Protein AF-F2UNL3-F1 (afdb_monomer)

Organism: Salpingoeca rosetta (strain ATCC 50818 / BSB-021) (NCBI:txid946362)

Solvent-accessible surface area (backbone atoms only — not comparable to full-atom values): 22159 Å² total; per-residue (Å²): 132,90,72,51,53,43,61,65,52,69,49,60,92,84,57,49,72,67,53,51,56,50,34,50,58,51,51,53,66,64,39,30,57,90,76,32,78,91,47,47,67,64,29,48,55,52,42,52,52,43,50,52,32,46,58,44,61,69,36,73,68,48,28,55,52,45,67,75,41,42,70,54,56,66,52,53,74,72,44,96,61,94,68,84,62,69,67,66,76,38,84,81,57,41,59,63,93,40,81,44,89,51,4,41,59,39,46,54,50,54,49,53,50,50,52,53,50,49,52,49,50,50,51,50,50,53,48,51,52,53,51,50,56,47,51,56,60,52,52,66,62,58,75,76,64,83,91,88,73,87,83,74,63,73,74,60,61,61,66,75,68,60,63,89,69,70,80,73,77,83,78,81,82,82,90,60,101,62,89,81,63,71,70,68,74,42,80,82,60,39,57,66,90,37,73,46,85,53,4,41,37,37,45,52,34,52,51,55,48,51,54,49,49,60,51,45,71,78,43,90,80,63,98,75,75,90,75,65,58,72,60,53,78,84,54,52,51,80,80,36,45,47,54,24,50,57,52,49,74,65,54,74,83,81,75,83,49,70,78,56,45,85,63,66,74,83,75,39,93,43,75,69,54,29,52,51,45,53,50,48,31,52,48,40,28,52,49,53,50,50,51,53,42,48,52,54,37,49,48,50,53,55,49,54,74,65,36,64,68,51,47,52,51,52,50,53,53,47,52,53,50,53,52,51,50,52,51,49,49,54,52,48,53,54,50,53,51,51,52,49,54,51,48,51,55,50,50,53,51,52,52,54,51,51,51,48,56,51,49,57,51,50,52,52,49,50,53,49,50,54,50,48,46,72,76,70,58,128

pLDDT: mean 78.43, std 18.54, range [27.45, 96.31]

Secondary structure (DSSP, 8-state):
-PPPHHHHHT--TT--HHHHHHHHHHHHHHS-GGG-TT-HHHHHHHHHHHHHHHHHHHSHHHHHHHHHHHHHHHHHTTSS-S---GGGGSTTS--SSSSSTTSHHHHHHHHHHHHHHHHHHHHHHHHHHHHHHHHHHHHHHHTSS-SS-PPPPHHHHHHHH--GGGGG-SS--SS--S---GGGGSGGG--SSSSSTTSHHHHHHHHHHHHHHHHHHT-TT-----PPP---TT--IIIIIHHHHHHHHT-------GGG--S-GGG-SSHHHHHHHHHHHHHHHHHHHHHHHHHHHHHHHHHHHH-HHHHHHHHHHHHHHHHHHHHHHHHHHHHHHHHHHHHHHHHHHHHHHHHHHHHHHHHHHHHHHHHHHHHH--

Structure (mmCIF, N/CA/C/O backbone):
data_AF-F2UNL3-F1
#
_entry.id   AF-F2UNL3-F1
#
loop_
_atom_site.group_PDB
_atom_site.id
_atom_site.type_symbol
_atom_site.label_atom_id
_atom_site.label_alt_id
_atom_site.label_comp_id
_atom_site.label_asym_id
_atom_site.label_entity_id
_atom_site.label_seq_id
_atom_site.pdbx_PDB_ins_code
_atom_site.Cartn_x
_atom_site.Cartn_y
_atom_site.Cartn_z
_atom_site.occupancy
_atom_site.B_iso_or_equiv
_atom_site.auth_seq_id
_atom_site.auth_comp_id
_atom_site.auth_asym_id
_atom_site.auth_atom_id
_atom_site.pdbx_PDB_model_num
ATOM 1 N N . MET A 1 1 ? 33.031 -9.828 -29.926 1.00 49.22 1 MET A N 1
ATOM 2 C CA . MET A 1 1 ? 32.113 -10.389 -28.911 1.00 49.22 1 MET A CA 1
ATOM 3 C C . MET A 1 1 ? 32.778 -10.161 -27.562 1.00 49.22 1 MET A C 1
ATOM 5 O O . MET A 1 1 ? 33.906 -10.614 -27.399 1.00 49.22 1 MET A O 1
ATOM 9 N N . MET A 1 2 ? 32.176 -9.348 -26.687 1.00 59.00 2 MET A N 1
ATOM 10 C CA . MET A 1 2 ? 32.731 -9.066 -25.352 1.00 59.00 2 MET A CA 1
ATOM 11 C C . MET A 1 2 ? 32.824 -10.371 -24.555 1.00 59.00 2 MET A C 1
ATOM 13 O O . MET A 1 2 ? 31.883 -11.165 -24.581 1.00 59.00 2 MET A O 1
ATOM 17 N N . LYS A 1 3 ? 33.967 -10.599 -23.901 1.00 72.31 3 LYS A N 1
ATOM 18 C CA . LYS A 1 3 ? 34.236 -11.818 -23.129 1.00 72.31 3 LYS A CA 1
ATOM 19 C C . LYS A 1 3 ? 33.724 -11.653 -21.702 1.00 72.31 3 LYS A C 1
ATOM 21 O O . LYS A 1 3 ? 33.942 -10.617 -21.080 1.00 72.31 3 LYS A O 1
ATOM 26 N N . CYS A 1 4 ? 33.073 -12.679 -21.169 1.00 83.94 4 CYS A N 1
ATOM 27 C CA . CYS A 1 4 ? 32.628 -12.695 -19.772 1.00 83.94 4 CYS A CA 1
ATOM 28 C C . CYS A 1 4 ? 33.832 -12.684 -18.812 1.00 83.94 4 CYS A C 1
ATOM 30 O O . CYS A 1 4 ? 34.892 -13.185 -19.175 1.00 83.94 4 CYS A O 1
ATOM 32 N N . HIS A 1 5 ? 33.692 -12.227 -17.561 1.00 87.25 5 HIS A N 1
ATOM 33 C CA . HIS A 1 5 ? 34.813 -12.240 -16.599 1.00 87.25 5 HIS A CA 1
ATOM 34 C C . HIS A 1 5 ? 35.382 -13.653 -16.365 1.00 87.25 5 HIS A C 1
ATOM 36 O O . HIS A 1 5 ? 36.598 -13.829 -16.291 1.00 87.25 5 HIS A O 1
ATOM 42 N N . TYR A 1 6 ? 34.523 -14.677 -16.372 1.00 90.38 6 TYR A N 1
ATOM 43 C CA . TYR A 1 6 ? 34.939 -16.084 -16.336 1.00 90.38 6 TYR A CA 1
ATOM 44 C C . TYR A 1 6 ? 35.746 -16.502 -17.580 1.00 90.38 6 TYR A C 1
ATOM 46 O O . TYR A 1 6 ? 36.741 -17.213 -17.471 1.00 90.38 6 TYR A O 1
ATOM 54 N N . GLU A 1 7 ? 35.381 -16.001 -18.763 1.00 89.69 7 GLU A N 1
ATOM 55 C CA . GLU A 1 7 ? 36.100 -16.265 -20.019 1.00 89.69 7 GLU A CA 1
ATOM 56 C C . GLU A 1 7 ? 37.437 -15.517 -20.080 1.00 89.69 7 GLU A C 1
ATOM 58 O O . GLU A 1 7 ? 38.408 -16.047 -20.616 1.00 89.69 7 GLU A O 1
ATOM 63 N N . VAL A 1 8 ? 37.509 -14.311 -19.501 1.00 89.50 8 VAL A N 1
ATOM 64 C CA . VAL A 1 8 ? 38.750 -13.529 -19.370 1.00 89.50 8 VAL A CA 1
ATOM 65 C C . VAL A 1 8 ? 39.762 -14.261 -18.487 1.00 89.50 8 VAL A C 1
ATOM 67 O O . VAL A 1 8 ? 40.941 -14.306 -18.826 1.00 89.50 8 VAL A O 1
ATOM 70 N N . LEU A 1 9 ? 39.317 -14.885 -17.391 1.00 89.75 9 LEU A N 1
ATOM 71 C CA . LEU A 1 9 ? 40.177 -15.707 -16.528 1.00 89.75 9 LEU A CA 1
ATOM 72 C C . LEU A 1 9 ? 40.394 -17.138 -17.057 1.00 89.75 9 LEU A C 1
ATOM 74 O O . LEU A 1 9 ? 41.286 -17.847 -16.575 1.00 89.75 9 LEU A O 1
ATOM 78 N N . GLY A 1 10 ? 39.609 -17.564 -18.049 1.00 89.00 10 GLY A N 1
ATOM 79 C CA . GLY A 1 10 ? 39.650 -18.913 -18.611 1.00 89.00 10 GLY A CA 1
ATOM 80 C C . GLY A 1 10 ? 39.221 -19.982 -17.604 1.00 89.00 10 GLY A C 1
ATOM 81 O O . GLY A 1 10 ? 39.881 -21.018 -17.490 1.00 89.00 10 GLY A O 1
ATOM 82 N N . VAL A 1 11 ? 38.168 -19.699 -16.835 1.00 92.44 11 VAL A N 1
ATOM 83 C CA . VAL A 1 11 ? 37.591 -20.593 -15.822 1.00 92.44 11 VAL A CA 1
ATOM 84 C C . VAL A 1 11 ? 36.103 -20.829 -16.077 1.00 92.44 11 VAL A C 1
ATOM 86 O O . VAL A 1 11 ? 35.444 -20.049 -16.764 1.00 92.44 11 VAL A O 1
ATOM 89 N N . GLU A 1 12 ? 35.570 -21.920 -15.532 1.00 89.00 12 GLU A N 1
ATOM 90 C CA . GLU A 1 12 ? 34.138 -22.216 -15.596 1.00 89.00 12 GLU A CA 1
ATOM 91 C C . GLU A 1 12 ? 33.345 -21.339 -14.610 1.00 89.00 12 GLU A C 1
ATOM 93 O O . GLU A 1 12 ? 33.883 -20.831 -13.629 1.00 89.00 12 GLU A O 1
ATOM 98 N N . GLN A 1 13 ? 32.046 -21.159 -14.854 1.00 85.81 13 GLN A N 1
ATOM 99 C CA . GLN A 1 13 ? 31.164 -20.360 -13.989 1.00 85.81 13 GLN A CA 1
ATOM 100 C C . GLN A 1 13 ? 31.040 -20.955 -12.574 1.00 85.81 13 GLN A C 1
ATOM 102 O O . GLN A 1 13 ? 30.927 -20.225 -11.590 1.00 85.81 13 GLN A O 1
ATOM 107 N N . SER A 1 14 ? 31.122 -22.283 -12.468 1.00 87.56 14 SER A N 1
ATOM 108 C CA . SER A 1 14 ? 31.144 -23.046 -11.215 1.00 87.56 14 SER A CA 1
ATOM 109 C C . SER A 1 14 ? 32.508 -23.050 -10.513 1.00 87.56 14 SER A C 1
ATOM 111 O O . SER A 1 14 ? 32.667 -23.771 -9.529 1.00 87.56 14 SER A O 1
ATOM 113 N N . ALA A 1 15 ? 33.494 -22.279 -10.995 1.00 90.31 15 ALA A N 1
ATOM 114 C CA . ALA A 1 15 ? 34.842 -22.283 -10.437 1.00 90.31 15 ALA A CA 1
ATOM 115 C C . ALA A 1 15 ? 34.864 -21.859 -8.963 1.00 90.31 15 ALA A C 1
ATOM 117 O O . ALA A 1 15 ? 34.210 -20.896 -8.547 1.00 90.31 15 ALA A O 1
ATOM 118 N N . THR A 1 16 ? 35.662 -22.572 -8.181 1.00 92.19 16 THR A N 1
ATOM 119 C CA . THR A 1 16 ? 35.902 -22.283 -6.764 1.00 92.19 16 THR A CA 1
ATOM 120 C C . THR A 1 16 ? 36.880 -21.115 -6.589 1.00 92.19 16 THR A C 1
ATOM 122 O O . THR A 1 16 ? 37.664 -20.795 -7.486 1.00 92.19 16 THR A O 1
ATOM 125 N N . ASP A 1 17 ? 36.878 -20.471 -5.421 1.00 91.38 17 ASP A N 1
ATOM 126 C CA . ASP A 1 17 ? 37.739 -19.306 -5.151 1.00 91.38 17 ASP A CA 1
ATOM 127 C C . ASP A 1 17 ? 39.239 -19.627 -5.292 1.00 91.38 17 ASP A C 1
ATOM 129 O O . ASP A 1 17 ? 40.041 -18.789 -5.720 1.00 91.38 17 ASP A O 1
ATOM 133 N N . ASP A 1 18 ? 39.629 -20.866 -4.987 1.00 91.38 18 ASP A N 1
ATOM 134 C CA . ASP A 1 18 ? 41.000 -21.345 -5.158 1.00 91.38 18 ASP A CA 1
ATOM 135 C C . ASP A 1 18 ? 41.386 -21.486 -6.636 1.00 91.38 18 ASP A C 1
ATOM 137 O O . ASP A 1 18 ? 42.521 -21.174 -7.022 1.00 91.38 18 ASP A O 1
ATOM 141 N N . GLU A 1 19 ? 40.444 -21.892 -7.487 1.00 92.44 19 GLU A N 1
ATOM 142 C CA . GLU A 1 19 ? 40.630 -21.961 -8.937 1.00 92.44 19 GLU A CA 1
ATOM 143 C C . GLU A 1 19 ? 40.729 -20.565 -9.554 1.00 92.44 19 GLU A C 1
ATOM 145 O O . GLU A 1 19 ? 41.616 -20.341 -10.383 1.00 92.44 19 GLU A O 1
ATOM 150 N N . LEU A 1 20 ? 39.925 -19.604 -9.087 1.00 92.88 20 LEU A N 1
ATOM 151 C CA . LEU A 1 20 ? 40.023 -18.194 -9.484 1.00 92.88 20 LEU A CA 1
ATOM 152 C C . LEU A 1 20 ? 41.399 -17.610 -9.130 1.00 92.88 20 LEU A C 1
ATOM 154 O O . LEU A 1 20 ? 42.090 -17.055 -9.990 1.00 92.88 20 LEU A O 1
ATOM 158 N N . LYS A 1 21 ? 41.866 -17.820 -7.892 1.00 92.56 21 LYS A N 1
ATOM 159 C CA . LYS A 1 21 ? 43.208 -17.402 -7.437 1.00 92.56 21 LYS A CA 1
ATOM 160 C C . LYS A 1 21 ? 44.330 -18.058 -8.234 1.00 92.56 21 LYS A C 1
ATOM 162 O O . LYS A 1 21 ? 45.390 -17.460 -8.452 1.00 92.56 21 LYS A O 1
ATOM 167 N N . LYS A 1 22 ? 44.164 -19.323 -8.621 1.00 93.75 22 LYS A N 1
ATOM 168 C CA . LYS A 1 22 ? 45.151 -20.059 -9.424 1.00 93.75 22 LYS A CA 1
ATOM 169 C C . LYS A 1 22 ? 45.183 -19.548 -10.865 1.00 93.75 22 LYS A C 1
ATOM 171 O O . LYS A 1 22 ? 46.274 -19.351 -11.403 1.00 93.75 22 LYS A O 1
ATOM 176 N N . ALA A 1 23 ? 44.021 -19.288 -11.459 1.00 94.12 23 ALA A N 1
ATOM 177 C CA . ALA A 1 23 ? 43.887 -18.741 -12.804 1.00 94.12 23 ALA A CA 1
ATOM 178 C C . ALA A 1 23 ? 44.472 -17.326 -12.903 1.00 94.12 23 ALA A C 1
ATOM 180 O O . ALA A 1 23 ? 45.296 -17.077 -13.782 1.00 94.12 23 ALA A O 1
ATOM 181 N N . TYR A 1 24 ? 44.163 -16.448 -11.944 1.00 93.88 24 TYR A N 1
ATOM 182 C CA . TYR A 1 24 ? 44.727 -15.099 -11.878 1.00 93.88 24 TYR A CA 1
ATOM 183 C C . TYR A 1 24 ? 46.261 -15.120 -11.810 1.00 93.88 24 TYR A C 1
ATOM 185 O O . TYR A 1 24 ? 46.935 -14.498 -12.627 1.00 93.88 24 TYR A O 1
ATOM 193 N N . ARG A 1 25 ? 46.840 -15.929 -10.908 1.00 92.31 25 ARG A N 1
ATOM 194 C CA . ARG A 1 25 ? 48.304 -16.075 -10.785 1.00 92.31 25 ARG A CA 1
ATOM 195 C C . ARG A 1 25 ? 48.961 -16.633 -12.050 1.00 92.31 25 ARG A C 1
ATOM 197 O O . ARG A 1 25 ? 50.106 -16.290 -12.340 1.00 92.31 25 ARG A O 1
ATOM 204 N N . ARG A 1 26 ? 48.267 -17.496 -12.797 1.00 93.44 26 ARG A N 1
ATOM 205 C CA . ARG A 1 26 ? 48.740 -18.023 -14.085 1.00 93.44 26 ARG A CA 1
ATOM 206 C C . ARG A 1 26 ? 48.760 -16.925 -15.150 1.00 93.44 26 ARG A C 1
ATOM 208 O O . ARG A 1 26 ? 49.798 -16.744 -15.781 1.00 93.44 26 ARG A O 1
ATOM 215 N N . MET A 1 27 ? 47.661 -16.186 -15.298 1.00 90.62 27 MET A N 1
ATOM 216 C CA . MET A 1 27 ? 47.535 -15.096 -16.272 1.00 90.62 27 MET A CA 1
ATOM 217 C C . MET A 1 27 ? 48.513 -13.954 -15.963 1.00 90.62 27 MET A C 1
ATOM 219 O O . MET A 1 27 ? 49.212 -13.493 -16.857 1.00 90.62 27 MET A O 1
ATOM 223 N N . ALA A 1 28 ? 48.685 -13.589 -14.689 1.00 90.00 28 ALA A N 1
ATOM 224 C CA . ALA A 1 28 ? 49.650 -12.575 -14.259 1.00 90.00 28 ALA A CA 1
ATOM 225 C C . ALA A 1 28 ? 51.102 -12.919 -14.638 1.00 90.00 28 ALA A C 1
ATOM 227 O O . ALA A 1 28 ? 51.871 -12.046 -15.022 1.00 90.00 28 ALA A O 1
ATOM 228 N N . ARG A 1 29 ? 51.490 -14.201 -14.580 1.00 90.12 29 ARG A N 1
ATOM 229 C CA . ARG A 1 29 ? 52.829 -14.646 -15.012 1.00 90.12 29 ARG A CA 1
ATOM 230 C C . ARG A 1 29 ? 52.997 -14.688 -16.526 1.00 90.12 29 ARG A C 1
ATOM 232 O O . ARG A 1 29 ? 54.135 -14.678 -16.986 1.00 90.12 29 ARG A O 1
ATOM 239 N N . GLN A 1 30 ? 51.909 -14.850 -17.275 1.00 87.75 30 GLN A N 1
ATOM 240 C CA . GLN A 1 30 ? 51.919 -14.872 -18.740 1.00 87.75 30 GLN A CA 1
ATOM 241 C C . GLN A 1 30 ? 51.951 -13.454 -19.307 1.00 87.75 30 GLN A C 1
ATOM 243 O O . GLN A 1 30 ? 52.671 -13.200 -20.262 1.00 87.75 30 GLN A O 1
ATOM 248 N N . LEU A 1 31 ? 51.228 -12.535 -18.670 1.00 88.25 31 LEU A N 1
ATOM 249 C CA . LEU A 1 31 ? 51.109 -11.135 -19.072 1.00 88.25 31 LEU A CA 1
ATOM 250 C C . LEU A 1 31 ? 52.155 -10.225 -18.408 1.00 88.25 31 LEU A C 1
ATOM 252 O O . LEU A 1 31 ? 52.094 -9.010 -18.547 1.00 88.25 31 LEU A O 1
ATOM 256 N N . HIS A 1 32 ? 53.133 -10.800 -17.703 1.00 85.75 32 HIS A N 1
ATOM 257 C CA . HIS A 1 32 ? 54.191 -10.034 -17.054 1.00 85.75 32 HIS A CA 1
ATOM 258 C C . HIS A 1 32 ? 55.075 -9.326 -18.102 1.00 85.75 32 HIS A C 1
ATOM 260 O O . HIS A 1 32 ? 55.525 -9.993 -19.042 1.00 85.75 32 HIS A O 1
ATOM 266 N N . PRO A 1 33 ? 55.402 -8.030 -17.926 1.00 84.38 33 PRO A N 1
ATOM 267 C CA . PRO A 1 33 ? 56.161 -7.250 -18.911 1.00 84.38 33 PRO A CA 1
ATOM 268 C C . PRO A 1 33 ? 57.520 -7.881 -19.248 1.00 84.38 33 PRO A C 1
ATOM 270 O O . PRO A 1 33 ? 57.928 -7.911 -20.402 1.00 84.38 33 PRO A O 1
ATOM 273 N N . ASP A 1 34 ? 58.170 -8.512 -18.265 1.00 84.69 34 ASP A N 1
ATOM 274 C CA . ASP A 1 34 ? 59.459 -9.196 -18.457 1.00 84.69 34 ASP A CA 1
ATOM 275 C C . ASP A 1 34 ? 59.426 -10.341 -19.492 1.00 84.69 34 ASP A C 1
ATOM 277 O O . ASP A 1 34 ? 60.439 -10.617 -20.133 1.00 84.69 34 ASP A O 1
ATOM 281 N N . LYS A 1 35 ? 58.272 -10.997 -19.688 1.00 81.81 35 LYS A N 1
ATOM 282 C CA . LYS A 1 35 ? 58.112 -12.086 -20.669 1.00 81.81 35 LYS A CA 1
ATOM 283 C C . LYS A 1 35 ? 57.608 -11.620 -22.032 1.00 81.81 35 LYS A C 1
ATOM 285 O O . LYS A 1 35 ? 57.788 -12.347 -23.003 1.00 81.81 35 LYS A O 1
ATOM 290 N N . ASN A 1 36 ? 57.021 -10.428 -22.104 1.00 83.81 36 ASN A N 1
ATOM 291 C CA . ASN A 1 36 ? 56.411 -9.870 -23.313 1.00 83.81 36 ASN A CA 1
ATOM 292 C C . ASN A 1 36 ? 57.194 -8.651 -23.820 1.00 83.81 36 ASN A C 1
ATOM 294 O O . ASN A 1 36 ? 56.607 -7.641 -24.205 1.00 83.81 36 ASN A O 1
ATOM 298 N N . ARG A 1 37 ? 58.531 -8.751 -23.829 1.00 76.56 37 ARG A N 1
ATOM 299 C CA . ARG A 1 37 ? 59.423 -7.709 -24.358 1.00 76.56 37 ARG A CA 1
ATOM 300 C C . ARG A 1 37 ? 59.149 -7.527 -25.855 1.00 76.56 37 ARG A C 1
ATOM 302 O O . ARG A 1 37 ? 59.460 -8.415 -26.647 1.00 76.56 37 ARG A O 1
ATOM 309 N N . GLY A 1 38 ? 58.535 -6.403 -26.223 1.00 78.00 38 GLY A N 1
ATOM 310 C CA . GLY A 1 38 ? 58.105 -6.086 -27.593 1.00 78.00 38 GLY A CA 1
ATOM 311 C C . GLY A 1 38 ? 56.588 -6.089 -27.828 1.00 78.00 38 GLY A C 1
ATOM 312 O O . GLY A 1 38 ? 56.156 -5.609 -28.869 1.00 78.00 38 GLY A O 1
ATOM 313 N N . ASN A 1 39 ? 55.780 -6.564 -26.872 1.00 83.06 39 ASN A N 1
ATOM 314 C CA . ASN A 1 39 ? 54.317 -6.428 -26.899 1.00 83.06 39 ASN A CA 1
ATOM 315 C C . ASN A 1 39 ? 53.767 -5.982 -25.531 1.00 83.06 39 ASN A C 1
ATOM 317 O O . ASN A 1 39 ? 52.852 -6.573 -24.955 1.00 83.06 39 ASN A O 1
ATOM 321 N N . GLU A 1 40 ? 54.413 -4.965 -24.967 1.00 81.56 40 GLU A N 1
ATOM 322 C CA . GLU A 1 40 ? 54.168 -4.496 -23.602 1.00 81.56 40 GLU A CA 1
ATOM 323 C C . GLU A 1 40 ? 52.801 -3.817 -23.470 1.00 81.56 40 GLU A C 1
ATOM 325 O O . GLU A 1 40 ? 52.124 -3.987 -22.456 1.00 81.56 40 GLU A O 1
ATOM 330 N N . GLU A 1 41 ? 52.359 -3.102 -24.505 1.00 82.25 41 GLU A N 1
ATOM 331 C CA . GLU A 1 41 ? 51.081 -2.386 -24.509 1.00 82.25 41 GLU A CA 1
ATOM 332 C C . GLU A 1 41 ? 49.886 -3.349 -24.485 1.00 82.25 41 GLU A C 1
ATOM 334 O O . GLU A 1 41 ? 49.028 -3.234 -23.605 1.00 82.25 41 GLU A O 1
ATOM 339 N N . GLU A 1 42 ? 49.844 -4.350 -25.373 1.00 81.94 42 GLU A N 1
ATOM 340 C CA . GLU A 1 42 ? 48.744 -5.324 -25.385 1.00 81.94 42 GLU A CA 1
ATOM 341 C C . GLU A 1 42 ? 48.756 -6.206 -24.132 1.00 81.94 42 GLU A C 1
ATOM 343 O O . GLU A 1 42 ? 47.699 -6.496 -23.566 1.00 81.94 42 GLU A O 1
ATOM 348 N N . ALA A 1 43 ? 49.944 -6.598 -23.652 1.00 82.69 43 ALA A N 1
ATOM 349 C CA . ALA A 1 43 ? 50.077 -7.366 -22.418 1.00 82.69 43 ALA A CA 1
ATOM 350 C C . ALA A 1 43 ? 49.556 -6.579 -21.206 1.00 82.69 43 ALA A C 1
ATOM 352 O O . ALA A 1 43 ? 48.859 -7.145 -20.363 1.00 82.69 43 ALA A O 1
ATOM 353 N N . THR A 1 44 ? 49.828 -5.273 -21.148 1.00 81.94 44 THR A N 1
ATOM 354 C CA . THR A 1 44 ? 49.343 -4.389 -20.081 1.00 81.94 44 THR A CA 1
ATOM 355 C C . THR A 1 44 ? 47.824 -4.238 -20.131 1.00 81.94 44 THR A C 1
ATOM 357 O O . THR A 1 44 ? 47.166 -4.377 -19.100 1.00 81.94 44 THR A O 1
ATOM 360 N N . GLN A 1 45 ? 47.240 -4.032 -21.315 1.00 81.50 45 GLN A N 1
ATOM 361 C CA . GLN A 1 45 ? 45.783 -3.941 -21.480 1.00 81.50 45 GLN A CA 1
ATOM 362 C C . GLN A 1 45 ? 45.084 -5.247 -21.078 1.00 81.50 45 GLN A C 1
ATOM 364 O O . GLN A 1 45 ? 44.102 -5.241 -20.334 1.00 81.50 45 GLN A O 1
ATOM 369 N N . GLN A 1 46 ? 45.614 -6.395 -21.508 1.00 83.88 46 GLN A N 1
ATOM 370 C CA . GLN A 1 46 ? 45.077 -7.697 -21.108 1.00 83.88 46 GLN A CA 1
ATOM 371 C C . GLN A 1 46 ? 45.240 -7.946 -19.608 1.00 83.88 46 GLN A C 1
ATOM 373 O O . GLN A 1 46 ? 44.347 -8.515 -18.979 1.00 83.88 46 GLN A O 1
ATOM 378 N N . PHE A 1 47 ? 46.348 -7.499 -19.017 1.00 86.62 47 PHE A N 1
ATOM 379 C CA . PHE A 1 47 ? 46.586 -7.624 -17.585 1.00 86.62 47 PHE A CA 1
ATOM 380 C C . PHE A 1 47 ? 45.582 -6.797 -16.775 1.00 86.62 47 PHE A C 1
ATOM 382 O O . PHE A 1 47 ? 45.022 -7.308 -15.806 1.00 86.62 47 PHE A O 1
ATOM 389 N N . GLN A 1 48 ? 45.272 -5.576 -17.217 1.00 84.06 48 GLN A N 1
ATOM 390 C CA . GLN A 1 48 ? 44.232 -4.737 -16.614 1.00 84.06 48 GLN A CA 1
ATOM 391 C C . GLN A 1 48 ? 42.850 -5.405 -16.670 1.00 84.06 48 GLN A C 1
ATOM 393 O O . GLN A 1 48 ? 42.140 -5.429 -15.666 1.00 84.06 48 GLN A O 1
ATOM 398 N N . LEU A 1 49 ? 42.487 -6.021 -17.801 1.00 84.12 49 LEU A N 1
ATOM 399 C CA . LEU A 1 49 ? 41.223 -6.758 -17.941 1.00 84.12 49 LEU A CA 1
ATOM 400 C C . LEU A 1 49 ? 41.153 -7.976 -17.010 1.00 84.12 49 LEU A C 1
ATOM 402 O O . LEU A 1 49 ? 40.121 -8.232 -16.391 1.00 84.12 49 LEU A O 1
ATOM 406 N N . VAL A 1 50 ? 42.257 -8.716 -16.886 1.00 89.44 50 VAL A N 1
ATOM 407 C CA . VAL A 1 50 ? 42.384 -9.854 -15.962 1.00 89.44 50 VAL A CA 1
ATOM 408 C C . VAL A 1 50 ? 42.277 -9.396 -14.507 1.00 89.44 50 VAL A C 1
ATOM 410 O O . VAL A 1 50 ? 41.628 -10.066 -13.703 1.00 89.44 50 VAL A O 1
ATOM 413 N N . GLN A 1 51 ? 42.875 -8.255 -14.168 1.00 86.88 51 GLN A N 1
ATOM 414 C CA . GLN A 1 51 ? 42.816 -7.671 -12.831 1.00 86.88 51 GLN A CA 1
ATOM 415 C C . GLN A 1 51 ? 41.397 -7.211 -12.477 1.00 86.88 51 GLN A C 1
ATOM 417 O O . GLN A 1 51 ? 40.917 -7.534 -11.391 1.00 86.88 51 GLN A O 1
ATOM 422 N N . ALA A 1 52 ? 40.703 -6.541 -13.400 1.00 84.31 52 ALA A N 1
ATOM 423 C CA . ALA A 1 52 ? 39.312 -6.128 -13.219 1.00 84.31 52 ALA A CA 1
ATOM 424 C C . ALA A 1 52 ? 38.369 -7.335 -13.074 1.00 84.31 52 ALA A C 1
ATOM 426 O O . ALA A 1 52 ? 37.556 -7.382 -12.154 1.00 84.31 52 ALA A O 1
ATOM 427 N N . ALA A 1 53 ? 38.523 -8.354 -13.929 1.00 88.62 53 ALA A N 1
ATOM 428 C CA . ALA A 1 53 ? 37.731 -9.581 -13.848 1.00 88.62 53 ALA A CA 1
ATOM 429 C C . ALA A 1 53 ? 37.944 -10.320 -12.518 1.00 88.62 53 ALA A C 1
ATOM 431 O O . ALA A 1 53 ? 36.990 -10.824 -11.929 1.00 88.62 53 ALA A O 1
ATOM 432 N N . TYR A 1 54 ? 39.187 -10.381 -12.032 1.00 90.75 54 TYR A N 1
ATOM 433 C CA . TYR A 1 54 ? 39.488 -11.006 -10.750 1.00 90.75 54 TYR A CA 1
ATOM 434 C C . TYR A 1 54 ? 38.944 -10.199 -9.568 1.00 90.75 54 TYR A C 1
ATOM 436 O O . TYR A 1 54 ? 38.419 -10.815 -8.651 1.00 90.75 54 TYR A O 1
ATOM 444 N N . ALA A 1 55 ? 39.009 -8.862 -9.593 1.00 88.25 55 ALA A N 1
ATOM 445 C CA . ALA A 1 55 ? 38.469 -8.021 -8.522 1.00 88.25 55 ALA A CA 1
ATOM 446 C C . ALA A 1 55 ? 36.991 -8.351 -8.246 1.00 88.25 55 ALA A C 1
ATOM 448 O O . ALA A 1 55 ? 36.666 -8.767 -7.136 1.00 88.25 55 ALA A O 1
ATOM 449 N N . VAL A 1 56 ? 36.164 -8.333 -9.298 1.00 86.88 56 VAL A N 1
ATOM 450 C CA . VAL A 1 56 ? 34.718 -8.611 -9.226 1.00 86.88 56 VAL A CA 1
ATOM 451 C C . VAL A 1 56 ? 34.412 -10.058 -8.826 1.00 86.88 56 VAL A C 1
ATOM 453 O O . VAL A 1 56 ? 33.485 -10.317 -8.065 1.00 86.88 56 VAL A O 1
ATOM 456 N N . LEU A 1 57 ? 35.167 -11.033 -9.347 1.00 90.25 57 LEU A N 1
ATOM 457 C CA . LEU A 1 57 ? 34.913 -12.453 -9.068 1.00 90.25 57 LEU A CA 1
ATOM 458 C C . LEU A 1 57 ? 35.495 -12.929 -7.730 1.00 90.25 57 LEU A C 1
ATOM 460 O O . LEU A 1 57 ? 35.106 -13.993 -7.252 1.00 90.25 57 LEU A O 1
ATOM 464 N N . SER A 1 58 ? 36.441 -12.187 -7.149 1.00 89.94 58 SER A N 1
ATOM 465 C CA . SER A 1 58 ? 37.105 -12.561 -5.896 1.00 89.94 58 SER A CA 1
ATOM 466 C C . SER A 1 58 ? 36.285 -12.249 -4.644 1.00 89.94 58 SER A C 1
ATOM 468 O O . SER A 1 58 ? 36.463 -12.934 -3.637 1.00 89.94 58 SER A O 1
ATOM 470 N N . ASP A 1 59 ? 35.396 -11.252 -4.699 1.00 87.88 59 ASP A N 1
ATOM 471 C CA . ASP A 1 59 ? 34.482 -10.920 -3.607 1.00 87.88 59 ASP A CA 1
ATOM 472 C C . ASP A 1 59 ? 33.161 -11.706 -3.764 1.00 87.88 59 ASP A C 1
ATOM 474 O O . ASP A 1 59 ? 32.495 -11.583 -4.796 1.00 87.88 59 ASP A O 1
ATOM 478 N N . PRO A 1 60 ? 32.733 -12.505 -2.764 1.00 89.38 60 PRO A N 1
ATOM 479 C CA . PRO A 1 60 ? 31.488 -13.272 -2.834 1.00 89.38 60 PRO A CA 1
ATOM 480 C C . PRO A 1 60 ? 30.231 -12.426 -3.088 1.00 89.38 60 PRO A C 1
ATOM 482 O O . PRO A 1 60 ? 29.297 -12.889 -3.748 1.00 89.38 60 PRO A O 1
ATOM 485 N N . GLN A 1 61 ? 30.183 -11.199 -2.564 1.00 85.62 61 GLN A N 1
ATOM 486 C CA . GLN A 1 61 ? 29.049 -10.295 -2.726 1.00 85.62 61 GLN A CA 1
ATOM 487 C C . GLN A 1 61 ? 29.015 -9.700 -4.138 1.00 85.62 61 GLN A C 1
ATOM 489 O O . GLN A 1 61 ? 27.953 -9.685 -4.768 1.00 85.62 61 GLN A O 1
ATOM 494 N N . GLU A 1 62 ? 30.162 -9.250 -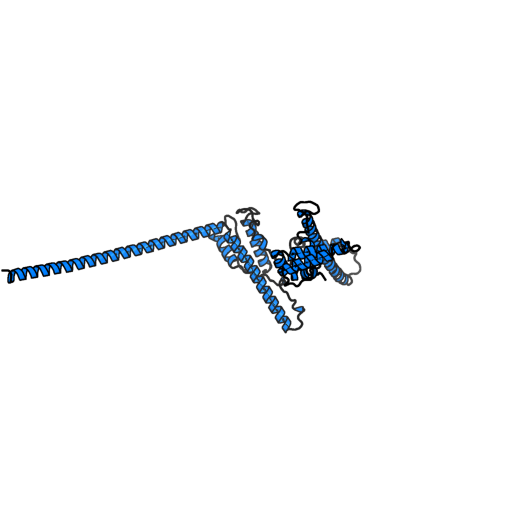4.652 1.00 82.44 62 GLU A N 1
ATOM 495 C CA . GLU A 1 62 ? 30.268 -8.723 -6.019 1.00 82.44 62 GLU A CA 1
ATOM 496 C C . GLU A 1 62 ? 30.044 -9.824 -7.060 1.00 82.44 62 GLU A C 1
ATOM 498 O O . GLU A 1 62 ? 29.303 -9.617 -8.024 1.00 82.44 62 GLU A O 1
ATOM 503 N N . ARG A 1 63 ? 30.564 -11.033 -6.813 1.00 88.69 63 ARG A N 1
ATOM 504 C CA . ARG A 1 63 ? 30.343 -12.216 -7.653 1.00 88.69 63 ARG A CA 1
ATOM 505 C C . ARG A 1 63 ? 28.864 -12.579 -7.746 1.00 88.69 63 ARG A C 1
ATOM 507 O O . ARG A 1 63 ? 28.343 -12.739 -8.847 1.00 88.69 63 ARG A O 1
ATOM 514 N N . ALA A 1 64 ? 28.160 -12.644 -6.615 1.00 86.38 64 ALA A N 1
ATOM 515 C CA . ALA A 1 64 ? 26.727 -12.936 -6.602 1.00 86.38 64 ALA A CA 1
ATOM 516 C C . ALA A 1 64 ? 25.908 -11.865 -7.346 1.00 86.38 64 ALA A C 1
ATOM 518 O O . ALA A 1 64 ? 24.925 -12.180 -8.028 1.00 86.38 64 ALA A O 1
ATOM 519 N N . TRP A 1 65 ? 26.306 -10.594 -7.235 1.00 81.81 65 TRP A N 1
ATOM 520 C CA . TRP A 1 65 ? 25.675 -9.508 -7.978 1.00 81.81 65 TRP A CA 1
ATOM 521 C C . TRP A 1 65 ? 25.942 -9.620 -9.482 1.00 81.81 65 TRP A C 1
ATOM 523 O O . TRP A 1 65 ? 24.999 -9.506 -10.272 1.00 81.81 65 TRP A O 1
ATOM 533 N N . TYR A 1 66 ? 27.189 -9.894 -9.872 1.00 82.75 66 TYR A N 1
ATOM 534 C CA . TYR A 1 66 ? 27.590 -10.103 -11.260 1.00 82.75 66 TYR A CA 1
ATOM 535 C C . TYR A 1 66 ? 26.828 -11.271 -11.882 1.00 82.75 66 TYR A C 1
ATOM 537 O O . TYR A 1 66 ? 26.212 -11.097 -12.928 1.00 82.75 66 TYR A O 1
ATOM 545 N N . ASP A 1 67 ? 26.766 -12.426 -11.218 1.00 86.19 67 ASP A N 1
ATOM 546 C CA . ASP A 1 67 ? 26.079 -13.617 -11.728 1.00 86.19 67 ASP A CA 1
ATOM 547 C C . ASP A 1 67 ? 24.579 -13.364 -11.952 1.00 86.19 67 ASP A C 1
ATOM 549 O O . ASP A 1 67 ? 24.019 -13.760 -12.978 1.00 86.19 67 ASP A O 1
ATOM 553 N N . LYS A 1 68 ? 23.929 -12.619 -11.046 1.00 83.81 68 LYS A N 1
ATOM 554 C CA . LYS A 1 68 ? 22.510 -12.247 -11.164 1.00 83.81 68 LYS A CA 1
ATOM 555 C C . LYS A 1 68 ? 22.229 -11.285 -12.326 1.00 83.81 68 LYS A C 1
ATOM 557 O O . LYS A 1 68 ? 21.144 -11.336 -12.906 1.00 83.81 68 LYS A O 1
ATOM 562 N N . HIS A 1 69 ? 23.174 -10.407 -12.662 1.00 74.94 69 HIS A N 1
ATOM 563 C CA . HIS A 1 69 ? 22.997 -9.373 -13.689 1.00 74.94 69 HIS A CA 1
ATOM 564 C C . HIS A 1 69 ? 23.781 -9.644 -14.978 1.00 74.94 69 HIS A C 1
ATOM 566 O O . HIS A 1 69 ? 23.630 -8.894 -15.940 1.00 74.94 69 HIS A O 1
ATOM 572 N N . ARG A 1 70 ? 24.556 -10.732 -15.055 1.00 77.69 70 ARG A N 1
ATOM 573 C CA . ARG A 1 70 ? 25.452 -11.067 -16.172 1.00 77.69 70 ARG A CA 1
ATOM 574 C C . ARG A 1 70 ? 24.749 -11.029 -17.518 1.00 77.69 70 ARG A C 1
ATOM 576 O O . ARG A 1 70 ? 25.245 -10.418 -18.457 1.00 77.69 70 ARG A O 1
ATOM 583 N N . GLU A 1 71 ? 23.591 -11.672 -17.633 1.00 70.38 71 GLU A N 1
ATOM 584 C CA . GLU A 1 71 ? 22.863 -11.673 -18.901 1.00 70.38 71 GLU A CA 1
ATOM 585 C C . GLU A 1 71 ? 22.370 -10.279 -19.284 1.00 70.38 71 GLU A C 1
ATOM 587 O O . GLU A 1 71 ? 22.335 -9.943 -20.460 1.00 70.38 71 GLU A O 1
ATOM 592 N N . ALA A 1 72 ? 21.976 -9.465 -18.302 1.00 68.25 72 ALA A N 1
ATOM 593 C CA . ALA A 1 72 ? 21.608 -8.084 -18.554 1.00 68.25 72 ALA A CA 1
ATOM 594 C C . ALA A 1 72 ? 22.839 -7.316 -19.038 1.00 68.25 72 ALA A C 1
ATOM 596 O O . ALA A 1 72 ? 22.771 -6.726 -20.100 1.00 68.25 72 ALA A O 1
ATOM 597 N N . ILE A 1 73 ? 23.969 -7.396 -18.335 1.00 69.81 73 ILE A N 1
ATOM 598 C CA . ILE A 1 73 ? 25.251 -6.763 -18.691 1.00 69.81 73 ILE A CA 1
ATOM 599 C C . ILE A 1 73 ? 25.670 -7.110 -20.130 1.00 69.81 73 ILE A C 1
ATOM 601 O O . ILE A 1 73 ? 25.941 -6.221 -20.935 1.00 69.81 73 ILE A O 1
ATOM 605 N N . LEU A 1 74 ? 25.625 -8.396 -20.489 1.00 68.00 74 LEU A N 1
ATOM 606 C CA . LEU A 1 74 ? 25.953 -8.867 -21.836 1.00 68.00 74 LEU A CA 1
ATOM 607 C C . LEU A 1 74 ? 24.936 -8.403 -22.895 1.00 68.00 74 LEU A C 1
ATOM 609 O O . LEU A 1 74 ? 25.315 -8.201 -24.045 1.00 68.00 74 LEU A O 1
ATOM 613 N N . ARG A 1 75 ? 23.663 -8.202 -22.517 1.00 61.78 75 ARG A N 1
ATOM 614 C CA . ARG A 1 75 ? 22.609 -7.636 -23.383 1.00 61.78 75 ARG A CA 1
ATOM 615 C C . ARG A 1 75 ? 22.670 -6.102 -23.474 1.00 61.78 75 ARG A C 1
ATOM 617 O O . ARG A 1 75 ? 22.322 -5.547 -24.511 1.00 61.78 75 ARG A O 1
ATOM 624 N N . TRP A 1 76 ? 23.118 -5.400 -22.437 1.00 50.06 76 TRP A N 1
ATOM 625 C CA . TRP A 1 76 ? 23.173 -3.933 -22.392 1.00 50.06 76 TRP A CA 1
ATOM 626 C C . TRP A 1 76 ? 24.288 -3.374 -23.275 1.00 50.06 76 TRP A C 1
ATOM 628 O O . TRP A 1 76 ? 24.136 -2.291 -23.819 1.00 50.06 76 TRP A O 1
ATOM 638 N N . HIS A 1 77 ? 25.353 -4.134 -23.529 1.00 51.91 77 HIS A N 1
ATOM 639 C CA . HIS A 1 77 ? 26.354 -3.768 -24.540 1.00 51.91 77 HIS A CA 1
ATOM 640 C C . HIS A 1 77 ? 25.902 -3.959 -25.987 1.00 51.91 77 HIS A C 1
ATOM 642 O O . HIS A 1 77 ? 26.558 -3.472 -26.903 1.00 51.91 77 HIS A O 1
ATOM 648 N N . THR A 1 78 ? 24.777 -4.642 -26.212 1.00 44.16 78 THR A N 1
ATOM 649 C CA . THR A 1 78 ? 24.092 -4.615 -27.511 1.00 44.16 78 THR A CA 1
ATOM 650 C C . THR A 1 78 ? 23.105 -3.448 -27.648 1.00 44.16 78 THR A C 1
ATOM 652 O O . THR A 1 78 ? 22.546 -3.266 -28.730 1.00 44.16 78 THR A O 1
ATOM 655 N N . CYS A 1 79 ? 22.911 -2.624 -26.608 1.00 43.78 79 CYS A N 1
ATOM 656 C CA . CYS A 1 79 ? 22.160 -1.372 -26.714 1.00 43.78 79 CYS A CA 1
ATOM 657 C C . CYS A 1 79 ? 23.051 -0.267 -27.307 1.00 43.78 79 CYS A C 1
ATOM 659 O O . CYS A 1 79 ? 24.187 -0.082 -26.888 1.00 43.78 79 CYS A O 1
ATOM 661 N N . HIS A 1 80 ? 22.511 0.463 -28.285 1.00 47.00 80 HIS A N 1
ATOM 662 C CA . HIS A 1 80 ? 23.115 1.570 -29.047 1.00 47.00 80 HIS A CA 1
ATOM 663 C C . HIS A 1 80 ? 23.398 2.844 -28.208 1.00 47.00 80 HIS A C 1
ATOM 665 O O . HIS A 1 80 ? 23.097 3.952 -28.639 1.00 47.00 80 HIS A O 1
ATOM 671 N N . LEU A 1 81 ? 23.942 2.725 -26.997 1.00 51.41 81 LEU A N 1
ATOM 672 C CA . LEU A 1 81 ? 24.512 3.870 -26.280 1.00 51.41 81 LEU A CA 1
ATOM 673 C C . LEU A 1 81 ? 26.026 3.812 -26.493 1.00 51.41 81 LEU A C 1
ATOM 675 O O . LEU A 1 81 ? 26.649 2.795 -26.197 1.00 51.41 81 LEU A O 1
ATOM 679 N N . GLY A 1 82 ? 26.608 4.864 -27.068 1.00 56.03 82 GLY A N 1
ATOM 680 C CA . GLY A 1 82 ? 28.014 4.919 -27.482 1.00 56.03 82 GLY A CA 1
ATOM 681 C C . GLY A 1 82 ? 29.015 4.968 -26.324 1.00 56.03 82 GLY A C 1
ATOM 682 O O . GLY A 1 82 ? 30.221 5.014 -26.568 1.00 56.03 82 GLY A O 1
ATOM 683 N N . VAL A 1 83 ? 28.540 4.921 -25.075 1.00 64.88 83 VAL A N 1
ATOM 684 C CA . VAL A 1 83 ? 29.353 4.972 -23.858 1.00 64.88 83 VAL A CA 1
ATOM 685 C C . VAL A 1 83 ? 29.446 3.591 -23.209 1.00 64.88 83 VAL A C 1
ATOM 687 O O . VAL A 1 83 ? 28.457 3.046 -22.713 1.00 64.88 83 VAL A O 1
ATOM 690 N N . ASP A 1 84 ? 30.659 3.039 -23.153 1.00 66.88 84 ASP A N 1
ATOM 691 C CA . ASP A 1 84 ? 30.948 1.837 -22.370 1.00 66.88 84 ASP A CA 1
ATOM 692 C C . ASP A 1 84 ? 31.060 2.191 -20.878 1.00 66.88 84 ASP A C 1
ATOM 694 O O . ASP A 1 84 ? 32.032 2.796 -20.426 1.00 66.88 84 ASP A O 1
ATOM 698 N N . VAL A 1 85 ? 30.033 1.824 -20.108 1.00 74.06 85 VAL A N 1
ATOM 699 C CA . VAL A 1 85 ? 29.953 2.100 -18.665 1.00 74.06 85 VAL A CA 1
ATOM 700 C C . VAL A 1 85 ? 30.720 1.055 -17.838 1.00 74.06 85 VAL A C 1
ATOM 702 O O . VAL A 1 85 ? 31.025 1.305 -16.675 1.00 74.06 85 VAL A O 1
ATOM 705 N N . MET A 1 86 ? 31.078 -0.109 -18.397 1.00 68.38 86 MET A N 1
ATOM 706 C CA . MET A 1 86 ? 31.662 -1.211 -17.609 1.00 68.38 86 MET A CA 1
ATOM 707 C C . MET A 1 86 ? 32.989 -0.895 -16.916 1.00 68.38 86 MET A C 1
ATOM 709 O O . MET A 1 86 ? 33.147 -1.320 -15.769 1.00 68.38 86 MET A O 1
ATOM 713 N N . PRO A 1 87 ? 33.927 -0.139 -17.516 1.00 72.50 87 PRO A N 1
ATOM 714 C CA . PRO A 1 87 ? 35.176 0.220 -16.846 1.00 72.50 87 PRO A CA 1
ATOM 715 C C . PRO A 1 87 ? 34.965 0.960 -15.519 1.00 72.50 87 PRO A C 1
ATOM 717 O O . PRO A 1 87 ? 35.787 0.840 -14.613 1.00 72.50 87 PRO A O 1
ATOM 720 N N . TYR A 1 88 ? 33.844 1.674 -15.380 1.00 75.31 88 TYR A N 1
ATOM 721 C CA . TYR A 1 88 ? 33.516 2.481 -14.207 1.00 75.31 88 TYR A CA 1
ATOM 722 C C . TYR A 1 88 ? 32.928 1.670 -13.050 1.00 75.31 88 TYR A C 1
ATOM 724 O O . TYR A 1 88 ? 32.879 2.170 -11.937 1.00 75.31 88 TYR A O 1
ATOM 732 N N . PHE A 1 89 ? 32.528 0.414 -13.265 1.00 69.31 89 PHE A N 1
ATOM 733 C CA . PHE A 1 89 ? 32.083 -0.466 -12.176 1.00 69.31 89 PHE A CA 1
ATOM 734 C C . PHE A 1 89 ? 33.249 -1.077 -11.385 1.00 69.31 89 PHE A C 1
ATOM 736 O O . PHE A 1 89 ? 33.025 -1.689 -10.344 1.00 69.31 89 PHE A O 1
ATOM 743 N N . SER A 1 90 ? 34.489 -0.915 -11.856 1.00 70.38 90 SER A N 1
ATOM 744 C CA . SER A 1 90 ? 35.675 -1.387 -11.143 1.00 70.38 90 SER A CA 1
ATOM 745 C C . SER A 1 90 ? 36.092 -0.413 -10.042 1.00 70.38 90 SER A C 1
ATOM 747 O O . SER A 1 90 ? 36.146 0.799 -10.245 1.00 70.38 90 SER A O 1
ATOM 749 N N . THR A 1 91 ? 36.522 -0.943 -8.897 1.00 65.50 91 THR A N 1
ATOM 750 C CA . THR A 1 91 ? 37.159 -0.163 -7.819 1.00 65.50 91 THR A CA 1
ATOM 751 C C . THR A 1 91 ? 38.479 0.487 -8.243 1.00 65.50 91 THR A C 1
ATOM 753 O O . THR A 1 91 ? 38.965 1.391 -7.572 1.00 65.50 91 THR A O 1
ATOM 756 N N . THR A 1 92 ? 39.046 0.075 -9.381 1.00 75.62 92 THR A N 1
ATOM 757 C CA . THR A 1 92 ? 40.221 0.703 -10.002 1.00 75.62 92 THR A CA 1
ATOM 758 C C . THR A 1 92 ? 39.879 1.896 -10.898 1.00 75.62 92 THR A C 1
ATOM 760 O O . THR A 1 92 ? 40.785 2.469 -11.497 1.00 75.62 92 THR A O 1
ATOM 763 N N . ALA A 1 93 ? 38.597 2.246 -11.053 1.00 74.31 93 ALA A N 1
ATOM 764 C CA . ALA A 1 93 ? 38.160 3.317 -11.951 1.00 74.31 93 ALA A CA 1
ATOM 765 C C . ALA A 1 93 ? 38.524 4.724 -11.453 1.00 74.31 93 ALA A C 1
ATOM 767 O O . ALA A 1 93 ? 38.540 5.667 -12.239 1.00 74.31 93 ALA A O 1
ATOM 768 N N . PHE A 1 94 ? 38.806 4.872 -10.159 1.00 83.75 94 PHE A N 1
ATOM 769 C CA . PHE A 1 94 ? 39.141 6.147 -9.535 1.00 83.75 94 PHE A CA 1
ATOM 770 C C . PHE A 1 94 ? 40.229 5.964 -8.474 1.00 83.75 94 PHE A C 1
ATOM 772 O O . PHE A 1 94 ? 40.413 4.879 -7.920 1.00 83.75 94 PHE A O 1
ATOM 779 N N . THR A 1 95 ? 40.940 7.044 -8.166 1.00 82.25 95 THR A N 1
ATOM 780 C CA . THR A 1 95 ? 41.983 7.082 -7.139 1.00 82.25 95 THR A CA 1
ATOM 781 C C . THR A 1 95 ? 41.624 8.118 -6.083 1.00 82.25 95 THR A C 1
ATOM 783 O O . THR A 1 95 ? 41.775 9.314 -6.306 1.00 82.25 95 THR A O 1
ATOM 786 N N . GLY A 1 96 ? 41.168 7.656 -4.916 1.00 83.75 96 GLY A N 1
ATOM 787 C CA . GLY A 1 96 ? 40.814 8.532 -3.796 1.00 83.75 96 GLY A CA 1
ATOM 788 C C . GLY A 1 96 ? 39.434 9.197 -3.915 1.00 83.75 96 GLY A C 1
ATOM 789 O O . GLY A 1 96 ? 38.785 9.184 -4.959 1.00 83.75 96 GLY A O 1
ATOM 790 N N . TYR A 1 97 ? 38.968 9.756 -2.796 1.00 85.25 97 TYR A N 1
ATOM 791 C CA . TYR A 1 97 ? 37.666 10.424 -2.673 1.00 85.25 97 TYR A CA 1
ATOM 792 C C . TYR A 1 97 ? 37.828 11.945 -2.644 1.00 85.25 97 TYR A C 1
ATOM 794 O O . TYR A 1 97 ? 37.457 12.605 -1.674 1.00 85.25 97 TYR A O 1
ATOM 802 N N . ASP A 1 98 ? 38.419 12.496 -3.695 1.00 85.81 98 ASP A N 1
ATOM 803 C CA . ASP A 1 98 ? 38.624 13.930 -3.868 1.00 85.81 98 ASP A CA 1
ATOM 804 C C . ASP A 1 98 ? 38.123 14.410 -5.243 1.00 85.81 98 ASP A C 1
ATOM 806 O O . ASP A 1 98 ? 37.646 13.623 -6.066 1.00 85.81 98 ASP A O 1
ATOM 810 N N . ASP A 1 99 ? 38.183 15.723 -5.470 1.00 90.19 99 ASP A N 1
ATOM 811 C CA . ASP A 1 99 ? 37.897 16.364 -6.762 1.00 90.19 99 ASP A CA 1
ATOM 812 C C . ASP A 1 99 ? 39.156 16.429 -7.655 1.00 90.19 99 ASP A C 1
ATOM 814 O O . ASP A 1 99 ? 39.268 17.283 -8.538 1.00 90.19 99 ASP A O 1
ATOM 818 N N . SER A 1 100 ? 40.147 15.558 -7.433 1.00 87.50 100 SER A N 1
ATOM 8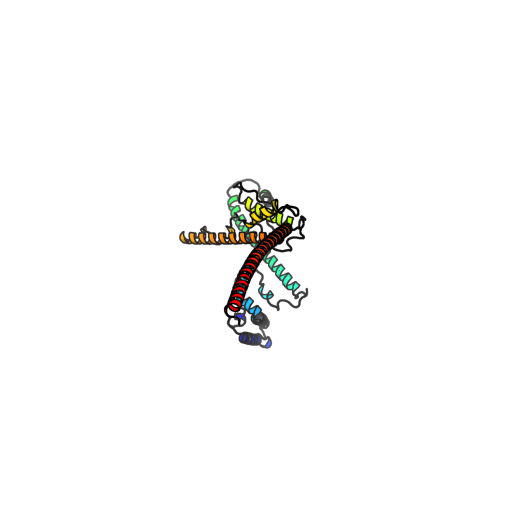19 C CA . SER A 1 100 ? 41.288 15.467 -8.345 1.00 87.50 100 SER A CA 1
ATOM 820 C C . SER A 1 100 ? 40.824 14.963 -9.727 1.00 87.50 100 SER A C 1
ATOM 822 O O . SER A 1 100 ? 39.739 14.384 -9.842 1.00 87.50 100 SER A O 1
ATOM 824 N N . PRO A 1 101 ? 41.606 15.147 -10.808 1.00 84.06 101 PRO A N 1
ATOM 825 C CA . PRO A 1 101 ? 41.216 14.694 -12.149 1.00 84.06 101 PRO A CA 1
ATOM 826 C C . PRO A 1 101 ? 40.929 13.186 -12.251 1.00 84.06 101 PRO A C 1
ATOM 828 O O . PRO A 1 101 ? 40.206 12.753 -13.139 1.00 84.06 101 PRO A O 1
ATOM 831 N N . GLN A 1 102 ? 41.496 12.386 -11.344 1.00 83.69 102 GLN A N 1
ATOM 832 C CA . GLN A 1 102 ? 41.291 10.934 -11.245 1.00 83.69 102 GLN A CA 1
ATOM 833 C C . GLN A 1 102 ? 40.513 10.553 -9.972 1.00 83.69 102 GLN A C 1
ATOM 835 O O . GLN A 1 102 ? 40.347 9.371 -9.668 1.00 83.69 102 GLN A O 1
ATOM 840 N N . GLY A 1 103 ? 40.035 11.549 -9.225 1.00 87.94 103 GLY A N 1
ATOM 841 C CA . GLY A 1 103 ? 39.267 11.386 -8.003 1.00 87.94 103 GLY A CA 1
ATOM 842 C C . GLY A 1 103 ? 37.834 10.957 -8.286 1.00 87.94 103 GLY A C 1
ATOM 843 O O . GLY A 1 103 ? 37.279 11.217 -9.358 1.00 87.94 103 GLY A O 1
ATOM 844 N N . PHE A 1 104 ? 37.225 10.294 -7.304 1.00 87.31 104 PHE A N 1
ATOM 845 C CA . PHE A 1 104 ? 35.880 9.731 -7.412 1.00 87.31 104 PHE A CA 1
ATOM 846 C C . PHE A 1 104 ? 34.858 10.720 -7.998 1.00 87.31 104 PHE A C 1
ATOM 848 O O . PHE A 1 104 ? 34.155 10.407 -8.958 1.00 87.31 104 PHE A O 1
ATOM 855 N N . TYR A 1 105 ? 34.780 11.937 -7.458 1.00 88.31 105 TYR A N 1
ATOM 856 C CA . TYR A 1 105 ? 33.717 12.871 -7.832 1.00 88.31 105 TYR A CA 1
ATOM 857 C C . TYR A 1 105 ? 33.855 13.389 -9.262 1.00 88.31 105 TYR A C 1
ATOM 859 O O . TYR A 1 105 ? 32.840 13.578 -9.930 1.00 88.31 105 TYR A O 1
ATOM 867 N N . THR A 1 106 ? 35.080 13.591 -9.746 1.00 88.50 106 THR A N 1
ATOM 868 C CA . THR A 1 106 ? 35.343 14.080 -11.105 1.00 88.50 106 THR A CA 1
ATOM 869 C C . THR A 1 106 ? 35.059 12.995 -12.137 1.00 88.50 106 THR A C 1
ATOM 871 O O . THR A 1 106 ? 34.301 13.229 -13.077 1.00 88.50 106 THR A O 1
ATOM 874 N N . VAL A 1 107 ? 35.568 11.778 -11.912 1.00 87.81 107 VAL A N 1
ATOM 875 C CA . VAL A 1 107 ? 35.416 10.643 -12.838 1.00 87.81 107 VAL A CA 1
ATOM 876 C C . VAL A 1 107 ? 33.941 10.298 -13.066 1.00 87.81 107 VAL A C 1
ATOM 878 O O . VAL A 1 107 ? 33.501 10.168 -14.210 1.00 87.81 107 VAL A O 1
ATOM 881 N N . TYR A 1 108 ? 33.147 10.196 -11.995 1.00 87.75 108 TYR A N 1
ATOM 882 C CA . TYR A 1 108 ? 31.724 9.874 -12.125 1.00 87.75 108 TYR A CA 1
ATOM 883 C C . TYR A 1 108 ? 30.883 11.061 -12.613 1.00 87.75 108 TYR A C 1
ATOM 885 O O . TYR A 1 108 ? 29.907 10.851 -13.330 1.00 87.75 108 TYR A O 1
ATOM 893 N N . ARG A 1 109 ? 31.259 12.309 -12.293 1.00 88.44 109 ARG A N 1
ATOM 894 C CA . ARG A 1 109 ? 30.590 13.504 -12.841 1.00 88.44 109 ARG A CA 1
ATOM 895 C C . ARG A 1 109 ? 30.742 13.573 -14.358 1.00 88.44 109 ARG A C 1
ATOM 897 O O . ARG A 1 109 ? 29.745 13.765 -15.048 1.00 88.44 109 ARG A O 1
ATOM 904 N N . GLU A 1 110 ? 31.955 13.367 -14.866 1.00 87.12 110 GLU A N 1
ATOM 905 C CA . GLU A 1 110 ? 32.221 13.336 -16.306 1.00 87.12 110 GLU A CA 1
ATOM 906 C C . GLU A 1 110 ? 31.512 12.167 -16.996 1.00 87.12 110 GLU A C 1
ATOM 908 O O . GLU A 1 110 ? 30.946 12.347 -18.072 1.00 87.12 110 GLU A O 1
ATOM 913 N N . LEU A 1 111 ? 31.484 10.984 -16.371 1.00 86.50 111 LEU A N 1
ATOM 914 C CA . LEU A 1 111 ? 30.742 9.834 -16.890 1.00 86.50 111 LEU A CA 1
ATOM 915 C C . LEU A 1 111 ? 29.252 10.146 -17.050 1.00 86.50 111 LEU A C 1
ATOM 917 O O . LEU A 1 111 ? 28.692 9.935 -18.124 1.00 86.50 111 LEU A O 1
ATOM 921 N N . PHE A 1 112 ? 28.601 10.639 -15.993 1.00 87.12 112 PHE A N 1
ATOM 922 C CA . PHE A 1 112 ? 27.172 10.939 -16.052 1.00 87.12 112 PHE A CA 1
ATOM 923 C C . PHE A 1 112 ? 26.870 12.040 -17.063 1.00 87.12 112 PHE A C 1
ATOM 925 O O . PHE A 1 112 ? 25.874 11.945 -17.775 1.00 87.12 112 PHE A O 1
ATOM 932 N N . GLN A 1 113 ? 27.744 13.040 -17.178 1.00 86.81 113 GLN A N 1
ATOM 933 C CA . GLN A 1 113 ? 27.599 14.074 -18.192 1.00 86.81 113 GLN A CA 1
ATOM 934 C C . GLN A 1 113 ? 27.683 13.492 -19.612 1.00 86.81 113 GLN A C 1
ATOM 936 O O . GLN A 1 113 ? 26.809 13.777 -20.426 1.00 86.81 113 GLN A O 1
ATOM 941 N N . ARG A 1 114 ? 28.647 12.604 -19.886 1.00 83.31 114 ARG A N 1
ATOM 942 C CA . ARG A 1 114 ? 28.756 11.914 -21.183 1.00 83.31 114 ARG A CA 1
ATOM 943 C C . ARG A 1 114 ? 27.537 11.055 -21.498 1.00 83.31 114 ARG A C 1
ATOM 945 O O . ARG A 1 114 ? 27.083 11.059 -22.631 1.00 83.31 114 ARG A O 1
ATOM 952 N N . ILE A 1 115 ? 26.989 10.340 -20.513 1.00 80.44 115 ILE A N 1
ATOM 953 C CA . ILE A 1 115 ? 25.768 9.539 -20.702 1.00 80.44 115 ILE A CA 1
ATOM 954 C C . ILE A 1 115 ? 24.594 10.438 -21.101 1.00 80.44 115 ILE A C 1
ATOM 956 O O . ILE A 1 115 ? 23.864 10.110 -22.031 1.00 80.44 115 ILE A O 1
ATOM 960 N N . VAL A 1 116 ? 24.433 11.581 -20.427 1.00 80.19 116 VAL A N 1
ATOM 961 C CA . VAL A 1 116 ? 23.374 12.550 -20.740 1.00 80.19 116 VAL A CA 1
ATOM 962 C C . VAL A 1 116 ? 23.563 13.142 -22.137 1.00 80.19 116 VAL A C 1
ATOM 964 O O . VAL A 1 116 ? 22.592 13.268 -22.877 1.00 80.19 116 VAL A O 1
ATOM 967 N N . GLU A 1 117 ? 24.794 13.488 -22.513 1.00 80.50 117 GLU A N 1
ATOM 968 C CA . GLU A 1 117 ? 25.118 14.016 -23.843 1.00 80.50 117 GLU A CA 1
ATOM 969 C C . GLU A 1 117 ? 24.830 12.988 -24.949 1.00 80.50 117 GLU A C 1
ATOM 971 O O . GLU A 1 117 ? 24.193 13.329 -25.946 1.00 80.50 117 GLU A O 1
ATOM 976 N N . ASP A 1 118 ? 25.213 11.724 -24.755 1.00 74.50 118 ASP A N 1
ATOM 977 C CA . ASP A 1 118 ? 24.942 10.640 -25.708 1.00 74.50 118 ASP A CA 1
ATOM 978 C C . ASP A 1 118 ? 23.442 10.333 -25.819 1.00 74.50 118 ASP A C 1
ATOM 980 O O . ASP A 1 118 ? 22.923 10.128 -26.919 1.00 74.50 118 ASP A O 1
ATOM 984 N N . GLU A 1 119 ? 22.713 10.343 -24.700 1.00 71.44 119 GLU A N 1
ATOM 985 C CA . GLU A 1 119 ? 21.259 10.166 -24.689 1.00 71.44 119 GLU A CA 1
ATOM 986 C C . GLU A 1 119 ? 20.556 11.316 -25.425 1.00 71.44 119 GLU A C 1
ATOM 988 O O . GLU A 1 119 ? 19.667 11.079 -26.249 1.00 71.44 119 GLU A O 1
ATOM 993 N N . GLN A 1 120 ? 20.993 12.560 -25.197 1.00 73.62 120 GLN A N 1
ATOM 994 C CA . GLN A 1 120 ? 20.500 13.736 -25.915 1.00 73.62 120 GLN A CA 1
ATOM 995 C C . GLN A 1 120 ? 20.813 13.651 -27.409 1.00 73.62 120 GLN A C 1
ATOM 997 O O . GLN A 1 120 ? 19.920 13.857 -28.230 1.00 73.62 120 GLN A O 1
ATOM 1002 N N . ALA A 1 121 ? 22.038 13.280 -27.782 1.00 71.94 121 ALA A N 1
ATOM 1003 C CA . ALA A 1 121 ? 22.446 13.132 -29.174 1.00 71.94 121 ALA A CA 1
ATOM 1004 C C . ALA A 1 121 ? 21.662 12.021 -29.890 1.00 71.94 121 ALA A C 1
ATOM 1006 O O . ALA A 1 121 ? 21.220 12.206 -31.026 1.00 71.94 121 ALA A O 1
ATOM 1007 N N . HIS A 1 122 ? 21.425 10.887 -29.226 1.00 63.47 122 HIS A N 1
ATOM 1008 C CA . HIS A 1 122 ? 20.598 9.805 -29.755 1.00 63.47 122 HIS A CA 1
ATOM 1009 C C . HIS A 1 122 ? 19.129 10.240 -29.896 1.00 63.47 122 HIS A C 1
ATOM 1011 O O . HIS A 1 122 ? 18.492 9.967 -30.917 1.00 63.47 122 HIS A O 1
ATOM 1017 N N . HIS A 1 123 ? 18.596 10.982 -28.920 1.00 56.19 123 HIS A N 1
ATOM 1018 C CA . HIS A 1 123 ? 17.253 11.559 -28.993 1.00 56.19 123 HIS A CA 1
ATOM 1019 C C . HIS A 1 123 ? 17.123 12.568 -30.148 1.00 56.19 123 HIS A C 1
ATOM 1021 O O . HIS A 1 123 ? 16.153 12.526 -30.906 1.00 56.19 123 HIS A O 1
ATOM 1027 N N . GLU A 1 124 ? 18.121 13.431 -30.347 1.00 69.81 124 GLU A N 1
ATOM 1028 C CA . GLU A 1 124 ? 18.190 14.355 -31.481 1.00 69.81 124 GLU A CA 1
ATOM 1029 C C . GLU A 1 124 ? 18.324 13.630 -32.826 1.00 69.81 124 GLU A C 1
ATOM 1031 O O . GLU A 1 124 ? 17.719 14.043 -33.816 1.00 69.81 124 GLU A O 1
ATOM 1036 N N . ALA A 1 125 ? 19.111 12.555 -32.896 1.00 61.97 125 ALA A N 1
ATOM 1037 C CA . ALA A 1 125 ? 19.278 11.750 -34.103 1.00 61.97 125 ALA A CA 1
ATOM 1038 C C . ALA A 1 125 ? 17.971 11.040 -34.492 1.00 61.97 125 ALA A C 1
ATOM 1040 O O . ALA A 1 125 ? 17.584 11.066 -35.664 1.00 61.97 125 ALA A O 1
ATOM 1041 N N . LEU A 1 126 ? 17.245 10.490 -33.513 1.00 56.78 126 LEU A N 1
ATOM 1042 C CA . LEU A 1 126 ? 15.902 9.936 -33.702 1.00 56.78 126 LEU A CA 1
ATOM 1043 C C . LEU A 1 126 ? 14.901 11.009 -34.148 1.00 56.78 126 LEU A C 1
ATOM 1045 O O . LEU A 1 126 ? 14.116 10.771 -35.068 1.00 56.78 126 LEU A O 1
ATOM 1049 N N . GLN A 1 127 ? 14.960 12.211 -33.563 1.00 58.75 127 GLN A N 1
ATOM 1050 C CA . GLN A 1 127 ? 14.159 13.344 -34.026 1.00 58.75 127 GLN A CA 1
ATOM 1051 C C . GLN A 1 127 ? 14.491 13.697 -35.484 1.00 58.75 127 GLN A C 1
ATOM 1053 O O . GLN A 1 127 ? 13.578 13.781 -36.303 1.00 58.75 127 GLN A O 1
ATOM 1058 N N . ARG A 1 128 ? 15.773 13.836 -35.853 1.00 56.31 128 ARG A N 1
ATOM 1059 C CA . ARG A 1 128 ? 16.214 14.135 -37.233 1.00 56.31 128 ARG A CA 1
ATOM 1060 C C . ARG A 1 128 ? 15.780 13.060 -38.237 1.00 56.31 128 ARG A C 1
ATOM 1062 O O . ARG A 1 128 ? 15.361 13.409 -39.340 1.00 56.31 128 ARG A O 1
ATOM 1069 N N . GLN A 1 129 ? 15.819 11.777 -37.873 1.00 52.09 129 GLN A N 1
ATOM 1070 C CA . GLN A 1 129 ? 15.301 10.692 -38.719 1.00 52.09 129 GLN A CA 1
ATOM 1071 C C . GLN A 1 129 ? 13.776 10.751 -38.881 1.00 52.09 129 GLN A C 1
ATOM 1073 O O . GLN A 1 129 ? 13.277 10.569 -39.994 1.00 52.09 129 GLN A O 1
ATOM 1078 N N . GLY A 1 130 ? 13.039 11.086 -37.817 1.00 52.22 130 GLY A N 1
ATOM 1079 C CA . GLY A 1 130 ? 11.599 11.343 -37.885 1.00 52.22 130 GLY A CA 1
ATOM 1080 C C . GLY A 1 130 ? 11.258 12.524 -38.799 1.00 52.22 130 GLY A C 1
ATOM 1081 O O . GLY A 1 130 ? 10.369 12.410 -39.641 1.00 52.22 130 GLY A O 1
ATOM 1082 N N . TYR A 1 131 ? 12.012 13.627 -38.713 1.00 45.66 131 TYR A N 1
ATOM 1083 C CA . TYR A 1 131 ? 11.851 14.790 -39.592 1.00 45.66 131 TYR A CA 1
ATOM 1084 C C . TYR A 1 131 ? 12.231 14.497 -41.048 1.00 45.66 131 TYR A C 1
ATOM 1086 O O . TYR A 1 131 ? 11.585 15.032 -41.940 1.00 45.66 131 TYR A O 1
ATOM 1094 N N . SER A 1 132 ? 13.214 13.628 -41.306 1.00 47.31 132 SER A N 1
ATOM 1095 C CA . SER A 1 132 ? 13.585 13.169 -42.655 1.00 47.31 132 SER A CA 1
ATOM 1096 C C . SER A 1 132 ? 12.475 12.337 -43.311 1.00 47.31 132 SER A C 1
ATOM 1098 O O . SER A 1 132 ? 12.085 12.616 -44.445 1.00 47.31 132 SER A O 1
ATOM 1100 N N . GLN A 1 133 ? 11.880 11.380 -42.585 1.00 45.12 133 GLN A N 1
ATOM 1101 C CA . GLN A 1 133 ? 10.741 10.602 -43.094 1.00 45.12 133 GLN A CA 1
ATOM 1102 C C . GLN A 1 133 ? 9.503 11.475 -43.336 1.00 45.12 133 GLN A C 1
ATOM 1104 O O . GLN A 1 133 ? 8.808 11.296 -44.337 1.00 45.12 133 GLN A O 1
ATOM 1109 N N . LEU A 1 134 ? 9.255 12.457 -42.464 1.00 46.38 134 LEU A N 1
ATOM 1110 C CA . LEU A 1 134 ? 8.176 13.428 -42.639 1.00 46.38 134 LEU A CA 1
ATOM 1111 C C . LEU A 1 134 ? 8.444 14.349 -43.843 1.00 46.38 134 LEU A C 1
ATOM 1113 O O . LEU A 1 134 ? 7.548 14.559 -44.651 1.00 46.38 134 LEU A O 1
ATOM 1117 N N . LEU A 1 135 ? 9.669 14.858 -44.028 1.00 44.72 135 LEU A N 1
ATOM 1118 C CA . LEU A 1 135 ? 10.013 15.717 -45.171 1.00 44.72 135 LEU A CA 1
ATOM 1119 C C . LEU A 1 135 ? 9.853 14.993 -46.515 1.00 44.72 135 LEU A C 1
ATOM 1121 O O . LEU A 1 135 ? 9.429 15.616 -47.484 1.00 44.72 135 LEU A O 1
ATOM 1125 N N . MET A 1 136 ? 10.158 13.693 -46.566 1.00 45.78 136 MET A N 1
ATOM 1126 C CA . MET A 1 136 ? 9.940 12.867 -47.758 1.00 45.78 136 MET A CA 1
ATOM 1127 C C . MET A 1 136 ? 8.440 12.641 -48.006 1.00 45.78 136 MET A C 1
ATOM 1129 O O . MET A 1 136 ? 7.969 12.851 -49.119 1.00 45.78 136 MET A O 1
ATOM 1133 N N . ALA A 1 137 ? 7.660 12.338 -46.960 1.00 44.75 137 ALA A N 1
ATOM 1134 C CA . ALA A 1 137 ? 6.209 12.153 -47.068 1.00 44.75 137 ALA A CA 1
ATOM 1135 C C . ALA A 1 137 ? 5.447 13.444 -47.442 1.00 44.75 137 ALA A C 1
ATOM 1137 O O . ALA A 1 137 ? 4.451 13.396 -48.163 1.00 44.75 137 ALA A O 1
ATOM 1138 N N . PHE A 1 138 ? 5.911 14.610 -46.981 1.00 38.47 138 PHE A N 1
ATOM 1139 C CA . PHE A 1 138 ? 5.321 15.910 -47.325 1.00 38.47 138 PHE A CA 1
ATOM 1140 C C . PHE A 1 138 ? 5.860 16.488 -48.646 1.00 38.47 138 PHE A C 1
ATOM 1142 O O . PHE A 1 138 ? 5.167 17.284 -49.283 1.00 38.47 138 PHE A O 1
ATOM 1149 N N . GLY A 1 139 ? 7.048 16.067 -49.095 1.00 40.47 139 GLY A N 1
ATOM 1150 C CA . GLY A 1 139 ? 7.595 16.399 -50.415 1.00 40.47 139 GLY A CA 1
ATOM 1151 C C . GLY A 1 139 ? 6.756 15.834 -51.566 1.00 40.47 139 GLY A C 1
ATOM 1152 O O . GLY A 1 139 ? 6.504 16.545 -52.539 1.00 40.47 139 GLY A O 1
ATOM 1153 N N . ASP A 1 140 ? 6.233 14.615 -51.410 1.00 38.91 140 ASP A N 1
ATOM 1154 C CA . ASP A 1 140 ? 5.382 13.960 -52.416 1.00 38.91 140 ASP A CA 1
ATOM 1155 C C . ASP A 1 140 ? 3.970 14.573 -52.514 1.00 38.91 140 ASP A C 1
ATOM 1157 O O . ASP A 1 140 ? 3.368 14.603 -53.594 1.00 38.91 140 ASP A O 1
ATOM 1161 N N . LEU A 1 141 ? 3.450 15.137 -51.414 1.00 41.53 141 LEU A N 1
ATOM 1162 C CA . LEU A 1 141 ? 2.133 15.788 -51.390 1.00 41.53 141 LEU A CA 1
ATOM 1163 C C . LEU A 1 141 ? 2.155 17.204 -51.998 1.00 41.53 141 LEU A C 1
ATOM 1165 O O . LEU A 1 141 ? 1.156 17.661 -52.552 1.00 41.53 141 LEU A O 1
ATOM 1169 N N . ALA A 1 142 ? 3.293 17.901 -51.923 1.00 40.22 142 ALA A N 1
ATOM 1170 C CA . ALA A 1 142 ? 3.447 19.268 -52.427 1.00 40.22 142 ALA A CA 1
ATOM 1171 C C . ALA A 1 142 ? 3.707 19.351 -53.945 1.00 40.22 142 ALA A C 1
ATOM 1173 O O . ALA A 1 142 ? 3.596 20.431 -54.522 1.00 40.22 142 ALA A O 1
ATOM 1174 N N . LEU A 1 143 ? 4.022 18.234 -54.611 1.00 41.81 143 LEU A N 1
ATOM 1175 C CA . LEU A 1 143 ? 4.253 18.196 -56.062 1.00 41.81 143 LEU A CA 1
ATOM 1176 C C . LEU A 1 143 ? 2.968 18.057 -56.900 1.00 41.81 143 LEU A C 1
ATOM 1178 O O . LEU A 1 143 ? 3.021 18.228 -58.115 1.00 41.81 143 LEU A O 1
ATOM 1182 N N . HIS A 1 144 ? 1.811 17.805 -56.275 1.00 45.44 144 HIS A N 1
ATOM 1183 C CA . HIS A 1 144 ? 0.550 17.538 -56.982 1.00 45.44 144 HIS A CA 1
ATOM 1184 C C . HIS A 1 144 ? -0.523 18.625 -56.834 1.00 45.44 144 HIS A C 1
ATOM 1186 O O . HIS A 1 144 ? -1.650 18.436 -57.290 1.00 45.44 144 HIS A O 1
ATOM 1192 N N . SER A 1 145 ? -0.232 19.780 -56.230 1.00 45.81 145 SER A N 1
ATOM 1193 C CA . SER A 1 145 ? -1.194 20.889 -56.186 1.00 45.81 145 SER A CA 1
ATOM 1194 C C . SER A 1 145 ? -0.507 22.255 -56.148 1.00 45.81 145 SER A C 1
ATOM 1196 O O . SER A 1 145 ? 0.271 22.532 -55.244 1.00 45.81 145 SER A O 1
ATOM 1198 N N . PHE A 1 146 ? -0.896 23.103 -57.109 1.00 35.44 146 PHE A N 1
ATOM 1199 C CA . PHE A 1 146 ? -0.643 24.548 -57.259 1.00 35.44 146 PHE A CA 1
ATOM 1200 C C . PHE A 1 146 ? 0.600 24.995 -58.061 1.00 35.44 146 PHE A C 1
ATOM 1202 O O . PHE A 1 146 ? 1.678 25.187 -57.500 1.00 35.44 146 PHE A O 1
ATOM 1209 N N . PRO A 1 147 ? 0.441 25.303 -59.366 1.00 33.91 147 PRO A N 1
ATOM 1210 C CA . PRO A 1 147 ? 1.392 26.136 -60.091 1.00 33.91 147 PRO A CA 1
ATOM 1211 C C . PRO A 1 147 ? 1.157 27.620 -59.749 1.00 33.91 147 PRO A C 1
ATOM 1213 O O . PRO A 1 147 ? 0.051 28.129 -59.916 1.00 33.91 147 PRO A O 1
ATOM 1216 N N . GLY A 1 148 ? 2.204 28.329 -59.309 1.00 44.41 148 GLY A N 1
ATOM 1217 C CA . GLY A 1 148 ? 2.257 29.796 -59.421 1.00 44.41 148 GLY A CA 1
ATOM 1218 C C . GLY A 1 148 ? 2.137 30.657 -58.155 1.00 44.41 148 GLY A C 1
ATOM 1219 O O . GLY A 1 148 ? 1.731 31.808 -58.283 1.00 44.41 148 GLY A O 1
ATOM 1220 N N . VAL A 1 149 ? 2.519 30.192 -56.958 1.00 39.84 149 VAL A N 1
ATOM 1221 C CA . VAL A 1 149 ? 2.625 31.081 -55.776 1.00 39.84 149 VAL A CA 1
ATOM 1222 C C . VAL A 1 149 ? 3.994 30.952 -55.104 1.00 39.84 149 VAL A C 1
ATOM 1224 O O . VAL A 1 149 ? 4.497 29.854 -54.877 1.00 39.84 149 VAL A O 1
ATOM 1227 N N . HIS A 1 150 ? 4.612 32.102 -54.813 1.00 42.47 150 HIS A N 1
ATOM 1228 C CA . HIS A 1 150 ? 5.920 32.231 -54.169 1.00 42.47 150 HIS A CA 1
ATOM 1229 C C . HIS A 1 150 ? 5.979 31.457 -52.840 1.00 42.47 150 HIS A C 1
ATOM 1231 O O . HIS A 1 150 ? 5.116 31.611 -51.978 1.00 42.47 150 HIS A O 1
ATOM 1237 N N . ARG A 1 151 ? 7.036 30.654 -52.667 1.00 38.25 151 ARG A N 1
ATOM 1238 C CA . ARG A 1 151 ? 7.323 29.861 -51.460 1.00 38.25 151 ARG A CA 1
ATOM 1239 C C . ARG A 1 151 ? 7.505 30.797 -50.246 1.00 38.25 151 ARG A C 1
ATOM 1241 O O . ARG A 1 151 ? 8.454 31.584 -50.266 1.00 38.25 151 ARG A O 1
ATOM 1248 N N . PRO A 1 152 ? 6.668 30.745 -49.193 1.00 38.66 152 PRO A N 1
ATOM 1249 C CA . PRO A 1 152 ? 6.960 31.472 -47.962 1.00 38.66 152 PRO A CA 1
ATOM 1250 C C . PRO A 1 152 ? 8.148 30.815 -47.229 1.00 38.66 152 PRO A C 1
ATOM 1252 O O . PRO A 1 152 ? 8.355 29.603 -47.351 1.00 38.66 152 PRO A O 1
ATOM 1255 N N . PRO A 1 153 ? 8.951 31.583 -46.470 1.00 39.41 153 PRO A N 1
ATOM 1256 C CA . PRO A 1 153 ? 10.089 31.044 -45.731 1.00 39.41 153 PRO A CA 1
ATOM 1257 C C . PRO A 1 153 ? 9.629 30.006 -44.695 1.00 39.41 153 PRO A C 1
ATOM 1259 O O . PRO A 1 153 ? 8.657 30.226 -43.971 1.00 39.41 153 PRO A O 1
ATOM 1262 N N . LEU A 1 154 ? 10.361 28.888 -44.604 1.00 39.72 154 LEU A N 1
ATOM 1263 C CA . LEU A 1 154 ? 10.073 27.712 -43.759 1.00 39.72 154 LEU A CA 1
ATOM 1264 C C . LEU A 1 154 ? 9.719 28.052 -42.297 1.00 39.72 154 LEU A C 1
ATOM 1266 O O . LEU A 1 154 ? 8.891 27.375 -41.692 1.00 39.72 154 LEU A O 1
ATOM 1270 N N . GLY A 1 155 ? 10.277 29.134 -41.747 1.00 36.22 155 GLY A N 1
ATOM 1271 C CA . GLY A 1 155 ? 9.980 29.591 -40.385 1.00 36.22 155 GLY A CA 1
ATOM 1272 C C . GLY A 1 155 ? 8.549 30.107 -40.169 1.00 36.22 155 GLY A C 1
ATOM 1273 O O . GLY A 1 155 ? 8.061 30.081 -39.041 1.00 36.22 155 GLY A O 1
ATOM 1274 N N . PHE A 1 156 ? 7.850 30.547 -41.221 1.00 34.19 156 PHE A N 1
ATOM 1275 C CA . PHE A 1 156 ? 6.498 31.110 -41.110 1.00 34.19 156 PHE A CA 1
ATOM 1276 C C . PHE A 1 156 ? 5.414 30.021 -41.047 1.00 34.19 156 PHE A C 1
ATOM 1278 O O . PHE A 1 156 ? 4.428 30.164 -40.327 1.00 34.19 156 PHE A O 1
ATOM 1285 N N . VAL A 1 157 ? 5.628 28.891 -41.730 1.00 40.94 157 VAL A N 1
ATOM 1286 C CA . VAL A 1 157 ? 4.694 27.749 -41.733 1.00 40.94 157 VAL A CA 1
ATOM 1287 C C . VAL A 1 157 ? 4.742 26.990 -40.402 1.00 40.94 157 VAL A C 1
ATOM 1289 O O . VAL A 1 157 ? 3.702 26.590 -39.884 1.00 40.94 157 VAL A O 1
ATOM 1292 N N . ILE A 1 158 ? 5.926 26.879 -39.787 1.00 39.31 158 ILE A N 1
ATOM 1293 C CA . ILE A 1 158 ? 6.102 26.212 -38.484 1.00 39.31 158 ILE A CA 1
ATOM 1294 C C . ILE A 1 158 ? 5.394 26.986 -37.358 1.00 39.31 158 ILE A C 1
ATOM 1296 O O . ILE A 1 158 ? 4.833 26.381 -36.447 1.00 39.31 158 ILE A O 1
ATOM 1300 N N . ARG A 1 159 ? 5.354 28.324 -37.432 1.00 34.16 159 ARG A N 1
ATOM 1301 C CA . ARG A 1 159 ? 4.751 29.171 -36.388 1.00 34.16 159 ARG A CA 1
ATOM 1302 C C . ARG A 1 159 ? 3.229 29.319 -36.512 1.00 34.16 159 ARG A C 1
ATOM 1304 O O . ARG A 1 159 ? 2.583 29.630 -35.519 1.00 34.16 159 ARG A O 1
ATOM 1311 N N . ALA A 1 160 ? 2.660 29.093 -37.698 1.00 33.66 160 ALA A N 1
ATOM 1312 C CA . ALA A 1 160 ? 1.227 29.260 -37.960 1.00 33.66 160 ALA A CA 1
ATOM 1313 C C . ALA A 1 160 ? 0.389 27.980 -37.754 1.00 33.66 160 ALA A C 1
ATOM 1315 O O . ALA A 1 160 ? -0.832 28.073 -37.669 1.00 33.66 160 ALA A O 1
ATOM 1316 N N . ILE A 1 161 ? 1.018 26.799 -37.668 1.00 39.69 161 ILE A N 1
ATOM 1317 C CA . ILE A 1 161 ? 0.321 25.499 -37.549 1.00 39.69 161 ILE A CA 1
ATOM 1318 C C . ILE A 1 161 ? 0.582 24.808 -36.199 1.00 39.69 161 ILE A C 1
ATOM 1320 O O . ILE A 1 161 ? -0.082 23.829 -35.881 1.00 39.69 161 ILE A O 1
ATOM 1324 N N . ALA A 1 162 ? 1.490 25.308 -35.359 1.00 28.39 162 ALA A N 1
ATOM 1325 C CA . ALA A 1 162 ? 1.698 24.737 -34.031 1.00 28.39 162 ALA A CA 1
ATOM 1326 C C . ALA A 1 162 ? 0.581 25.197 -33.065 1.00 28.39 162 ALA A C 1
ATOM 1328 O O . ALA A 1 162 ? 0.588 26.364 -32.662 1.00 28.39 162 ALA A O 1
ATOM 1329 N N . PRO A 1 163 ? -0.381 24.335 -32.663 1.00 35.41 163 PRO A N 1
ATOM 1330 C CA . PRO A 1 163 ? -1.264 24.667 -31.553 1.00 35.41 163 PRO A CA 1
ATOM 1331 C C . PRO A 1 163 ? -0.419 24.901 -30.295 1.00 35.41 163 PRO A C 1
ATOM 1333 O O . PRO A 1 163 ? 0.613 24.257 -30.090 1.00 35.41 163 PRO A O 1
ATOM 1336 N N . ALA A 1 164 ? -0.879 25.815 -29.441 1.00 31.75 164 ALA A N 1
ATOM 1337 C CA . ALA A 1 164 ? -0.232 26.259 -28.202 1.00 31.75 164 ALA A CA 1
ATOM 1338 C C . ALA A 1 164 ? 0.071 25.139 -27.172 1.00 31.75 164 ALA A C 1
ATOM 1340 O O . ALA A 1 164 ? 0.623 25.404 -26.106 1.00 31.75 164 ALA A O 1
ATOM 1341 N N . ASP A 1 165 ? -0.230 23.883 -27.500 1.00 32.88 165 ASP A N 1
ATOM 1342 C CA . ASP A 1 165 ? 0.007 22.688 -26.691 1.00 32.88 165 ASP A CA 1
ATOM 1343 C C . ASP A 1 165 ? 1.443 22.143 -26.798 1.00 32.88 165 ASP A C 1
ATOM 1345 O O . ASP A 1 165 ? 1.866 21.336 -25.969 1.00 32.88 165 ASP A O 1
ATOM 1349 N N . TRP A 1 166 ? 2.235 22.598 -27.777 1.00 34.97 166 TRP A N 1
ATOM 1350 C CA . TRP A 1 166 ? 3.585 22.065 -28.024 1.00 34.97 166 TRP A CA 1
ATOM 1351 C C . TRP A 1 166 ? 4.635 22.478 -26.972 1.00 34.97 166 TRP A C 1
ATOM 1353 O O . TRP A 1 166 ? 5.665 21.823 -26.839 1.00 34.97 166 TRP A O 1
ATOM 1363 N N . VAL A 1 167 ? 4.359 23.514 -26.168 1.00 32.50 167 VAL A N 1
ATOM 1364 C CA . VAL A 1 167 ? 5.256 24.005 -25.096 1.00 32.50 167 VAL A CA 1
ATOM 1365 C C . VAL A 1 167 ? 5.170 23.152 -23.815 1.00 32.50 167 VAL A C 1
ATOM 1367 O O . VAL A 1 167 ? 5.969 23.316 -22.900 1.00 32.50 167 VAL A O 1
ATOM 1370 N N . ARG A 1 168 ? 4.252 22.178 -23.731 1.00 35.53 168 ARG A N 1
ATOM 1371 C CA . ARG A 1 168 ? 4.059 21.349 -22.523 1.00 35.53 168 ARG A CA 1
ATOM 1372 C C . ARG A 1 168 ? 4.937 20.082 -22.471 1.00 35.53 168 ARG A C 1
ATOM 1374 O O . ARG A 1 168 ? 4.809 19.294 -21.540 1.00 35.53 168 ARG A O 1
ATOM 1381 N N . LYS A 1 169 ? 5.812 19.866 -23.463 1.00 31.34 169 LYS A N 1
ATOM 1382 C CA . LYS A 1 169 ? 6.482 18.579 -23.743 1.00 31.34 169 LYS A CA 1
ATOM 1383 C C . LYS A 1 169 ? 7.984 18.556 -23.419 1.00 31.34 169 LYS A C 1
ATOM 1385 O O . LYS A 1 169 ? 8.756 17.937 -24.142 1.00 31.34 169 LYS A O 1
ATOM 1390 N N . THR A 1 170 ? 8.416 19.224 -22.351 1.00 29.80 170 THR A N 1
ATOM 1391 C CA . THR A 1 170 ? 9.836 19.239 -21.938 1.00 29.80 170 THR A CA 1
ATOM 1392 C C . THR A 1 170 ? 10.058 18.882 -20.472 1.00 29.80 170 THR A C 1
ATOM 1394 O O . THR A 1 170 ? 10.978 19.408 -19.863 1.00 29.80 170 THR A O 1
ATOM 1397 N N . HIS A 1 171 ? 9.263 17.974 -19.899 1.00 27.45 171 HIS A N 1
ATOM 1398 C CA . HIS A 1 171 ? 9.643 17.281 -18.663 1.00 27.45 171 HIS A CA 1
ATOM 1399 C C . HIS A 1 171 ? 9.110 15.836 -18.663 1.00 27.45 171 HIS A C 1
ATOM 1401 O O . HIS A 1 171 ? 7.912 15.627 -18.524 1.00 27.45 171 HIS A O 1
ATOM 1407 N N . GLY A 1 172 ? 10.020 14.860 -18.786 1.00 27.69 172 GLY A N 1
ATOM 1408 C CA . GLY A 1 172 ? 9.851 13.491 -18.275 1.00 27.69 172 GLY A CA 1
ATOM 1409 C C . GLY A 1 172 ? 9.271 12.427 -19.220 1.00 27.69 172 GLY A C 1
ATOM 1410 O O . GLY A 1 172 ? 8.061 12.314 -19.348 1.00 27.69 172 GLY A O 1
ATOM 1411 N N . GLY A 1 173 ? 10.167 11.630 -19.815 1.00 27.45 173 GLY A N 1
ATOM 1412 C CA . GLY A 1 173 ? 10.151 10.154 -19.871 1.00 27.45 173 GLY A CA 1
ATOM 1413 C C . GLY A 1 173 ? 8.876 9.375 -20.238 1.00 27.45 173 GLY A C 1
ATOM 1414 O O . GLY A 1 173 ? 7.902 9.363 -19.499 1.00 27.45 173 GLY A O 1
ATOM 1415 N N . ASP A 1 174 ? 8.978 8.612 -21.330 1.00 31.20 174 ASP A N 1
ATOM 1416 C CA . ASP A 1 174 ? 8.339 7.314 -21.594 1.00 31.20 174 ASP A CA 1
ATOM 1417 C C . ASP A 1 174 ? 6.853 7.099 -21.232 1.00 31.20 174 ASP A C 1
ATOM 1419 O O . ASP A 1 174 ? 6.466 6.741 -20.124 1.00 31.20 174 ASP A O 1
ATOM 1423 N N . GLY A 1 175 ? 6.009 7.126 -22.267 1.00 34.97 175 GLY A N 1
ATOM 1424 C CA . GLY A 1 175 ? 4.970 6.102 -22.458 1.00 34.97 175 GLY A CA 1
ATOM 1425 C C . GLY A 1 175 ? 3.755 6.065 -21.519 1.00 34.97 175 GLY A C 1
ATOM 1426 O O . GLY A 1 175 ? 2.908 5.181 -21.686 1.00 34.97 175 GLY A O 1
ATOM 1427 N N . ALA A 1 176 ? 3.598 7.002 -20.586 1.00 40.66 176 ALA A N 1
ATOM 1428 C CA . ALA A 1 176 ? 2.408 7.095 -19.744 1.00 40.66 176 ALA A CA 1
ATOM 1429 C C . ALA A 1 176 ? 1.779 8.493 -19.834 1.00 40.66 176 ALA A C 1
ATOM 1431 O O . ALA A 1 176 ? 2.138 9.393 -19.092 1.00 40.66 176 ALA A O 1
ATOM 1432 N N . GLU A 1 177 ? 0.783 8.672 -20.708 1.00 53.31 177 GLU A N 1
ATOM 1433 C CA . GLU A 1 177 ? -0.051 9.890 -20.806 1.00 53.31 177 GLU A CA 1
ATOM 1434 C C . GLU A 1 177 ? -0.927 10.127 -19.551 1.00 53.31 177 GLU A C 1
ATOM 1436 O O . GLU A 1 177 ? -2.152 10.040 -19.613 1.00 53.31 177 GLU A O 1
ATOM 1441 N N . GLY A 1 178 ? -0.340 10.289 -18.365 1.00 62.09 178 GLY A N 1
ATOM 1442 C CA . GLY A 1 178 ? -1.092 10.665 -17.168 1.00 62.09 178 GLY A CA 1
ATOM 1443 C C . GLY A 1 178 ? -0.215 10.903 -15.951 1.00 62.09 178 GLY A C 1
ATOM 1444 O O . GLY A 1 178 ? 0.966 10.570 -15.951 1.00 62.09 178 GLY A O 1
ATOM 1445 N N . VAL A 1 179 ? -0.818 11.492 -14.922 1.00 77.25 179 VAL A N 1
ATOM 1446 C CA . VAL A 1 179 ? -0.122 11.949 -13.710 1.00 77.25 179 VAL A CA 1
ATOM 1447 C C . VAL A 1 179 ? 0.692 10.829 -13.052 1.00 77.25 179 VAL A C 1
ATOM 1449 O O . VAL A 1 179 ? 0.130 9.820 -12.611 1.00 77.25 179 VAL A O 1
ATOM 1452 N N . ASP A 1 180 ? 2.009 11.031 -12.934 1.00 80.56 180 ASP A N 1
ATOM 1453 C CA . ASP A 1 180 ? 2.870 10.167 -12.128 1.00 80.56 180 ASP A CA 1
ATOM 1454 C C . ASP A 1 180 ? 2.654 10.450 -10.638 1.00 80.56 180 ASP A C 1
ATOM 1456 O O . ASP A 1 180 ? 2.838 11.559 -10.134 1.00 80.56 180 ASP A O 1
ATOM 1460 N N . VAL A 1 181 ? 2.231 9.409 -9.931 1.00 85.38 181 VAL A N 1
ATOM 1461 C CA . VAL A 1 181 ? 1.879 9.457 -8.514 1.00 85.38 181 VAL A CA 1
ATOM 1462 C C . VAL A 1 181 ? 3.083 9.105 -7.632 1.00 85.38 181 VAL A C 1
ATOM 1464 O O . VAL A 1 181 ? 3.087 9.427 -6.442 1.00 85.38 181 VAL A O 1
ATOM 1467 N N . MET A 1 182 ? 4.123 8.470 -8.186 1.00 83.56 182 MET A N 1
ATOM 1468 C CA . MET A 1 182 ? 5.256 7.956 -7.410 1.00 83.56 182 MET A CA 1
ATOM 1469 C C . MET A 1 182 ? 6.046 9.022 -6.627 1.00 83.56 182 MET A C 1
ATOM 1471 O O . MET A 1 182 ? 6.351 8.769 -5.456 1.00 83.56 182 MET A O 1
ATOM 1475 N N . PRO A 1 183 ? 6.319 10.228 -7.163 1.00 87.69 183 PRO A N 1
ATOM 1476 C CA . PRO A 1 183 ? 7.057 11.265 -6.435 1.00 87.69 183 PRO A CA 1
ATOM 1477 C C . PRO A 1 183 ? 6.372 11.703 -5.131 1.00 87.69 183 PRO A C 1
ATOM 1479 O O . PRO A 1 183 ? 7.030 12.087 -4.163 1.00 87.69 183 PRO A O 1
ATOM 1482 N N . TYR A 1 184 ? 5.044 11.577 -5.067 1.00 88.38 184 TYR A N 1
ATOM 1483 C CA . TYR A 1 184 ? 4.222 12.013 -3.938 1.00 88.38 184 TYR A CA 1
ATOM 1484 C C . TYR A 1 184 ? 4.205 11.025 -2.761 1.00 88.38 184 TYR A C 1
ATOM 1486 O O . TYR A 1 184 ? 3.596 11.301 -1.730 1.00 88.38 184 TYR A O 1
ATOM 1494 N N . PHE A 1 185 ? 4.898 9.887 -2.867 1.00 87.62 185 PHE A N 1
ATOM 1495 C CA . PHE A 1 185 ? 5.135 8.996 -1.725 1.00 87.62 185 PHE A CA 1
ATOM 1496 C C . PHE A 1 185 ? 6.283 9.464 -0.823 1.00 87.62 185 PHE A C 1
ATOM 1498 O O . PHE A 1 185 ? 6.441 8.945 0.287 1.00 87.62 185 PHE A O 1
ATOM 1505 N N . SER A 1 186 ? 7.083 10.436 -1.266 1.00 87.12 186 SER A N 1
ATOM 1506 C CA . SER A 1 186 ? 8.167 10.984 -0.457 1.00 87.12 186 SER A CA 1
ATOM 1507 C C . SER A 1 186 ? 7.654 11.997 0.566 1.00 87.12 186 SER A C 1
ATOM 1509 O O . SER A 1 186 ? 6.780 12.818 0.290 1.00 87.12 186 SER A O 1
ATOM 1511 N N . THR A 1 187 ? 8.253 12.005 1.756 1.00 78.19 187 THR A N 1
ATOM 1512 C CA . THR A 1 187 ? 8.030 13.062 2.754 1.00 78.19 187 THR A CA 1
ATOM 1513 C C . THR A 1 187 ? 8.618 14.407 2.337 1.00 78.19 187 THR A C 1
ATOM 1515 O O . THR A 1 187 ? 8.272 15.413 2.939 1.00 78.19 187 THR A O 1
ATOM 1518 N N . THR A 1 188 ? 9.480 14.437 1.316 1.00 86.06 188 THR A N 1
ATOM 1519 C CA . THR A 1 188 ? 10.008 15.675 0.719 1.00 86.06 188 THR A CA 1
ATOM 1520 C C . THR A 1 188 ? 9.034 16.329 -0.259 1.00 86.06 188 THR A C 1
ATOM 1522 O O . THR A 1 188 ? 9.293 17.437 -0.713 1.00 86.06 188 THR A O 1
ATOM 1525 N N . ALA A 1 189 ? 7.917 15.668 -0.589 1.00 84.56 189 ALA A N 1
ATOM 1526 C CA . ALA A 1 189 ? 6.938 16.186 -1.541 1.00 84.56 189 ALA A CA 1
ATOM 1527 C C . ALA A 1 189 ? 6.148 17.398 -1.012 1.00 84.56 189 ALA A C 1
ATOM 1529 O O . ALA A 1 189 ? 5.468 18.062 -1.787 1.00 84.56 189 ALA A O 1
ATOM 1530 N N . PHE A 1 190 ? 6.201 17.678 0.293 1.00 87.94 190 PHE A N 1
ATOM 1531 C CA . PHE A 1 190 ? 5.506 18.803 0.914 1.00 87.94 190 PHE A CA 1
ATOM 1532 C C . PHE A 1 190 ? 6.282 19.332 2.125 1.00 87.94 190 PHE A C 1
ATOM 1534 O O . PHE A 1 190 ? 7.042 18.603 2.765 1.00 87.94 190 PHE A O 1
ATOM 1541 N N . THR A 1 191 ? 6.041 20.591 2.480 1.00 88.44 191 THR A N 1
ATOM 1542 C CA . THR A 1 191 ? 6.652 21.266 3.628 1.00 88.44 191 THR A CA 1
ATOM 1543 C C . THR A 1 191 ? 5.568 21.717 4.600 1.00 88.44 191 THR A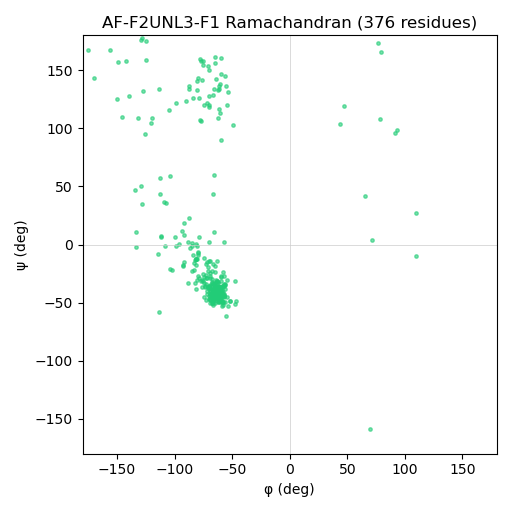 C 1
ATOM 1545 O O . THR A 1 191 ? 4.828 22.654 4.319 1.00 88.44 191 THR A O 1
ATOM 1548 N N . GLY A 1 192 ? 5.477 21.065 5.760 1.00 87.88 192 GLY A N 1
ATOM 1549 C CA . GLY A 1 192 ? 4.506 21.433 6.795 1.00 87.88 192 GLY A CA 1
ATOM 1550 C C . GLY A 1 192 ? 3.062 20.992 6.512 1.00 87.88 192 GLY A C 1
ATOM 1551 O O . GLY A 1 192 ? 2.736 20.430 5.467 1.00 87.88 192 GLY A O 1
ATOM 1552 N N . TYR A 1 193 ? 2.193 21.201 7.505 1.00 88.94 193 TYR A N 1
ATOM 1553 C CA . TYR A 1 193 ? 0.768 20.837 7.471 1.00 88.94 193 TYR A CA 1
ATOM 1554 C C . TYR A 1 193 ? -0.113 22.086 7.455 1.00 88.94 193 TYR A C 1
ATOM 1556 O O . TYR A 1 193 ? -0.950 22.288 8.336 1.00 88.94 193 TYR A O 1
ATOM 1564 N N . ASP A 1 194 ? 0.104 22.930 6.460 1.00 88.69 194 ASP A N 1
ATOM 1565 C CA . ASP A 1 194 ? -0.615 24.172 6.221 1.00 88.69 194 ASP A CA 1
ATOM 1566 C C . ASP A 1 194 ? -1.143 24.232 4.775 1.00 88.69 194 ASP A C 1
ATOM 1568 O O . ASP A 1 194 ? -0.955 23.307 3.977 1.00 88.69 194 ASP A O 1
ATOM 1572 N N . ASP A 1 195 ? -1.863 25.308 4.459 1.00 90.38 195 ASP A N 1
ATOM 1573 C CA . ASP A 1 195 ? -2.391 25.587 3.116 1.00 90.38 195 ASP A CA 1
ATOM 1574 C C . ASP A 1 195 ? -1.418 26.435 2.275 1.00 90.38 195 ASP A C 1
ATOM 1576 O O . ASP A 1 195 ? -1.813 27.043 1.280 1.00 90.38 195 ASP A O 1
ATOM 1580 N N . SER A 1 196 ? -0.140 26.488 2.661 1.00 89.62 196 SER A N 1
ATOM 1581 C CA . SER A 1 196 ? 0.899 27.141 1.863 1.00 89.62 196 SER A CA 1
ATOM 1582 C C . SER A 1 196 ? 1.006 26.481 0.476 1.00 89.62 196 SER A C 1
ATOM 1584 O O . SER A 1 196 ? 0.577 25.336 0.308 1.00 89.62 196 SER A O 1
ATOM 1586 N N . PRO A 1 197 ? 1.597 27.139 -0.539 1.00 88.00 197 PRO A N 1
ATOM 1587 C CA . PRO A 1 197 ? 1.729 26.562 -1.884 1.00 88.00 197 PRO A CA 1
ATOM 1588 C C . PRO A 1 197 ? 2.456 25.207 -1.910 1.00 88.00 197 PRO A C 1
ATOM 1590 O O . PRO A 1 197 ? 2.104 24.326 -2.684 1.00 88.00 197 PRO A O 1
ATOM 1593 N N . GLN A 1 198 ? 3.436 25.021 -1.020 1.00 88.62 198 GLN A N 1
ATOM 1594 C CA . GLN A 1 198 ? 4.160 23.756 -0.821 1.00 88.62 198 GLN A CA 1
ATOM 1595 C C . GLN A 1 198 ? 3.648 22.959 0.394 1.00 88.62 198 GLN A C 1
ATOM 1597 O O . GLN A 1 198 ? 4.226 21.941 0.772 1.00 88.62 198 GLN A O 1
ATOM 1602 N N . GLY A 1 199 ? 2.568 23.423 1.023 1.00 90.94 199 GLY A N 1
ATOM 1603 C CA . GLY A 1 199 ? 1.954 22.790 2.180 1.00 90.94 199 GLY A CA 1
ATOM 1604 C C . GLY A 1 199 ? 1.253 21.488 1.809 1.00 90.94 199 GLY A C 1
ATOM 1605 O O . GLY A 1 199 ? 0.789 21.308 0.679 1.00 90.94 199 GLY A O 1
ATOM 1606 N N . PHE A 1 200 ? 1.146 20.574 2.778 1.00 92.62 200 PHE A N 1
ATOM 1607 C CA . PHE A 1 200 ? 0.516 19.264 2.592 1.00 92.62 200 PHE A CA 1
ATOM 1608 C C . PHE A 1 200 ? -0.837 19.364 1.873 1.00 92.62 200 PHE A C 1
ATOM 1610 O O . PHE A 1 200 ? -1.085 18.641 0.910 1.00 92.62 200 PHE A O 1
ATOM 1617 N N . TYR A 1 201 ? -1.719 20.268 2.310 1.00 92.38 201 TYR A N 1
ATOM 1618 C CA . TYR A 1 201 ? -3.082 20.286 1.784 1.00 92.38 201 TYR A CA 1
ATOM 1619 C C . TYR A 1 201 ? -3.151 20.771 0.338 1.00 92.38 201 TYR A C 1
ATOM 1621 O O . TYR A 1 201 ? -3.893 20.191 -0.449 1.00 92.38 201 TYR A O 1
ATOM 1629 N N . THR A 1 202 ? -2.337 21.758 -0.034 1.00 91.88 202 THR A N 1
ATOM 1630 C CA . THR A 1 202 ? -2.295 22.298 -1.398 1.00 91.88 202 THR A CA 1
ATOM 1631 C C . THR A 1 202 ? -1.708 21.300 -2.385 1.00 91.88 202 THR A C 1
ATOM 1633 O O . THR A 1 202 ? -2.343 21.014 -3.399 1.00 91.88 202 THR A O 1
ATOM 1636 N N . VAL A 1 203 ? -0.570 20.687 -2.048 1.00 92.31 203 VAL A N 1
ATOM 1637 C CA . VAL A 1 203 ? 0.108 19.714 -2.919 1.00 92.31 203 VAL A CA 1
ATOM 1638 C C . VAL A 1 203 ? -0.803 18.526 -3.239 1.00 92.31 203 VAL A C 1
ATOM 1640 O O . VAL A 1 203 ? -0.968 18.160 -4.404 1.00 92.31 203 VAL A O 1
ATOM 1643 N N . TYR A 1 204 ? -1.441 17.934 -2.223 1.00 92.94 204 TYR A N 1
ATOM 1644 C CA . TYR A 1 204 ? -2.332 16.793 -2.450 1.00 92.94 204 TYR A CA 1
ATOM 1645 C C . TYR A 1 204 ? -3.669 17.203 -3.076 1.00 92.94 204 TYR A C 1
ATOM 1647 O O . TYR A 1 204 ? -4.200 16.444 -3.886 1.00 92.94 204 TYR A O 1
ATOM 1655 N N . ARG A 1 205 ? -4.206 18.393 -2.771 1.00 92.00 205 ARG A N 1
ATOM 1656 C CA . ARG A 1 205 ? -5.411 18.923 -3.435 1.00 92.00 205 ARG A CA 1
ATOM 1657 C C . ARG A 1 205 ? -5.196 19.045 -4.940 1.00 92.00 205 ARG A C 1
ATOM 1659 O O . ARG A 1 205 ? -6.015 18.534 -5.699 1.00 92.00 205 ARG A O 1
ATOM 1666 N N . GLU A 1 206 ? -4.087 19.650 -5.356 1.00 91.06 206 GLU A N 1
ATOM 1667 C CA . GLU A 1 206 ? -3.731 19.779 -6.771 1.00 91.06 206 GLU A CA 1
ATOM 1668 C C . GLU A 1 206 ? -3.490 18.420 -7.427 1.00 91.06 206 GLU A C 1
ATOM 1670 O O . GLU A 1 206 ? -3.981 18.174 -8.525 1.00 91.06 206 GLU A O 1
ATOM 1675 N N . LEU A 1 207 ? -2.790 17.506 -6.748 1.00 92.19 207 LEU A N 1
ATOM 1676 C CA . LEU A 1 207 ? -2.550 16.158 -7.261 1.00 92.19 207 LEU A CA 1
ATOM 1677 C C . LEU A 1 207 ? -3.856 15.410 -7.549 1.00 92.19 207 LEU A C 1
ATOM 1679 O O . LEU A 1 207 ? -4.047 14.891 -8.648 1.00 92.19 207 LEU A O 1
ATOM 1683 N N . PHE A 1 208 ? -4.765 15.356 -6.572 1.00 91.94 208 PHE A N 1
ATOM 1684 C CA . PHE A 1 208 ? -6.045 14.673 -6.746 1.00 91.94 208 PHE A CA 1
ATOM 1685 C C . PHE A 1 208 ? -6.919 15.367 -7.788 1.00 91.94 208 PHE A C 1
ATOM 1687 O O . PHE A 1 208 ? -7.613 14.681 -8.533 1.00 91.94 208 PHE A O 1
ATOM 1694 N N . GLN A 1 209 ? -6.853 16.696 -7.891 1.00 89.69 209 GLN A N 1
ATOM 1695 C CA . GLN A 1 209 ? -7.547 17.429 -8.943 1.00 89.69 209 GLN A CA 1
ATOM 1696 C C . GLN A 1 209 ? -7.018 17.062 -10.336 1.00 89.69 209 GLN A C 1
ATOM 1698 O O . GLN A 1 209 ? -7.823 16.771 -11.212 1.00 89.69 209 GLN A O 1
ATOM 1703 N N . ARG A 1 210 ? -5.697 16.961 -10.528 1.00 88.56 210 ARG A N 1
ATOM 1704 C CA . ARG A 1 210 ? -5.114 16.518 -11.808 1.00 88.56 210 ARG A CA 1
ATOM 1705 C C . ARG A 1 210 ? -5.531 15.093 -12.171 1.00 88.56 210 ARG A C 1
ATOM 1707 O O . ARG A 1 210 ? -5.876 14.833 -13.314 1.00 88.56 210 ARG A O 1
ATOM 1714 N N . ILE A 1 211 ? -5.565 14.176 -11.197 1.00 88.56 211 ILE A N 1
ATOM 1715 C CA . ILE A 1 211 ? -6.063 12.807 -11.429 1.00 88.56 211 ILE A CA 1
ATOM 1716 C C . ILE A 1 211 ? -7.532 12.839 -11.875 1.00 88.56 211 ILE A C 1
ATOM 1718 O O . ILE A 1 211 ? -7.929 12.096 -12.767 1.00 88.56 211 ILE A O 1
ATOM 1722 N N . VAL A 1 212 ? -8.352 13.697 -11.265 1.00 86.81 212 VAL A N 1
ATOM 1723 C CA . VAL A 1 212 ? -9.756 13.867 -11.661 1.00 86.81 212 VAL A CA 1
ATOM 1724 C C . VAL A 1 212 ? -9.878 14.449 -13.066 1.00 86.81 212 VAL A C 1
ATOM 1726 O O . VAL A 1 212 ? -10.694 13.958 -13.840 1.00 86.81 212 VAL A O 1
ATOM 1729 N N . GLU A 1 213 ? -9.076 15.455 -13.406 1.00 82.94 213 GLU A N 1
ATOM 1730 C CA . GLU A 1 213 ? -9.046 16.069 -14.736 1.00 82.94 213 GLU A CA 1
ATOM 1731 C C . GLU A 1 213 ? -8.660 15.046 -15.815 1.00 82.94 213 GLU A C 1
ATOM 1733 O O . GLU A 1 213 ? -9.362 14.943 -16.822 1.00 82.94 213 GLU A O 1
ATOM 1738 N N . ASP A 1 214 ? -7.637 14.220 -15.570 1.00 79.31 214 ASP A N 1
ATOM 1739 C CA . ASP A 1 214 ? -7.237 13.121 -16.460 1.00 79.31 214 ASP A CA 1
ATOM 1740 C C . ASP A 1 214 ? -8.390 12.122 -16.681 1.00 79.31 214 ASP A C 1
ATOM 1742 O O . ASP A 1 214 ? -8.663 11.701 -17.807 1.00 79.31 214 ASP A O 1
ATOM 1746 N N . GLU A 1 215 ? -9.114 11.753 -15.619 1.00 79.50 215 GLU A N 1
ATOM 1747 C CA . GLU A 1 215 ? -10.252 10.827 -15.706 1.00 79.50 215 GLU A CA 1
ATOM 1748 C C . GLU A 1 215 ? -11.474 11.456 -16.404 1.00 79.50 215 GLU A C 1
ATOM 1750 O O . GLU A 1 215 ? -12.181 10.775 -17.153 1.00 79.50 215 GLU A O 1
ATOM 1755 N N . GLN A 1 216 ? -11.729 12.751 -16.188 1.00 73.69 216 GLN A N 1
ATOM 1756 C CA . GLN A 1 216 ? -12.838 13.491 -16.802 1.00 73.69 216 GLN A CA 1
ATOM 1757 C C . GLN A 1 216 ? -12.597 13.788 -18.283 1.00 73.69 216 GLN A C 1
ATOM 1759 O O . GLN A 1 216 ? -13.539 13.727 -19.077 1.00 73.69 216 GLN A O 1
ATOM 1764 N N . LEU A 1 217 ? -11.355 14.073 -18.683 1.00 65.19 217 LEU A N 1
ATOM 1765 C CA . LEU A 1 217 ? -10.992 14.359 -20.073 1.00 65.19 217 LEU A CA 1
ATOM 1766 C C . LEU A 1 217 ? -11.266 13.158 -20.989 1.00 65.19 217 LEU A C 1
ATOM 1768 O O . LEU A 1 217 ? -11.707 13.326 -22.127 1.00 65.19 217 LEU A O 1
ATOM 1772 N N . ILE A 1 218 ? -11.113 11.946 -20.454 1.00 62.00 218 ILE A N 1
ATOM 1773 C CA . ILE A 1 218 ? -11.443 10.679 -21.124 1.00 62.00 218 ILE A CA 1
ATOM 1774 C C . ILE A 1 218 ? -12.969 10.481 -21.241 1.00 62.00 218 ILE A C 1
ATOM 1776 O O . ILE A 1 218 ? -13.449 9.667 -22.030 1.00 62.00 218 ILE A O 1
ATOM 1780 N N . MET A 1 219 ? -13.761 11.248 -20.490 1.00 56.91 219 MET A N 1
ATOM 1781 C CA . MET A 1 219 ? -15.157 10.957 -20.192 1.00 56.91 219 MET A CA 1
ATOM 1782 C C . MET A 1 219 ? -16.100 12.137 -20.473 1.00 56.91 219 MET A C 1
ATOM 1784 O O . MET A 1 219 ? -16.959 12.468 -19.662 1.00 56.91 219 MET A O 1
ATOM 1788 N N . LYS A 1 220 ? -16.026 12.740 -21.665 1.00 53.59 220 LYS A N 1
ATOM 1789 C CA . LYS A 1 220 ? -16.974 13.789 -22.109 1.00 53.59 220 LYS A CA 1
ATOM 1790 C C . LYS A 1 220 ? -18.439 13.324 -22.313 1.00 53.59 220 LYS A C 1
ATOM 1792 O O . LYS A 1 220 ? -19.223 14.078 -22.879 1.00 53.59 220 LYS A O 1
ATOM 1797 N N . LEU A 1 221 ? -18.838 12.114 -21.890 1.00 46.06 221 LEU A N 1
ATOM 1798 C CA . LEU A 1 221 ? -20.144 11.523 -22.249 1.00 46.06 221 LEU A CA 1
ATOM 1799 C C . LEU A 1 221 ? -20.961 10.894 -21.103 1.00 46.06 221 LEU A C 1
ATOM 1801 O O . LEU A 1 221 ? -21.964 10.241 -21.374 1.00 46.06 221 LEU A O 1
ATOM 1805 N N . SER A 1 222 ? -20.606 11.068 -19.829 1.00 50.94 222 SER A N 1
ATOM 1806 C CA . SER A 1 222 ? -21.533 10.676 -18.755 1.00 50.94 222 SER A CA 1
ATOM 1807 C C . SER A 1 222 ? -21.678 11.777 -17.723 1.00 50.94 222 SER A C 1
ATOM 1809 O O . SER A 1 222 ? -20.764 12.015 -16.936 1.00 50.94 222 SER A O 1
ATOM 1811 N N . SER A 1 223 ? -22.850 12.408 -17.725 1.00 60.56 223 SER A N 1
ATOM 1812 C CA . SER A 1 223 ? -23.373 13.197 -16.619 1.00 60.56 223 SER A CA 1
ATOM 1813 C C . SER A 1 223 ? -23.496 12.295 -15.394 1.00 60.56 223 SER A C 1
ATOM 1815 O O . SER A 1 223 ? -24.525 11.646 -15.257 1.00 60.56 223 SER A O 1
ATOM 1817 N N . ASP A 1 224 ? -22.469 12.182 -14.543 1.00 50.56 224 ASP A N 1
ATOM 1818 C CA . ASP A 1 224 ? -22.738 11.824 -13.148 1.00 50.56 224 ASP A CA 1
ATOM 1819 C C . ASP A 1 224 ? -21.570 11.934 -12.159 1.00 50.56 224 ASP A C 1
ATOM 1821 O O . ASP A 1 224 ? -20.456 11.470 -12.417 1.00 50.56 224 ASP A O 1
ATOM 1825 N N . LYS A 1 225 ? -21.972 12.372 -10.959 1.00 58.78 225 LYS A N 1
ATOM 1826 C CA . LYS A 1 225 ? -21.312 12.371 -9.642 1.00 58.78 225 LYS A CA 1
ATOM 1827 C C . LYS A 1 225 ? -20.263 13.451 -9.392 1.00 58.78 225 LYS A C 1
ATOM 1829 O O . LYS A 1 225 ? -19.122 13.348 -9.828 1.00 58.78 225 LYS A O 1
ATOM 1834 N N . ASP A 1 226 ? -20.654 14.406 -8.548 1.00 71.19 226 ASP A N 1
ATOM 1835 C CA . ASP A 1 226 ? -19.771 15.332 -7.840 1.00 71.19 226 ASP A CA 1
ATOM 1836 C C . ASP A 1 226 ? -18.635 14.552 -7.163 1.00 71.19 226 ASP A C 1
ATOM 1838 O O . ASP A 1 226 ? -18.829 13.883 -6.141 1.00 71.19 226 ASP A O 1
ATOM 1842 N N . ILE A 1 227 ? -17.443 14.586 -7.759 1.00 81.25 227 ILE A N 1
ATOM 1843 C CA . ILE A 1 227 ? -16.247 14.004 -7.154 1.00 81.25 227 ILE A CA 1
ATOM 1844 C C . ILE A 1 227 ? -15.889 14.888 -5.953 1.00 81.25 227 ILE A C 1
ATOM 1846 O O . ILE A 1 227 ? -15.654 16.085 -6.139 1.00 81.25 227 ILE A O 1
ATOM 1850 N N . PRO A 1 228 ? -15.855 14.347 -4.719 1.00 88.06 228 PRO A N 1
ATOM 1851 C CA . PRO A 1 228 ? -15.562 15.161 -3.549 1.00 88.06 228 PRO A CA 1
ATOM 1852 C C . PRO A 1 228 ? -14.151 15.746 -3.643 1.00 88.06 228 PRO A C 1
ATOM 1854 O O . PRO A 1 228 ? -13.192 15.022 -3.925 1.00 88.06 228 PRO A O 1
ATOM 1857 N N . SER A 1 229 ? -14.017 17.042 -3.369 1.00 88.75 229 SER A N 1
ATOM 1858 C CA . SER A 1 229 ? -12.718 17.711 -3.302 1.00 88.75 229 SER A CA 1
ATOM 1859 C C . SER A 1 229 ? -11.990 17.395 -1.989 1.00 88.75 229 SER A C 1
ATOM 1861 O O . SER A 1 229 ? -12.599 17.013 -0.986 1.00 88.75 229 SER A O 1
ATOM 1863 N N . PHE A 1 230 ? -10.663 17.548 -1.985 1.00 90.69 230 PHE A N 1
ATOM 1864 C CA . PHE A 1 230 ? -9.823 17.280 -0.808 1.00 90.69 230 PHE A CA 1
ATOM 1865 C C . PHE A 1 230 ? -10.020 18.298 0.338 1.00 90.69 230 PHE A C 1
ATOM 1867 O O . PHE A 1 230 ? -9.790 17.988 1.516 1.00 90.69 230 PHE A O 1
ATOM 1874 N N . GLY A 1 231 ? -10.469 19.508 -0.009 1.00 89.38 231 GLY A N 1
ATOM 1875 C CA . GLY A 1 231 ? -10.605 20.641 0.904 1.00 89.38 231 GLY A CA 1
ATOM 1876 C C . GLY A 1 231 ? -9.263 21.217 1.371 1.00 89.38 231 GLY A C 1
ATOM 1877 O O . GLY A 1 231 ? -8.225 20.989 0.755 1.00 89.38 231 GLY A O 1
ATOM 1878 N N . ASP A 1 232 ? -9.315 21.920 2.500 1.00 88.88 232 ASP A N 1
ATOM 1879 C CA . ASP A 1 232 ? -8.233 22.721 3.088 1.00 88.88 232 ASP A CA 1
ATOM 1880 C C . ASP A 1 232 ? -7.960 22.290 4.539 1.00 88.88 232 ASP A C 1
ATOM 1882 O O . ASP A 1 232 ? -8.708 21.492 5.121 1.00 88.88 232 ASP A O 1
ATOM 1886 N N . SER A 1 233 ? -6.936 22.853 5.182 1.00 88.81 233 SER A N 1
ATOM 1887 C CA . SER A 1 233 ? -6.558 22.510 6.565 1.00 88.81 233 SER A CA 1
ATOM 1888 C C . SER A 1 233 ? -7.704 22.634 7.585 1.00 88.81 233 SER A C 1
ATOM 1890 O O . SER A 1 233 ? -7.761 21.874 8.555 1.00 88.81 233 SER A O 1
ATOM 1892 N N . ARG A 1 234 ? -8.651 23.554 7.350 1.00 87.38 234 ARG A N 1
ATOM 1893 C CA . ARG A 1 234 ? -9.805 23.841 8.227 1.00 87.38 234 ARG A CA 1
ATOM 1894 C C . ARG A 1 234 ? -11.092 23.116 7.831 1.00 87.38 234 ARG A C 1
ATOM 1896 O O . ARG A 1 234 ? -12.127 23.316 8.468 1.00 87.38 234 ARG A O 1
ATOM 1903 N N . SER A 1 235 ? -11.073 22.305 6.774 1.00 88.56 235 SER A N 1
ATOM 1904 C CA . SER A 1 235 ? -12.286 21.639 6.296 1.00 88.56 235 SER A CA 1
ATOM 1905 C C . SER A 1 235 ? -12.855 20.659 7.322 1.00 88.56 235 SER A C 1
ATOM 1907 O O . SER A 1 235 ? -12.135 19.929 8.003 1.00 88.56 235 SER A O 1
ATOM 1909 N N . ASN A 1 236 ? -14.186 20.616 7.401 1.00 88.38 236 ASN A N 1
ATOM 1910 C CA . ASN A 1 236 ? -14.890 19.750 8.335 1.00 88.38 236 ASN A CA 1
ATOM 1911 C C . ASN A 1 236 ? -14.691 18.266 7.984 1.00 88.38 236 ASN A C 1
ATOM 1913 O O . ASN A 1 236 ? -14.954 17.835 6.855 1.00 88.38 236 ASN A O 1
ATOM 1917 N N . VAL A 1 237 ? -14.291 17.471 8.981 1.00 87.62 237 VAL A N 1
ATOM 1918 C CA . VAL A 1 237 ? -13.962 16.055 8.779 1.00 87.62 237 VAL A CA 1
ATOM 1919 C C . VAL A 1 237 ? -15.170 15.242 8.312 1.00 87.62 237 VAL A C 1
ATOM 1921 O O . VAL A 1 237 ? -15.057 14.413 7.411 1.00 87.62 237 VAL A O 1
ATOM 1924 N N . GLN A 1 238 ? -16.344 15.502 8.884 1.00 85.44 238 GLN A N 1
ATOM 1925 C CA . GLN A 1 238 ? -17.557 14.741 8.605 1.00 85.44 238 GLN A CA 1
ATOM 1926 C C . GLN A 1 238 ? -18.128 15.028 7.214 1.00 85.44 238 GLN A C 1
ATOM 1928 O O . GLN A 1 238 ? -18.597 14.108 6.546 1.00 85.44 238 GLN A O 1
ATOM 1933 N N . LYS A 1 239 ? -18.100 16.297 6.795 1.00 86.69 239 LYS A N 1
ATOM 1934 C CA . LYS A 1 239 ? -18.729 16.753 5.548 1.00 86.69 239 LYS A CA 1
ATOM 1935 C C . LYS A 1 239 ? -17.820 16.643 4.326 1.00 86.69 239 LYS A C 1
ATOM 1937 O O . LYS A 1 239 ? -18.327 16.398 3.242 1.00 86.69 239 LYS A O 1
ATOM 1942 N N . VAL A 1 240 ? -16.509 16.822 4.491 1.00 89.50 240 VAL A N 1
ATOM 1943 C CA . VAL A 1 240 ? -15.566 16.901 3.360 1.00 89.50 240 VAL A CA 1
ATOM 1944 C C . VAL A 1 240 ? -14.621 15.703 3.362 1.00 89.50 240 VAL A C 1
ATOM 1946 O O . VAL A 1 240 ? -14.622 14.895 2.438 1.00 89.50 240 VAL A O 1
ATOM 1949 N N . VAL A 1 241 ? -13.876 15.523 4.453 1.00 90.94 241 VAL A N 1
ATOM 1950 C CA . VAL A 1 241 ? -12.760 14.566 4.517 1.00 90.94 241 VAL A CA 1
ATOM 1951 C C . VAL A 1 241 ? -13.237 13.107 4.474 1.00 90.94 241 VAL A C 1
ATOM 1953 O O . VAL A 1 241 ? -12.665 12.277 3.768 1.00 90.94 241 VAL A O 1
ATOM 1956 N N . ARG A 1 242 ? -14.311 12.761 5.196 1.00 90.25 242 ARG A N 1
ATOM 1957 C CA . ARG A 1 242 ? -14.870 11.398 5.202 1.00 90.25 242 ARG A CA 1
ATOM 1958 C C . ARG A 1 242 ? -15.463 10.993 3.845 1.00 90.25 242 ARG A C 1
ATOM 1960 O O . ARG A 1 242 ? -15.107 9.907 3.380 1.00 90.25 242 ARG A O 1
ATOM 1967 N N . PRO A 1 243 ? -16.339 11.792 3.199 1.00 91.44 243 PRO A N 1
ATOM 1968 C CA . PRO A 1 243 ? -16.820 11.486 1.852 1.00 91.44 243 PRO A CA 1
ATOM 1969 C C . PRO A 1 243 ? -15.692 11.397 0.826 1.00 91.44 243 PRO A C 1
ATOM 1971 O O . PRO A 1 243 ? -15.708 10.474 0.012 1.00 91.44 243 PRO A O 1
ATOM 1974 N N . PHE A 1 244 ? -14.686 12.275 0.926 1.00 93.25 244 PHE A N 1
ATOM 1975 C CA . PHE A 1 244 ? -13.481 12.217 0.104 1.00 93.25 244 PHE A CA 1
ATOM 1976 C C . PHE A 1 244 ? -12.793 10.854 0.218 1.00 93.25 244 PHE A C 1
ATOM 1978 O O . PHE A 1 244 ? -12.741 10.106 -0.758 1.00 93.25 244 PHE A O 1
ATOM 1985 N N . TYR A 1 245 ? -12.343 10.459 1.413 1.00 93.06 245 TYR A N 1
ATOM 1986 C CA . TYR A 1 245 ? -11.632 9.186 1.562 1.00 93.06 245 TYR A CA 1
ATOM 1987 C C . TYR A 1 245 ? -12.513 7.976 1.241 1.00 93.06 245 TYR A C 1
ATOM 1989 O O . TYR A 1 245 ? -12.006 6.987 0.729 1.00 93.06 245 TYR A O 1
ATOM 1997 N N . LYS A 1 246 ? -13.831 8.047 1.467 1.00 92.06 246 LYS A N 1
ATOM 1998 C CA . LYS A 1 246 ? -14.763 6.985 1.058 1.00 92.06 246 LYS A CA 1
ATOM 1999 C C . LYS A 1 246 ? -14.796 6.806 -0.464 1.00 92.06 246 LYS A C 1
ATOM 2001 O O . LYS A 1 246 ? -14.822 5.671 -0.932 1.00 92.06 246 LYS A O 1
ATOM 2006 N N . HIS A 1 247 ? -14.810 7.904 -1.221 1.00 91.44 247 HIS A N 1
ATOM 2007 C CA . HIS A 1 247 ? -14.759 7.866 -2.682 1.00 91.44 247 HIS A CA 1
ATOM 2008 C C . HIS A 1 247 ? -13.412 7.316 -3.171 1.00 91.44 247 HIS A C 1
ATOM 2010 O O . HIS A 1 247 ? -13.376 6.379 -3.966 1.00 91.44 247 HIS A O 1
ATOM 2016 N N . TRP A 1 248 ? -12.308 7.842 -2.637 1.00 91.88 248 TRP A N 1
ATOM 2017 C CA . TRP A 1 248 ? -10.957 7.498 -3.078 1.00 91.88 248 TRP A CA 1
ATOM 2018 C C . TRP A 1 248 ? -10.472 6.112 -2.619 1.00 91.88 248 TRP A C 1
ATOM 2020 O O . TRP A 1 248 ? -9.725 5.458 -3.344 1.00 91.88 248 TRP A O 1
ATOM 2030 N N . ASP A 1 249 ? -10.956 5.587 -1.488 1.00 90.88 249 ASP A N 1
ATOM 2031 C CA . ASP A 1 249 ? -10.724 4.185 -1.094 1.00 90.88 249 ASP A CA 1
ATOM 2032 C C . ASP A 1 249 ? -11.374 3.211 -2.101 1.00 90.88 249 ASP A C 1
ATOM 2034 O O . ASP A 1 249 ? -10.845 2.128 -2.370 1.00 90.88 249 ASP A O 1
ATOM 2038 N N . ALA A 1 250 ? -12.496 3.615 -2.708 1.00 90.25 250 ALA A N 1
ATOM 2039 C CA . ALA A 1 250 ? -13.204 2.872 -3.747 1.00 90.25 250 ALA A CA 1
ATOM 2040 C C . ALA A 1 250 ? -12.794 3.277 -5.177 1.00 90.25 250 ALA A C 1
ATOM 2042 O O . ALA A 1 250 ? -13.450 2.857 -6.132 1.00 90.25 250 ALA A O 1
ATOM 2043 N N . PHE A 1 251 ? -11.712 4.048 -5.345 1.00 89.50 251 PHE A N 1
ATOM 2044 C CA . PHE A 1 251 ? -11.304 4.598 -6.639 1.00 89.50 251 PHE A CA 1
ATOM 2045 C C . PHE A 1 251 ? -11.132 3.511 -7.704 1.00 89.50 251 PHE A C 1
ATOM 2047 O O . PHE A 1 251 ? -10.532 2.457 -7.455 1.00 89.50 251 PHE A O 1
ATOM 2054 N N . THR A 1 252 ? -11.637 3.785 -8.905 1.00 86.69 252 THR A N 1
ATOM 2055 C CA . THR A 1 252 ? -11.448 2.959 -10.097 1.00 86.69 252 THR A CA 1
ATOM 2056 C C . THR A 1 252 ? -11.214 3.859 -11.296 1.00 86.69 252 THR A C 1
ATOM 2058 O O . THR A 1 252 ? -12.045 4.718 -11.578 1.00 86.69 252 THR A O 1
ATOM 2061 N N . THR A 1 253 ? -10.142 3.599 -12.035 1.00 86.00 253 THR A N 1
ATOM 2062 C CA . THR A 1 253 ? -9.838 4.331 -13.266 1.00 86.00 253 THR A CA 1
ATOM 2063 C C . THR A 1 253 ? -10.726 3.885 -14.432 1.00 86.00 253 THR A C 1
ATOM 2065 O O . THR A 1 253 ? -11.022 2.688 -14.601 1.00 86.00 253 THR A O 1
ATOM 2068 N N . ARG A 1 254 ? -11.136 4.840 -15.263 1.00 77.00 254 ARG A N 1
ATOM 2069 C CA . ARG A 1 254 ? -11.762 4.632 -16.576 1.00 77.00 254 ARG A CA 1
ATOM 2070 C C . ARG A 1 254 ? -10.760 4.787 -17.722 1.00 77.00 254 ARG A C 1
ATOM 2072 O O . ARG A 1 254 ? -11.124 4.523 -18.864 1.00 77.00 254 ARG A O 1
ATOM 2079 N N . ARG A 1 255 ? -9.501 5.107 -17.415 1.00 78.88 255 ARG A N 1
ATOM 2080 C CA . ARG A 1 255 ? -8.415 5.253 -18.382 1.00 78.88 255 ARG A CA 1
ATOM 2081 C C . ARG A 1 255 ? -8.202 4.004 -19.239 1.00 78.88 255 ARG A C 1
ATOM 2083 O O . ARG A 1 255 ? -8.343 2.861 -18.783 1.00 78.88 255 ARG A O 1
ATOM 2090 N N . HIS A 1 256 ? -7.837 4.242 -20.496 1.00 76.00 256 HIS A N 1
ATOM 2091 C CA . HIS A 1 256 ? -7.427 3.210 -21.440 1.00 76.00 256 HIS A CA 1
ATOM 2092 C C . HIS A 1 256 ? -5.918 2.954 -21.319 1.00 76.00 256 HIS A C 1
ATOM 2094 O O . HIS A 1 256 ? -5.126 3.885 -21.282 1.00 76.00 256 HIS A O 1
ATOM 2100 N N . PHE A 1 257 ? -5.520 1.680 -21.270 1.00 82.50 257 PHE A N 1
ATOM 2101 C CA . PHE A 1 257 ? -4.122 1.249 -21.097 1.00 82.50 257 PHE A CA 1
ATOM 2102 C C . PHE A 1 257 ? -3.541 0.668 -22.394 1.00 82.50 257 PHE A C 1
ATOM 2104 O O . PHE A 1 257 ? -2.812 -0.315 -22.362 1.00 82.50 257 PHE A O 1
ATOM 2111 N N . HIS A 1 258 ? -3.920 1.209 -23.556 1.00 77.06 258 HIS A N 1
ATOM 2112 C CA . HIS A 1 258 ? -3.491 0.664 -24.852 1.00 77.06 258 HIS A CA 1
ATOM 2113 C C . HIS A 1 258 ? -1.978 0.773 -25.081 1.00 77.06 258 HIS A C 1
ATOM 2115 O O . HIS A 1 258 ? -1.436 -0.018 -25.838 1.00 77.06 258 HIS A O 1
ATOM 2121 N N . SER A 1 259 ? -1.288 1.709 -24.417 1.00 75.81 259 SER A N 1
ATOM 2122 C CA . SER A 1 259 ? 0.174 1.832 -24.492 1.00 75.81 259 SER A CA 1
ATOM 2123 C C . SER A 1 259 ? 0.908 0.629 -23.893 1.00 75.81 259 SER A C 1
ATOM 2125 O O . SER A 1 259 ? 2.070 0.407 -24.207 1.00 75.81 259 SER A O 1
ATOM 2127 N N . CYS A 1 260 ? 0.233 -0.177 -23.069 1.00 79.12 260 CYS A N 1
ATOM 2128 C CA . CYS A 1 260 ? 0.783 -1.404 -22.495 1.00 79.12 260 CYS A CA 1
ATOM 2129 C C . CYS A 1 260 ? 0.644 -2.624 -23.425 1.00 79.12 260 CYS A C 1
ATOM 2131 O O . CYS A 1 260 ? 0.981 -3.741 -23.023 1.00 79.12 260 CYS A O 1
ATOM 2133 N N . ASP A 1 261 ? 0.086 -2.455 -24.627 1.00 82.44 261 ASP A N 1
ATOM 2134 C CA . ASP A 1 261 ? -0.051 -3.535 -25.598 1.00 82.44 261 ASP A CA 1
ATOM 2135 C C . ASP A 1 261 ? 1.329 -3.922 -26.148 1.00 82.44 261 ASP A C 1
ATOM 2137 O O . ASP A 1 261 ? 2.009 -3.127 -26.789 1.00 82.44 261 ASP A O 1
ATOM 2141 N N . LYS A 1 262 ? 1.733 -5.176 -25.918 1.00 83.00 262 LYS A N 1
ATOM 2142 C CA . LYS A 1 262 ? 2.998 -5.724 -26.430 1.00 83.00 262 LYS A CA 1
ATOM 2143 C C . LYS A 1 262 ? 2.919 -6.082 -27.915 1.00 83.00 262 LYS A C 1
ATOM 2145 O O . LYS A 1 262 ? 3.928 -6.061 -28.610 1.00 83.00 262 LYS A O 1
ATOM 2150 N N . TRP A 1 263 ? 1.737 -6.478 -28.375 1.00 84.06 263 TRP A N 1
ATOM 2151 C CA . TRP A 1 263 ? 1.532 -7.035 -29.706 1.00 84.06 263 TRP A CA 1
ATOM 2152 C C . TRP A 1 263 ? 0.676 -6.115 -30.572 1.00 84.06 263 TRP A C 1
ATOM 2154 O O . TRP A 1 263 ? -0.402 -5.707 -30.139 1.00 84.06 263 TRP A O 1
ATOM 2164 N N . ASP A 1 264 ? 1.077 -5.873 -31.819 1.00 85.00 264 ASP A N 1
ATOM 2165 C CA . ASP A 1 264 ? 0.199 -5.246 -32.807 1.00 85.00 264 ASP A CA 1
ATOM 2166 C C . ASP A 1 264 ? -0.690 -6.308 -33.469 1.00 85.00 264 ASP A C 1
ATOM 2168 O O . ASP A 1 264 ? -0.221 -7.309 -34.005 1.00 85.00 264 ASP A O 1
ATOM 2172 N N . LEU A 1 265 ? -2.006 -6.102 -33.444 1.00 82.12 265 LEU A N 1
ATOM 2173 C CA . LEU A 1 265 ? -2.969 -7.048 -34.015 1.00 82.12 265 LEU A CA 1
ATOM 2174 C C . LEU A 1 265 ? -2.882 -7.158 -35.542 1.00 82.12 265 LEU A C 1
ATOM 2176 O O . LEU A 1 265 ? -3.424 -8.114 -36.106 1.00 82.12 265 LEU A O 1
ATOM 2180 N N . ARG A 1 266 ? -2.239 -6.185 -36.201 1.00 85.50 266 ARG A N 1
ATOM 2181 C CA . ARG A 1 266 ? -1.993 -6.168 -37.649 1.00 85.50 266 ARG A CA 1
ATOM 2182 C C . ARG A 1 266 ? -0.932 -7.186 -38.069 1.00 85.50 266 ARG A C 1
ATOM 2184 O O . ARG A 1 266 ? -1.059 -7.752 -39.148 1.00 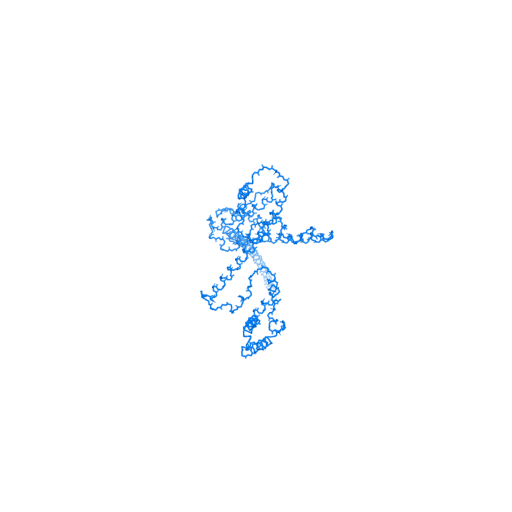85.50 266 ARG A O 1
ATOM 2191 N N . ASP A 1 267 ? 0.013 -7.498 -37.185 1.00 86.00 267 ASP A N 1
ATOM 2192 C CA . ASP A 1 267 ? 1.132 -8.414 -37.457 1.00 86.00 267 ASP A CA 1
ATOM 2193 C C . ASP A 1 267 ? 0.746 -9.895 -37.311 1.00 86.00 267 ASP A C 1
ATOM 2195 O O . ASP A 1 267 ? 1.566 -10.801 -37.469 1.00 86.00 267 ASP A O 1
ATOM 2199 N N . ALA A 1 268 ? -0.515 -10.179 -36.978 1.00 86.00 268 ALA A N 1
ATOM 2200 C CA . ALA A 1 268 ? -0.961 -11.532 -36.709 1.00 86.00 268 ALA A CA 1
ATOM 2201 C C . ALA A 1 268 ? -1.047 -12.379 -38.001 1.00 86.00 268 ALA A C 1
ATOM 2203 O O . ALA A 1 268 ? -1.869 -12.083 -38.871 1.00 86.00 268 ALA A O 1
ATOM 2204 N N . PRO A 1 269 ? -0.326 -13.515 -38.102 1.00 85.88 269 PRO A N 1
ATOM 2205 C CA . PRO A 1 269 ? -0.275 -14.330 -39.322 1.00 85.88 269 PRO A CA 1
ATOM 2206 C C . PRO A 1 269 ? -1.585 -15.072 -39.623 1.00 85.88 269 PRO A C 1
ATOM 2208 O O . PRO A 1 269 ? -1.840 -15.479 -40.752 1.00 85.88 269 PRO A O 1
ATOM 2211 N N . ASN A 1 270 ? -2.424 -15.305 -38.610 1.00 92.62 270 ASN A N 1
ATOM 2212 C CA . ASN A 1 270 ? -3.742 -15.907 -38.784 1.00 92.62 270 ASN A CA 1
ATOM 2213 C C . ASN A 1 270 ? -4.688 -15.534 -37.633 1.00 92.62 270 ASN A C 1
ATOM 2215 O O . ASN A 1 270 ? -4.276 -15.064 -36.569 1.00 92.62 270 ASN A O 1
ATOM 2219 N N . ARG A 1 271 ? -5.986 -15.811 -37.817 1.00 93.56 271 ARG A N 1
ATOM 2220 C CA . ARG A 1 271 ? -7.041 -15.503 -36.835 1.00 93.56 271 ARG A CA 1
ATOM 2221 C C . ARG A 1 271 ? -6.791 -16.120 -35.454 1.00 93.56 271 ARG A C 1
ATOM 2223 O O . ARG A 1 271 ? -7.172 -15.528 -34.445 1.00 93.56 271 ARG A O 1
ATOM 2230 N N . ARG A 1 272 ? -6.193 -17.315 -35.389 1.00 89.25 272 ARG A N 1
ATOM 2231 C CA . ARG A 1 272 ? -5.922 -17.999 -34.115 1.00 89.25 272 ARG A CA 1
ATOM 2232 C C . ARG A 1 272 ? -4.845 -17.260 -33.325 1.00 89.25 272 ARG A C 1
ATOM 2234 O O . ARG A 1 272 ? -5.047 -17.008 -32.142 1.00 89.25 272 ARG A O 1
ATOM 2241 N N . VAL A 1 273 ? -3.752 -16.883 -33.983 1.00 85.31 273 VAL A N 1
ATOM 2242 C CA . VAL A 1 273 ? -2.658 -16.116 -33.376 1.00 85.31 273 VAL A CA 1
ATOM 2243 C C . VAL A 1 273 ? -3.136 -14.716 -32.991 1.00 85.31 273 VAL A C 1
ATOM 2245 O O . VAL A 1 273 ? -2.907 -14.307 -31.859 1.00 85.31 273 VAL A O 1
ATOM 2248 N N . ARG A 1 274 ? -3.943 -14.055 -33.833 1.00 89.56 274 ARG A N 1
ATOM 2249 C CA . ARG A 1 274 ? -4.570 -12.765 -33.496 1.00 89.56 274 ARG A CA 1
ATOM 2250 C C . ARG A 1 274 ? -5.372 -12.826 -32.195 1.00 89.56 274 ARG A C 1
ATOM 2252 O O . ARG A 1 274 ? -5.224 -11.963 -31.342 1.00 89.56 274 ARG A O 1
ATOM 2259 N N . ARG A 1 275 ? -6.177 -13.876 -31.998 1.00 91.94 275 ARG A N 1
ATOM 2260 C CA . ARG A 1 275 ? -6.936 -14.074 -30.748 1.00 91.94 275 ARG A CA 1
ATOM 2261 C C . ARG A 1 275 ? -6.037 -14.285 -29.531 1.00 91.94 275 ARG A C 1
ATOM 2263 O O . ARG A 1 275 ? -6.395 -13.850 -28.440 1.00 91.94 275 ARG A O 1
ATOM 2270 N N . LEU A 1 276 ? -4.906 -14.975 -29.692 1.00 90.50 276 LEU A N 1
ATOM 2271 C CA . LEU A 1 276 ? -3.927 -15.147 -28.615 1.00 90.50 276 LEU A CA 1
ATOM 2272 C C . LEU A 1 276 ? -3.265 -13.808 -28.265 1.00 90.50 276 LEU A C 1
ATOM 2274 O O . LEU A 1 276 ? -3.229 -13.464 -27.086 1.00 90.50 276 LEU A O 1
ATOM 2278 N N . MET A 1 277 ? -2.860 -13.028 -29.272 1.00 87.00 277 MET A N 1
ATOM 2279 C CA . MET A 1 277 ? -2.304 -11.678 -29.106 1.00 87.00 277 MET A CA 1
ATOM 2280 C C . MET A 1 277 ? -3.312 -10.735 -28.432 1.00 87.00 277 MET A C 1
ATOM 2282 O O . MET A 1 277 ? -2.989 -10.106 -27.431 1.00 87.00 277 MET A O 1
ATOM 2286 N N . GLU A 1 278 ? -4.571 -10.703 -28.889 1.00 91.62 278 GLU A N 1
ATOM 2287 C CA . GLU A 1 278 ? -5.652 -9.918 -28.267 1.00 91.62 278 GLU A CA 1
ATOM 2288 C C . GLU A 1 278 ? -5.888 -10.322 -26.807 1.00 91.62 278 GLU A C 1
ATOM 2290 O O . GLU A 1 278 ? -6.089 -9.468 -25.940 1.00 91.62 278 GLU A O 1
ATOM 2295 N N . LYS A 1 279 ? -5.860 -11.630 -26.515 1.00 94.56 279 LYS A N 1
ATOM 2296 C CA . LYS A 1 279 ? -6.010 -12.155 -25.153 1.00 94.56 279 LYS A CA 1
ATOM 2297 C C . LYS A 1 279 ? -4.841 -11.732 -24.264 1.00 94.56 279 LYS A C 1
ATOM 2299 O O . LYS A 1 279 ? -5.073 -11.386 -23.105 1.00 94.56 279 LYS A O 1
ATOM 2304 N N . GLU A 1 280 ? -3.618 -11.750 -24.785 1.00 88.44 280 GLU A N 1
ATOM 2305 C CA . GLU A 1 280 ? -2.425 -11.325 -24.055 1.00 88.44 280 GLU A CA 1
ATOM 2306 C C . GLU A 1 280 ? -2.411 -9.811 -23.823 1.00 88.44 280 GLU A C 1
ATOM 2308 O O . GLU A 1 280 ? -2.288 -9.399 -22.673 1.00 88.44 280 GLU A O 1
ATOM 2313 N N . ASN A 1 281 ? -2.685 -8.985 -24.838 1.00 90.44 281 ASN A N 1
ATOM 2314 C CA . ASN A 1 281 ? -2.846 -7.537 -24.666 1.00 90.44 281 ASN A CA 1
ATOM 2315 C C . ASN A 1 281 ? -3.955 -7.222 -23.658 1.00 90.44 281 ASN A C 1
ATOM 2317 O O . ASN A 1 281 ? -3.766 -6.428 -22.744 1.00 90.44 281 ASN A O 1
ATOM 2321 N N . LYS A 1 282 ? -5.105 -7.906 -23.731 1.00 91.69 282 LYS A N 1
ATOM 2322 C CA . LYS A 1 282 ? -6.174 -7.744 -22.733 1.00 91.69 282 LYS A CA 1
ATOM 2323 C C . LYS A 1 282 ? -5.689 -8.073 -21.318 1.00 91.69 282 LYS A C 1
ATOM 2325 O O . LYS A 1 282 ? -6.086 -7.385 -20.378 1.00 91.69 282 LYS A O 1
ATOM 2330 N N . LYS A 1 283 ? -4.850 -9.102 -21.157 1.00 91.81 283 LYS A N 1
ATOM 2331 C CA . LYS A 1 283 ? -4.232 -9.446 -19.870 1.00 91.81 283 LYS A CA 1
ATOM 2332 C C . LYS A 1 283 ? -3.268 -8.348 -19.417 1.00 91.81 283 LYS A C 1
ATOM 2334 O O . LYS A 1 283 ? -3.391 -7.919 -18.277 1.00 91.81 283 LYS A O 1
ATOM 2339 N N . LEU A 1 284 ? -2.390 -7.859 -20.293 1.00 83.75 284 LEU A N 1
ATOM 2340 C CA . LEU A 1 284 ? -1.447 -6.771 -20.007 1.00 83.75 284 LEU A CA 1
ATOM 2341 C C . LEU A 1 284 ? -2.175 -5.498 -19.570 1.00 83.75 284 LEU A C 1
ATOM 2343 O O . LEU A 1 284 ? -1.911 -4.988 -18.486 1.00 83.75 284 LEU A O 1
ATOM 2347 N N . ARG A 1 285 ? -3.191 -5.066 -20.323 1.00 85.44 285 ARG A N 1
ATOM 2348 C CA . ARG A 1 285 ? -4.041 -3.925 -19.950 1.00 85.44 285 ARG A CA 1
ATOM 2349 C C . ARG A 1 285 ? -4.740 -4.124 -18.611 1.00 85.44 285 ARG A C 1
ATOM 2351 O O . ARG A 1 285 ? -4.838 -3.191 -17.820 1.00 85.44 285 ARG A O 1
ATOM 2358 N N . ALA A 1 286 ? -5.254 -5.327 -18.345 1.00 89.56 286 ALA A N 1
ATOM 2359 C CA . ALA A 1 286 ? -5.911 -5.629 -17.076 1.00 89.56 286 ALA A CA 1
ATOM 2360 C C . ALA A 1 286 ? -4.925 -5.619 -15.899 1.00 89.56 286 ALA A C 1
ATOM 2362 O O . ALA A 1 286 ? -5.292 -5.163 -14.818 1.00 89.56 286 ALA A O 1
ATOM 2363 N N . THR A 1 287 ? -3.700 -6.107 -16.096 1.00 88.19 287 THR A N 1
ATOM 2364 C CA . THR A 1 287 ? -2.626 -6.053 -15.098 1.00 88.19 287 THR A CA 1
ATOM 2365 C C . THR A 1 287 ? -2.199 -4.609 -14.840 1.00 88.19 287 THR A C 1
ATOM 2367 O O . THR A 1 287 ? -2.305 -4.167 -13.702 1.00 88.19 287 THR A O 1
ATOM 2370 N N . ALA A 1 288 ? -1.876 -3.838 -15.882 1.00 86.69 288 ALA A N 1
ATOM 2371 C CA . ALA A 1 288 ? -1.497 -2.428 -15.766 1.00 86.69 288 ALA A CA 1
ATOM 2372 C C . ALA A 1 288 ? -2.589 -1.589 -15.078 1.00 86.69 288 ALA A C 1
ATOM 2374 O O . ALA A 1 288 ? -2.319 -0.812 -14.165 1.00 86.69 288 ALA A O 1
ATOM 2375 N N . LYS A 1 289 ? -3.862 -1.818 -15.431 1.00 89.00 289 LYS A N 1
ATOM 2376 C CA . LYS A 1 289 ? -5.000 -1.176 -14.758 1.00 89.00 289 LYS A CA 1
ATOM 2377 C C . LYS A 1 289 ? -5.061 -1.516 -13.268 1.00 89.00 289 LYS A C 1
ATOM 2379 O O . LYS A 1 289 ? -5.362 -0.644 -12.454 1.00 89.00 289 LYS A O 1
ATOM 2384 N N . LYS A 1 290 ? -4.826 -2.780 -12.899 1.00 88.75 290 LYS A N 1
ATOM 2385 C CA . LYS A 1 290 ? -4.807 -3.207 -11.491 1.00 88.75 290 LYS A CA 1
ATOM 2386 C C . LYS A 1 290 ? -3.652 -2.565 -10.734 1.00 88.75 290 LYS A C 1
ATOM 2388 O O . LYS A 1 290 ? -3.876 -2.111 -9.617 1.00 88.75 290 LYS A O 1
ATOM 2393 N N . GLU A 1 291 ? -2.468 -2.512 -11.333 1.00 87.38 291 GLU A N 1
ATOM 2394 C CA . GLU A 1 291 ? -1.279 -1.886 -10.753 1.00 87.38 291 GLU A CA 1
ATOM 2395 C C . GLU A 1 291 ? -1.505 -0.391 -10.526 1.00 87.38 291 GLU A C 1
ATOM 2397 O O . GLU A 1 291 ? -1.366 0.066 -9.397 1.00 87.38 291 GLU A O 1
ATOM 2402 N N . TYR A 1 292 ? -1.993 0.342 -11.529 1.00 87.88 292 TYR A N 1
ATOM 2403 C CA . TYR A 1 292 ? -2.319 1.765 -11.393 1.00 87.88 292 TYR A CA 1
ATOM 2404 C C . TYR A 1 292 ? -3.378 2.037 -10.310 1.00 87.88 292 TYR A C 1
ATOM 2406 O O . TYR A 1 292 ? -3.229 2.913 -9.463 1.00 87.88 292 TYR A O 1
ATOM 2414 N N . VAL A 1 293 ? -4.463 1.257 -10.275 1.00 90.81 293 VAL A N 1
ATOM 2415 C CA . VAL A 1 293 ? -5.478 1.417 -9.218 1.00 90.81 293 VAL A CA 1
ATOM 2416 C C . VAL A 1 293 ? -4.895 1.083 -7.842 1.00 90.81 293 VAL A C 1
ATOM 2418 O O . VAL A 1 293 ? -5.244 1.730 -6.852 1.00 90.81 293 VAL A O 1
ATOM 2421 N N . ALA A 1 294 ? -4.012 0.087 -7.755 1.00 90.44 294 ALA A N 1
ATOM 2422 C CA . ALA A 1 294 ? -3.341 -0.266 -6.513 1.00 90.44 294 ALA A CA 1
ATOM 2423 C C . ALA A 1 294 ? -2.404 0.852 -6.035 1.00 90.44 294 ALA A C 1
ATOM 2425 O O . ALA A 1 294 ? -2.461 1.188 -4.850 1.00 90.44 294 ALA A O 1
ATOM 2426 N N . THR A 1 295 ? -1.617 1.468 -6.924 1.00 89.88 295 THR A N 1
ATOM 2427 C CA . THR A 1 295 ? -0.717 2.580 -6.577 1.00 89.88 295 THR A CA 1
ATOM 2428 C C . THR A 1 295 ? -1.501 3.806 -6.116 1.00 89.88 295 THR A C 1
ATOM 2430 O O . THR A 1 295 ? -1.205 4.337 -5.047 1.00 89.88 295 THR A O 1
ATOM 2433 N N . VAL A 1 296 ? -2.576 4.196 -6.812 1.00 91.75 296 VAL A N 1
ATOM 2434 C CA . VAL A 1 296 ? -3.440 5.313 -6.381 1.00 91.75 296 VAL A CA 1
ATOM 2435 C C . VAL A 1 296 ? -4.073 5.026 -5.016 1.00 91.75 296 VAL A C 1
ATOM 2437 O O . VAL A 1 296 ? -4.041 5.866 -4.121 1.00 91.75 296 VAL A O 1
ATOM 2440 N N . ARG A 1 297 ? -4.594 3.816 -4.783 1.00 93.06 297 ARG A N 1
ATOM 2441 C CA . ARG A 1 297 ? -5.146 3.453 -3.463 1.00 93.06 297 ARG A CA 1
ATOM 2442 C C . ARG A 1 297 ? -4.074 3.415 -2.375 1.00 93.06 297 ARG A C 1
ATOM 2444 O O . ARG A 1 297 ? -4.359 3.737 -1.222 1.00 93.06 297 ARG A O 1
ATOM 2451 N N . GLN A 1 298 ? -2.846 3.025 -2.707 1.00 93.31 298 GLN A N 1
ATOM 2452 C CA . GLN A 1 298 ? -1.722 3.076 -1.777 1.00 93.31 298 GLN A CA 1
ATOM 2453 C C . GLN A 1 298 ? -1.362 4.523 -1.425 1.00 93.31 298 GLN A C 1
ATOM 2455 O O . GLN A 1 298 ? -1.129 4.801 -0.248 1.00 93.31 298 GLN A O 1
ATOM 2460 N N . LEU A 1 299 ? -1.403 5.442 -2.395 1.00 93.44 299 LEU A N 1
ATOM 2461 C CA . LEU A 1 299 ? -1.252 6.876 -2.153 1.00 93.44 299 LEU A CA 1
ATOM 2462 C C . LEU A 1 299 ? -2.349 7.371 -1.208 1.00 93.44 299 LEU A C 1
ATOM 2464 O O . LEU A 1 299 ? -2.057 8.012 -0.204 1.00 93.44 299 LEU A O 1
ATOM 2468 N N . VAL A 1 300 ? -3.610 7.019 -1.463 1.00 94.69 300 VAL A N 1
ATOM 2469 C CA . VAL A 1 300 ? -4.734 7.422 -0.604 1.00 94.69 300 VAL A CA 1
ATOM 2470 C C . VAL A 1 300 ? -4.513 6.956 0.835 1.00 94.69 300 VAL A C 1
ATOM 2472 O O . VAL A 1 300 ? -4.656 7.750 1.760 1.00 94.69 300 VAL A O 1
ATOM 2475 N N . ARG A 1 301 ? -4.073 5.709 1.053 1.00 93.81 301 ARG A N 1
ATOM 2476 C CA . ARG A 1 301 ? -3.707 5.219 2.397 1.00 93.81 301 ARG A CA 1
ATOM 2477 C C . ARG A 1 301 ? -2.532 5.991 2.998 1.00 93.81 301 ARG A C 1
ATOM 2479 O O . ARG A 1 301 ? -2.543 6.280 4.195 1.00 93.81 301 ARG A O 1
ATOM 2486 N N . PHE A 1 302 ? -1.522 6.304 2.189 1.00 93.94 302 PHE A N 1
ATOM 2487 C CA . PHE A 1 302 ? -0.346 7.064 2.607 1.00 93.94 302 PHE A CA 1
ATOM 2488 C C . PHE A 1 302 ? -0.730 8.462 3.108 1.00 93.94 302 PHE A C 1
ATOM 2490 O O . PHE A 1 302 ? -0.296 8.846 4.200 1.00 93.94 302 PHE A O 1
ATOM 2497 N N . VAL A 1 303 ? -1.576 9.170 2.353 1.00 94.00 303 VAL A N 1
ATOM 2498 C CA . VAL A 1 303 ? -2.109 10.500 2.681 1.00 94.00 303 VAL A CA 1
ATOM 2499 C C . VAL A 1 303 ? -3.025 10.412 3.899 1.00 94.00 303 VAL A C 1
ATOM 2501 O O . VAL A 1 303 ? -2.816 11.127 4.875 1.00 94.00 303 VAL A O 1
ATOM 2504 N N . LYS A 1 304 ? -3.960 9.455 3.918 1.00 93.00 304 LYS A N 1
ATOM 2505 C CA . LYS A 1 304 ? -4.906 9.221 5.022 1.00 93.00 304 LYS A CA 1
ATOM 2506 C C . LYS A 1 304 ? -4.214 8.966 6.361 1.00 93.00 304 LYS A C 1
ATOM 2508 O O . LYS A 1 304 ? -4.699 9.407 7.397 1.00 93.00 304 LYS A O 1
ATOM 2513 N N . LYS A 1 305 ? -3.063 8.281 6.356 1.00 92.62 305 LYS A N 1
ATOM 2514 C CA . LYS A 1 305 ? -2.257 8.051 7.566 1.00 92.62 305 LYS A CA 1
ATOM 2515 C C . LYS A 1 305 ? -1.596 9.331 8.089 1.00 92.62 305 LYS A C 1
ATOM 2517 O O . LYS A 1 305 ? -1.301 9.397 9.277 1.00 92.62 305 LYS A O 1
ATOM 2522 N N . ARG A 1 306 ? -1.328 10.314 7.227 1.00 91.62 306 ARG A N 1
ATOM 2523 C CA . ARG A 1 306 ? -0.573 11.541 7.546 1.00 91.62 306 ARG A CA 1
ATOM 2524 C C . ARG A 1 306 ? -1.463 12.765 7.747 1.00 91.62 306 ARG A C 1
ATOM 2526 O O . ARG A 1 306 ? -1.052 13.694 8.433 1.00 91.62 306 ARG A O 1
ATOM 2533 N N . ASP A 1 307 ? -2.675 12.747 7.204 1.00 93.31 307 ASP A N 1
ATOM 2534 C CA . ASP A 1 307 ? -3.651 13.825 7.336 1.00 93.31 307 ASP A CA 1
ATOM 2535 C C . ASP A 1 307 ? -4.011 14.063 8.811 1.00 93.31 307 ASP A C 1
ATOM 2537 O O . ASP A 1 307 ? -4.642 13.229 9.467 1.00 93.31 307 ASP A O 1
ATOM 2541 N N . LYS A 1 308 ? -3.624 15.232 9.332 1.00 91.25 308 LYS A N 1
ATOM 2542 C CA . LYS A 1 308 ? -3.860 15.620 10.728 1.00 91.25 308 LYS A CA 1
ATOM 2543 C C . LYS A 1 308 ? -5.340 15.729 11.067 1.00 91.25 308 LYS A C 1
ATOM 2545 O O . LYS A 1 308 ? -5.723 15.422 12.194 1.00 91.25 308 LYS A O 1
ATOM 2550 N N . ARG A 1 309 ? -6.182 16.106 10.101 1.00 92.44 309 ARG A N 1
ATOM 2551 C CA . ARG A 1 309 ? -7.639 16.189 10.287 1.00 92.44 309 ARG A CA 1
ATOM 2552 C C . ARG A 1 309 ? -8.220 14.794 10.510 1.00 92.44 309 ARG A C 1
ATOM 2554 O O . ARG A 1 309 ? -9.080 14.604 11.366 1.00 92.44 309 ARG A O 1
ATOM 2561 N N . TYR A 1 310 ? -7.721 13.809 9.763 1.00 89.94 310 TYR A N 1
ATOM 2562 C CA . TYR A 1 310 ? -8.173 12.426 9.878 1.00 89.94 310 TYR A CA 1
ATOM 2563 C C . TYR A 1 310 ? -7.606 11.724 11.119 1.00 89.94 310 TYR A C 1
ATOM 2565 O O . TYR A 1 310 ? -8.330 10.963 11.756 1.00 89.94 310 TYR A O 1
ATOM 2573 N N . GLN A 1 311 ? -6.355 12.013 11.501 1.00 90.56 311 GLN A N 1
ATOM 2574 C CA . GLN A 1 311 ? -5.750 11.512 12.746 1.00 90.56 311 GLN A CA 1
ATOM 2575 C C . GLN A 1 311 ? -6.589 11.895 13.971 1.00 90.56 311 GLN A C 1
ATOM 2577 O O . GLN A 1 311 ? -6.976 11.010 14.728 1.00 90.56 311 GLN A O 1
ATOM 2582 N N . ARG A 1 312 ? -6.975 13.174 14.088 1.00 89.19 312 ARG A N 1
ATOM 2583 C CA . ARG A 1 312 ? -7.842 13.658 15.177 1.00 89.19 312 ARG A CA 1
ATOM 2584 C C . ARG A 1 312 ? -9.177 12.919 15.233 1.00 89.19 312 ARG A C 1
ATOM 2586 O O . ARG A 1 312 ? -9.592 12.469 16.289 1.00 89.19 312 ARG A O 1
ATOM 2593 N N . TYR A 1 313 ? -9.817 12.713 14.085 1.00 89.81 313 TYR A N 1
ATOM 2594 C CA . TYR A 1 313 ? -11.062 11.944 14.024 1.00 89.81 313 TYR A CA 1
ATOM 2595 C C . TYR A 1 313 ? -10.883 10.481 14.449 1.00 89.81 313 TYR A C 1
ATOM 2597 O O . TYR A 1 313 ? -11.745 9.926 15.122 1.00 89.81 313 TYR A O 1
ATOM 2605 N N . LEU A 1 314 ? -9.783 9.828 14.066 1.00 90.19 314 LEU A N 1
ATOM 2606 C CA . LEU A 1 314 ? -9.514 8.457 14.508 1.00 90.19 314 LEU A CA 1
ATOM 2607 C C . LEU A 1 314 ? -9.272 8.378 16.018 1.00 90.19 314 LEU A C 1
ATOM 2609 O O . LEU A 1 314 ? -9.735 7.425 16.641 1.00 90.19 314 LEU A O 1
ATOM 2613 N N . GLU A 1 315 ? -8.573 9.361 16.585 1.00 89.75 315 GLU A N 1
ATOM 2614 C CA . GLU A 1 315 ? -8.372 9.498 18.031 1.00 89.75 315 GLU A CA 1
ATOM 2615 C C . GLU A 1 315 ? -9.718 9.682 18.744 1.00 89.75 315 GLU A C 1
ATOM 2617 O O . GLU A 1 315 ? -10.043 8.890 19.623 1.00 89.75 315 GLU A O 1
ATOM 2622 N N . GLU A 1 316 ? -10.567 10.602 18.279 1.00 90.25 316 GLU A N 1
ATOM 2623 C CA . GLU A 1 316 ? -11.921 10.809 18.816 1.00 90.25 316 GLU A CA 1
ATOM 2624 C C . GLU A 1 316 ? -12.775 9.530 18.761 1.00 90.25 316 GLU A C 1
ATOM 2626 O O . GLU A 1 316 ? -13.435 9.161 19.733 1.00 90.25 316 GLU A O 1
ATOM 2631 N N . VAL A 1 317 ? -12.755 8.812 17.634 1.00 91.00 317 VAL A N 1
ATOM 2632 C CA . VAL A 1 317 ? -13.488 7.544 17.474 1.00 91.00 317 VAL A CA 1
ATOM 2633 C C . VAL A 1 317 ? -12.943 6.465 18.409 1.00 91.00 317 VAL A C 1
ATOM 2635 O O . VAL A 1 317 ? -13.712 5.654 18.931 1.00 91.00 317 VAL A O 1
ATOM 2638 N N . ARG A 1 318 ? -11.624 6.423 18.613 1.00 91.69 318 ARG A N 1
ATOM 2639 C CA . ARG A 1 318 ? -10.982 5.481 19.530 1.00 91.69 318 ARG A CA 1
ATOM 2640 C C . ARG A 1 318 ? -11.378 5.779 20.972 1.00 91.69 318 ARG A C 1
ATOM 2642 O O . ARG A 1 318 ? -11.821 4.863 21.655 1.00 91.69 318 ARG A O 1
ATOM 2649 N N . GLU A 1 319 ? -11.309 7.037 21.394 1.00 93.00 319 GLU A N 1
ATOM 2650 C CA . GLU A 1 319 ? -11.735 7.457 22.731 1.00 93.00 319 GLU A CA 1
ATOM 2651 C C . GLU A 1 319 ? -13.212 7.139 22.983 1.00 93.00 319 GLU A C 1
ATOM 2653 O O . GLU A 1 319 ? -13.566 6.634 24.044 1.00 93.00 319 GLU A O 1
ATOM 2658 N N . GLN A 1 320 ? -14.088 7.376 22.002 1.00 91.94 320 GLN A N 1
ATOM 2659 C CA . GLN A 1 320 ? -15.507 7.020 22.111 1.00 91.94 320 GLN A CA 1
ATOM 2660 C C . GLN A 1 320 ? -15.713 5.513 22.294 1.00 91.94 320 GLN A C 1
ATOM 2662 O O . GLN A 1 320 ? -16.552 5.099 23.093 1.00 91.94 320 GLN A O 1
ATOM 2667 N N . ARG A 1 321 ? -14.940 4.684 21.583 1.00 92.81 321 ARG A N 1
ATOM 2668 C CA . ARG A 1 321 ? -14.986 3.223 21.733 1.00 92.81 321 ARG A CA 1
ATOM 2669 C C . ARG A 1 321 ? -14.464 2.768 23.089 1.00 92.81 321 ARG A C 1
ATOM 2671 O O . ARG A 1 321 ? -15.096 1.916 23.698 1.00 92.81 321 ARG A O 1
ATOM 2678 N N . GLU A 1 322 ? -13.359 3.334 23.564 1.00 93.94 322 GLU A N 1
ATOM 2679 C CA . GLU A 1 322 ? -12.797 3.018 24.883 1.00 93.94 322 GLU A CA 1
ATOM 2680 C C . GLU A 1 322 ? -13.774 3.408 26.002 1.00 93.94 322 GLU A C 1
ATOM 2682 O O . GLU A 1 322 ? -14.030 2.608 26.900 1.00 93.94 322 GLU A O 1
ATOM 2687 N N . ARG A 1 323 ? -14.420 4.579 25.905 1.00 95.00 323 ARG A N 1
ATOM 2688 C CA . ARG A 1 323 ? -15.477 4.997 26.843 1.00 95.00 323 ARG A CA 1
ATOM 2689 C C . ARG A 1 323 ? -16.676 4.050 26.820 1.00 95.00 323 ARG A C 1
ATOM 2691 O 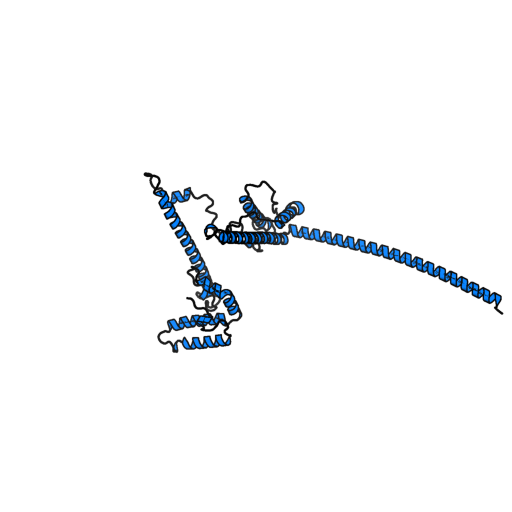O . ARG A 1 323 ? -17.153 3.659 27.880 1.00 95.00 323 ARG A O 1
ATOM 2698 N N . ALA A 1 324 ? -17.133 3.644 25.634 1.00 95.19 324 ALA A N 1
ATOM 2699 C CA . ALA A 1 324 ? -18.234 2.691 25.499 1.00 95.19 324 ALA A CA 1
ATOM 2700 C C . ALA A 1 324 ? -17.878 1.309 26.077 1.00 95.19 324 ALA A C 1
ATOM 2702 O O . ALA A 1 324 ? -18.698 0.705 26.763 1.00 95.19 324 ALA A O 1
ATOM 2703 N N . GLN A 1 325 ? -16.647 0.833 25.860 1.00 95.06 325 GLN A N 1
ATOM 2704 C CA . GLN A 1 325 ? -16.151 -0.420 26.439 1.00 95.06 325 GLN A CA 1
ATOM 2705 C C . GLN A 1 325 ? -16.073 -0.351 27.965 1.00 95.06 325 GLN A C 1
ATOM 2707 O O . GLN A 1 325 ? -16.500 -1.286 28.634 1.00 95.06 325 GLN A O 1
ATOM 2712 N N . GLN A 1 326 ? -15.581 0.757 28.524 1.00 94.38 326 GLN A N 1
ATOM 2713 C CA . GLN A 1 326 ? -15.549 0.965 29.973 1.00 94.38 326 GLN A CA 1
ATOM 2714 C C . GLN A 1 326 ? -16.958 1.024 30.569 1.00 94.38 326 GLN A C 1
ATOM 2716 O O . GLN A 1 326 ? -17.205 0.456 31.629 1.00 94.38 326 GLN A O 1
ATOM 2721 N N . GLU A 1 327 ? -17.901 1.692 29.905 1.00 94.50 327 GLU A N 1
ATOM 2722 C CA . GLU A 1 327 ? -19.296 1.731 30.349 1.00 94.50 327 GLU A CA 1
ATOM 2723 C C . GLU A 1 327 ? -19.940 0.339 30.304 1.00 94.50 327 GLU A C 1
ATOM 2725 O O . GLU A 1 327 ? -20.636 -0.054 31.242 1.00 94.50 327 GLU A O 1
ATOM 2730 N N . GLU A 1 328 ? -19.663 -0.437 29.255 1.00 94.62 328 GLU A N 1
ATOM 2731 C CA . GLU A 1 328 ? -20.137 -1.812 29.129 1.00 94.62 328 GLU A CA 1
ATOM 2732 C C . GLU A 1 328 ? -19.535 -2.727 30.202 1.00 94.62 328 GLU A C 1
ATOM 2734 O O . GLU A 1 328 ? -20.285 -3.459 30.848 1.00 94.62 328 GLU A O 1
ATOM 2739 N N . GLN A 1 329 ? -18.228 -2.631 30.465 1.00 95.12 329 GLN A N 1
ATOM 2740 C CA . GLN A 1 329 ? -17.554 -3.357 31.548 1.00 95.12 329 GLN A CA 1
ATOM 2741 C C . GLN A 1 329 ? -18.152 -3.002 32.908 1.00 95.12 329 GLN A C 1
ATOM 2743 O O . GLN A 1 329 ? -18.597 -3.887 33.631 1.00 95.12 329 GLN A O 1
ATOM 2748 N N . ARG A 1 330 ? -18.303 -1.709 33.217 1.00 95.25 330 ARG A N 1
ATOM 2749 C CA . ARG A 1 330 ? -18.949 -1.259 34.462 1.00 95.25 330 ARG A CA 1
ATOM 2750 C C . ARG A 1 330 ? -20.385 -1.763 34.578 1.00 95.25 330 ARG A C 1
ATOM 2752 O O . ARG A 1 330 ? -20.850 -2.078 35.672 1.00 95.25 330 ARG A O 1
ATOM 2759 N N . ARG A 1 331 ? -21.113 -1.849 33.460 1.00 95.56 331 ARG A N 1
ATOM 2760 C CA . ARG A 1 331 ? -22.473 -2.399 33.423 1.00 95.56 331 ARG A CA 1
ATOM 2761 C C . ARG A 1 331 ? -22.482 -3.912 33.646 1.00 95.56 331 ARG A C 1
ATOM 2763 O O . ARG A 1 331 ? -23.418 -4.400 34.276 1.00 95.56 331 ARG A O 1
ATOM 2770 N N . GLN A 1 332 ? -21.494 -4.644 33.135 1.00 94.94 332 GLN A N 1
ATOM 2771 C CA . GLN A 1 332 ? -21.324 -6.079 33.380 1.00 94.94 332 GLN A CA 1
ATOM 2772 C C . GLN A 1 332 ? -20.956 -6.338 34.844 1.00 94.94 332 GLN A C 1
ATOM 2774 O O . GLN A 1 332 ? -21.687 -7.057 35.517 1.00 94.94 332 GLN A O 1
ATOM 2779 N N . GLU A 1 333 ? -19.952 -5.646 35.379 1.00 95.44 333 GLU A N 1
ATOM 2780 C CA . GLU A 1 333 ? -19.549 -5.724 36.789 1.00 95.44 333 GLU A CA 1
ATOM 2781 C C . GLU A 1 333 ? -20.707 -5.380 37.737 1.00 95.44 333 GLU A C 1
ATOM 2783 O O . GLU A 1 333 ? -20.954 -6.081 38.715 1.00 95.44 333 GLU A O 1
ATOM 2788 N N . ALA A 1 334 ? -21.488 -4.336 37.436 1.00 95.44 334 ALA A N 1
ATOM 2789 C CA . ALA A 1 334 ? -22.657 -3.980 38.240 1.00 95.44 334 ALA A CA 1
ATOM 2790 C C . ALA A 1 334 ? -23.753 -5.058 38.199 1.00 95.44 334 ALA A C 1
ATOM 2792 O O . ALA A 1 334 ? -24.443 -5.271 39.199 1.00 95.44 334 ALA A O 1
ATOM 2793 N N . LYS A 1 335 ? -23.936 -5.739 37.059 1.00 96.25 335 LYS A N 1
ATOM 2794 C CA . LYS A 1 335 ? -24.866 -6.873 36.943 1.00 96.25 335 LYS A CA 1
ATOM 2795 C C . LYS A 1 335 ? -24.360 -8.085 37.722 1.00 96.25 335 LYS A C 1
ATOM 2797 O O . LYS A 1 335 ? -25.146 -8.683 38.451 1.00 96.25 335 LYS A O 1
ATOM 2802 N N . GLU A 1 336 ? -23.079 -8.421 37.603 1.00 95.06 336 GLU A N 1
ATOM 2803 C CA . GLU A 1 336 ? -22.457 -9.529 38.334 1.00 95.06 336 GLU A CA 1
ATOM 2804 C C . GLU A 1 336 ? -22.498 -9.297 39.841 1.00 95.06 336 GLU A C 1
ATOM 2806 O O . GLU A 1 336 ? -22.900 -10.191 40.581 1.00 95.06 336 GLU A O 1
ATOM 2811 N N . LYS A 1 337 ? -22.195 -8.077 40.295 1.00 95.81 337 LYS A N 1
ATOM 2812 C CA . LYS A 1 337 ? -22.295 -7.702 41.706 1.00 95.81 337 LYS A CA 1
ATOM 2813 C C . LYS A 1 337 ? -23.722 -7.850 42.234 1.00 95.81 337 LYS A C 1
ATOM 2815 O O . LYS A 1 337 ? -23.913 -8.438 43.291 1.00 95.81 337 LYS A O 1
ATOM 2820 N N . ARG A 1 338 ? -24.733 -7.387 41.487 1.00 95.00 338 ARG A N 1
ATOM 2821 C CA . ARG A 1 338 ? -26.150 -7.567 41.861 1.00 95.00 338 ARG A CA 1
ATOM 2822 C C . ARG A 1 338 ? -26.538 -9.041 41.950 1.00 95.00 338 ARG A C 1
ATOM 2824 O O . ARG A 1 338 ? -27.220 -9.431 42.891 1.00 95.00 338 ARG A O 1
ATOM 2831 N N . LEU A 1 339 ? -26.091 -9.852 40.993 1.00 96.31 339 LEU A N 1
ATOM 2832 C CA . LEU A 1 339 ? -26.350 -11.289 40.995 1.00 96.31 339 LEU A CA 1
ATOM 2833 C C . LEU A 1 339 ? -25.645 -11.989 42.167 1.00 96.31 339 LEU A C 1
ATOM 2835 O O . LEU A 1 339 ? -26.223 -12.880 42.781 1.00 96.31 339 LEU A O 1
ATOM 2839 N N . ALA A 1 340 ? -24.418 -11.585 42.497 1.00 95.56 340 ALA A N 1
ATOM 2840 C CA . ALA A 1 340 ? -23.680 -12.098 43.646 1.00 95.56 340 ALA A CA 1
ATOM 2841 C C . ALA A 1 340 ? -24.355 -11.716 44.973 1.00 95.56 340 ALA A C 1
ATOM 2843 O O . ALA A 1 340 ? -24.512 -12.571 45.837 1.00 95.56 340 ALA A O 1
ATOM 2844 N N . GLU A 1 341 ? -24.820 -10.470 45.111 1.00 95.19 341 GLU A N 1
ATOM 2845 C CA . GLU A 1 341 ? -25.603 -10.018 46.268 1.00 95.19 341 GLU A CA 1
ATOM 2846 C C . GLU A 1 341 ? -26.911 -10.813 46.414 1.00 95.19 341 GLU A C 1
ATOM 2848 O O . GLU A 1 341 ? -27.286 -11.195 47.521 1.00 95.19 341 GLU A O 1
ATOM 2853 N N . GLU A 1 342 ? -27.604 -11.100 45.310 1.00 94.94 342 GLU A N 1
ATOM 2854 C CA . GLU A 1 342 ? -28.822 -11.915 45.326 1.00 94.94 342 GLU A CA 1
ATOM 2855 C C . GLU A 1 342 ? -28.539 -13.373 45.718 1.00 94.94 342 GLU A C 1
ATOM 2857 O O . GLU A 1 342 ? -29.254 -13.928 46.554 1.00 94.94 342 GLU A O 1
ATOM 2862 N N . ARG A 1 343 ? -27.465 -13.972 45.185 1.00 94.38 343 ARG A N 1
ATOM 2863 C CA . ARG A 1 343 ? -27.009 -15.317 45.570 1.00 94.38 343 ARG A CA 1
ATOM 2864 C C . ARG A 1 343 ? -26.626 -15.388 47.047 1.00 94.38 343 ARG A C 1
ATOM 2866 O O . ARG A 1 343 ? -27.079 -16.300 47.727 1.00 94.38 343 ARG A O 1
ATOM 2873 N N . ALA A 1 344 ? -25.885 -14.405 47.559 1.00 95.00 344 ALA A N 1
ATOM 2874 C CA . ALA A 1 344 ? -25.513 -14.337 48.972 1.00 95.00 344 ALA A CA 1
ATOM 2875 C C . ALA A 1 344 ? -26.750 -14.245 49.882 1.00 95.00 344 ALA A C 1
ATOM 2877 O O . ALA A 1 344 ? -26.839 -14.953 50.879 1.00 95.00 344 ALA A O 1
ATOM 2878 N N . ARG A 1 345 ? -27.761 -13.447 49.500 1.00 95.81 345 ARG A N 1
ATOM 2879 C CA . ARG A 1 345 ? -29.043 -13.382 50.228 1.00 95.81 345 ARG A CA 1
ATOM 2880 C C . ARG A 1 345 ? -29.806 -14.705 50.202 1.00 95.81 345 ARG A C 1
ATOM 2882 O O . ARG A 1 345 ? -30.495 -15.028 51.166 1.00 95.81 345 ARG A O 1
ATOM 2889 N N . GLN A 1 346 ? -29.756 -15.443 49.093 1.00 93.38 346 GLN A N 1
ATOM 2890 C CA . GLN A 1 346 ? -30.370 -16.771 49.014 1.00 93.38 346 GLN A CA 1
ATOM 2891 C C . GLN A 1 346 ? -29.637 -17.774 49.906 1.00 93.38 346 GLN A C 1
ATOM 2893 O O . GLN A 1 346 ? -30.287 -18.509 50.642 1.00 93.38 346 GLN A O 1
ATOM 2898 N N . GLU A 1 347 ? -28.308 -17.769 49.884 1.00 93.81 347 GLU A N 1
ATOM 2899 C CA . GLU A 1 347 ? -27.478 -18.624 50.730 1.00 93.81 347 GLU A CA 1
ATOM 2900 C C . GLU A 1 347 ? -27.716 -18.342 52.218 1.00 93.81 347 GLU A C 1
ATOM 2902 O O . GLU A 1 347 ? -27.996 -19.266 52.975 1.00 93.81 347 GLU A O 1
ATOM 2907 N N . GLU A 1 348 ? -27.739 -17.072 52.626 1.00 93.06 348 GLU A N 1
ATOM 2908 C CA . GLU A 1 348 ? -28.039 -16.667 54.004 1.00 93.06 348 GLU A CA 1
ATOM 2909 C C . GLU A 1 348 ? -29.424 -17.157 54.460 1.00 93.06 348 GLU A C 1
ATOM 2911 O O . GLU A 1 348 ? -29.577 -17.668 55.571 1.00 93.06 348 GLU A O 1
ATOM 2916 N N . ARG A 1 349 ? -30.438 -17.087 53.584 1.00 94.38 349 ARG A N 1
ATOM 2917 C CA . ARG A 1 349 ? -31.774 -17.639 53.867 1.00 94.38 349 ARG A CA 1
ATOM 2918 C C . ARG A 1 349 ? -31.751 -19.153 54.053 1.00 94.38 349 ARG A C 1
ATOM 2920 O O . ARG A 1 349 ? -32.421 -19.649 54.956 1.00 94.38 349 ARG A O 1
ATOM 2927 N N . LEU A 1 350 ? -31.014 -19.879 53.212 1.00 95.31 350 LEU A N 1
ATOM 2928 C CA . LEU A 1 350 ? -30.892 -21.335 53.313 1.00 95.31 350 LEU A CA 1
ATOM 2929 C C . LEU A 1 350 ? -30.151 -21.743 54.590 1.00 95.31 350 LEU A C 1
ATOM 2931 O O . LEU A 1 350 ? -30.595 -22.658 55.278 1.00 95.31 350 LEU A O 1
ATOM 2935 N N . VAL A 1 351 ? -29.074 -21.037 54.945 1.00 94.88 351 VAL A N 1
ATOM 2936 C CA . VAL A 1 351 ? -28.332 -21.255 56.196 1.00 94.88 351 VAL A CA 1
ATOM 2937 C C . VAL A 1 351 ? -29.230 -21.004 57.405 1.00 94.88 351 VAL A C 1
ATOM 2939 O O . VAL A 1 351 ? -29.304 -21.851 58.292 1.00 94.88 351 VAL A O 1
ATOM 2942 N N . ALA A 1 352 ? -29.975 -19.896 57.423 1.00 93.25 352 ALA A N 1
ATOM 2943 C CA . ALA A 1 352 ? -30.918 -19.600 58.499 1.00 93.25 352 ALA A CA 1
ATOM 2944 C C . ALA A 1 352 ? -32.039 -20.651 58.598 1.00 93.25 352 ALA A C 1
ATOM 2946 O O . ALA A 1 352 ? -32.440 -21.030 59.698 1.00 93.25 352 ALA A O 1
ATOM 2947 N N . GLN A 1 353 ? -32.542 -21.152 57.464 1.00 92.62 353 GLN A N 1
ATOM 2948 C CA . GLN A 1 353 ? -33.524 -22.238 57.447 1.00 92.62 353 GLN A CA 1
ATOM 2949 C C . GLN A 1 353 ? -32.934 -23.543 58.001 1.00 92.62 353 GLN A C 1
ATOM 2951 O O . GLN A 1 353 ? -33.588 -24.201 58.804 1.00 92.62 353 GLN A O 1
ATOM 2956 N N . ALA A 1 354 ? -31.708 -23.901 57.614 1.00 91.88 354 ALA A N 1
ATOM 2957 C CA . ALA A 1 354 ? -31.022 -25.084 58.126 1.00 91.88 354 ALA A CA 1
ATOM 2958 C C . ALA A 1 354 ? -30.780 -24.986 59.639 1.00 91.88 354 ALA A C 1
ATOM 2960 O O . ALA A 1 354 ? -31.051 -25.941 60.357 1.00 91.88 354 ALA A O 1
ATOM 2961 N N . GLN A 1 355 ? -30.348 -23.822 60.135 1.00 90.88 355 GLN A N 1
ATOM 2962 C CA . GLN A 1 355 ? -30.169 -23.580 61.570 1.00 90.88 355 GLN A CA 1
ATOM 2963 C C . GLN A 1 355 ? -31.474 -23.746 62.355 1.00 90.88 355 GLN A C 1
ATOM 2965 O O . GLN A 1 355 ? -31.453 -24.357 63.415 1.00 90.88 355 GLN A O 1
ATOM 2970 N N . ARG A 1 356 ? -32.609 -23.269 61.824 1.00 89.88 356 ARG A N 1
ATOM 2971 C CA . ARG A 1 356 ? -33.924 -23.480 62.454 1.00 89.88 356 ARG A CA 1
ATOM 2972 C C . ARG A 1 356 ? -34.288 -24.958 62.544 1.00 89.88 356 ARG A C 1
ATOM 2974 O O . ARG A 1 356 ? -34.621 -25.422 63.619 1.00 89.88 356 ARG A O 1
ATOM 2981 N N . VAL A 1 357 ? -34.147 -25.701 61.445 1.00 91.75 357 VAL A N 1
ATOM 2982 C CA . VAL A 1 357 ? -34.436 -27.147 61.428 1.00 91.75 357 VAL A CA 1
ATOM 2983 C C . VAL A 1 357 ? -33.538 -27.913 62.401 1.00 91.75 357 VAL A C 1
ATOM 2985 O O . VAL A 1 357 ? -33.980 -28.883 63.007 1.00 91.75 357 VAL A O 1
ATOM 2988 N N . MET A 1 358 ? -32.274 -27.506 62.542 1.00 87.75 358 MET A N 1
ATOM 2989 C CA . MET A 1 358 ? -31.360 -28.116 63.509 1.00 87.75 358 MET A CA 1
ATOM 2990 C C . MET A 1 358 ? -31.759 -27.788 64.951 1.00 87.75 358 MET A C 1
ATOM 2992 O O . MET A 1 358 ? -31.768 -28.701 65.766 1.00 87.75 358 MET A O 1
ATOM 2996 N N . ALA A 1 359 ? -32.141 -26.541 65.243 1.00 89.12 359 ALA A N 1
ATOM 2997 C CA . ALA A 1 359 ? -32.619 -26.137 66.566 1.00 89.12 359 ALA A CA 1
ATOM 2998 C C . ALA A 1 359 ? -33.907 -26.879 66.962 1.00 89.12 359 ALA A C 1
ATOM 3000 O O . ALA A 1 359 ? -33.955 -27.463 68.037 1.00 89.12 359 ALA A O 1
ATOM 3001 N N . ASP A 1 360 ? -34.892 -26.963 66.059 1.00 88.75 360 ASP A N 1
ATOM 3002 C CA . ASP A 1 360 ? -36.128 -27.728 66.294 1.00 88.75 360 ASP A CA 1
ATOM 3003 C C . ASP A 1 360 ? -35.811 -29.201 66.631 1.00 88.75 360 ASP A C 1
ATOM 3005 O O . ASP A 1 360 ? -36.425 -29.814 67.500 1.00 88.75 360 ASP A O 1
ATOM 3009 N N . ARG A 1 361 ? -34.798 -29.775 65.969 1.00 86.19 361 ARG A N 1
ATOM 3010 C CA . ARG A 1 361 ? -34.362 -31.160 66.184 1.00 86.19 361 ARG A CA 1
ATOM 3011 C C . ARG A 1 361 ? -33.575 -31.346 67.486 1.00 86.19 361 ARG A C 1
ATOM 3013 O O . ARG A 1 361 ? -33.628 -32.429 68.065 1.00 86.19 361 ARG A O 1
ATOM 3020 N N . GLU A 1 362 ? -32.827 -30.336 67.927 1.00 86.38 362 GLU A N 1
ATOM 3021 C CA . GLU A 1 362 ? -32.180 -30.309 69.246 1.00 86.38 362 GLU A CA 1
ATOM 3022 C C . GLU A 1 362 ? -33.223 -30.220 70.364 1.00 86.38 362 GLU A C 1
ATOM 3024 O O . GLU A 1 362 ? -33.119 -30.964 71.339 1.00 86.38 362 GLU A O 1
ATOM 3029 N N . ASP A 1 363 ? -34.260 -29.399 70.189 1.00 88.06 363 ASP A N 1
ATOM 3030 C CA . ASP A 1 363 ? -35.393 -29.306 71.114 1.00 88.06 363 ASP A CA 1
ATOM 3031 C C . ASP A 1 363 ? -36.146 -30.647 71.206 1.00 88.06 363 ASP A C 1
ATOM 3033 O O . ASP A 1 363 ? -36.429 -31.120 72.308 1.00 88.06 363 ASP A O 1
ATOM 3037 N N . ASP A 1 364 ? -36.395 -31.316 70.071 1.00 87.81 364 ASP A N 1
ATOM 3038 C CA . ASP A 1 364 ? -36.997 -32.658 70.031 1.00 87.81 364 ASP A CA 1
ATOM 3039 C C . ASP A 1 364 ? -36.141 -33.704 70.770 1.00 87.81 364 ASP A C 1
ATOM 3041 O O . ASP A 1 364 ? -36.663 -34.536 71.519 1.00 87.81 364 ASP A O 1
ATOM 3045 N N . LEU A 1 365 ? -34.817 -33.678 70.566 1.00 87.25 365 LEU A N 1
ATOM 3046 C CA . LEU A 1 365 ? -33.884 -34.568 71.263 1.00 87.25 365 LEU A CA 1
ATOM 3047 C C . LEU A 1 365 ? -33.864 -34.284 72.766 1.00 87.25 365 LEU A C 1
ATOM 3049 O O . LEU A 1 365 ? -33.893 -35.225 73.555 1.00 87.25 365 LEU A O 1
ATOM 3053 N N . SER A 1 366 ? -33.865 -33.011 73.161 1.00 87.31 366 SER A N 1
ATOM 3054 C CA . SER A 1 366 ? -33.921 -32.606 74.565 1.00 87.31 366 SER A CA 1
ATOM 3055 C C . SER A 1 366 ? -35.235 -33.025 75.229 1.00 87.31 366 SER A C 1
ATOM 3057 O O . SER A 1 366 ? -35.223 -33.488 76.369 1.00 87.31 366 SER A O 1
ATOM 3059 N N . ALA A 1 367 ? -36.362 -32.928 74.521 1.00 86.19 367 ALA A N 1
ATOM 3060 C CA . ALA A 1 367 ? -37.657 -33.384 75.013 1.00 86.19 367 ALA A CA 1
ATOM 3061 C C . ALA A 1 367 ? -37.710 -34.911 75.188 1.00 86.19 367 ALA A C 1
ATOM 3063 O O . ALA A 1 367 ? -38.283 -35.399 76.164 1.00 86.19 367 ALA A O 1
ATOM 3064 N N . LEU A 1 368 ? -37.098 -35.669 74.271 1.00 84.88 368 LEU A N 1
ATOM 3065 C CA . LEU A 1 368 ? -36.94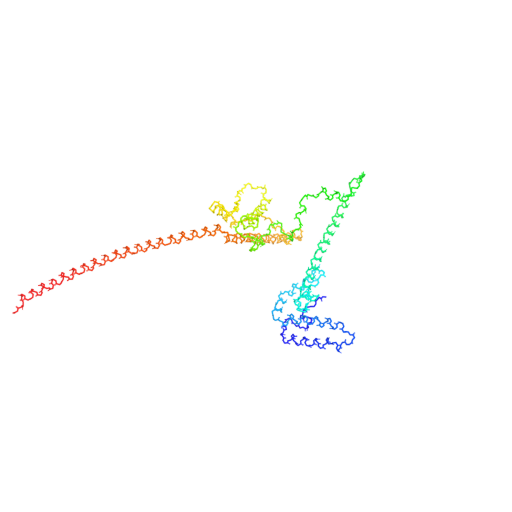5 -37.119 74.406 1.00 84.88 368 LEU A CA 1
ATOM 3066 C C . LEU A 1 368 ? -36.064 -37.486 75.601 1.00 84.88 368 LEU A C 1
ATOM 3068 O O . LEU A 1 368 ? -36.434 -38.386 76.350 1.00 84.88 368 LEU A O 1
ATOM 3072 N N . ASP A 1 369 ? -34.943 -36.792 75.794 1.00 85.00 369 ASP A N 1
ATOM 3073 C CA . ASP A 1 369 ? -34.034 -37.013 76.926 1.00 85.00 369 ASP A CA 1
ATOM 3074 C C . ASP A 1 369 ? -34.758 -36.764 78.259 1.00 85.00 369 ASP A C 1
ATOM 3076 O O . ASP A 1 369 ? -34.807 -37.640 79.119 1.00 85.00 369 ASP A O 1
ATOM 3080 N N . ALA A 1 370 ? -35.479 -35.641 78.371 1.00 84.00 370 ALA A N 1
ATOM 3081 C CA . ALA A 1 370 ? -36.309 -35.329 79.535 1.00 84.00 370 ALA A CA 1
ATOM 3082 C C . ALA A 1 370 ? -37.430 -36.361 79.773 1.00 84.00 370 ALA A C 1
ATOM 3084 O O . ALA A 1 370 ? -37.750 -36.681 80.918 1.00 84.00 370 ALA A O 1
ATOM 3085 N N . TYR A 1 371 ? -38.031 -36.899 78.707 1.00 86.19 371 TYR A N 1
ATOM 3086 C CA . TYR A 1 371 ? -39.026 -37.970 78.801 1.00 86.19 371 TYR A CA 1
ATOM 3087 C C . TYR A 1 371 ? -38.414 -39.287 79.301 1.00 86.19 371 TYR A C 1
ATOM 3089 O O . TYR A 1 371 ? -38.998 -39.951 80.161 1.00 86.19 371 TYR A O 1
ATOM 3097 N N . PHE A 1 372 ? -37.238 -39.665 78.792 1.00 82.94 372 PHE A N 1
ATOM 3098 C CA . PHE A 1 372 ? -36.515 -40.849 79.256 1.00 82.94 372 PHE A CA 1
ATOM 3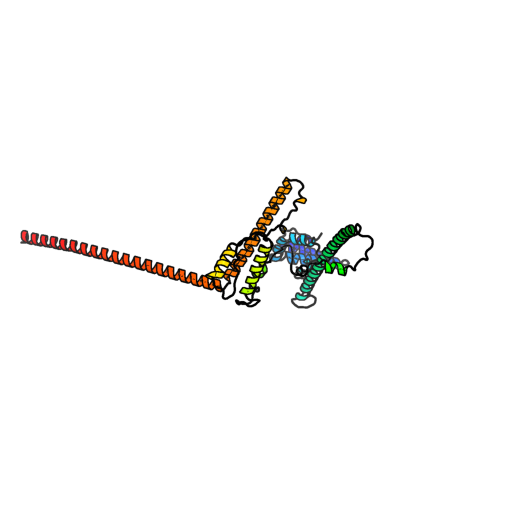099 C C . PHE A 1 372 ? -36.094 -40.709 80.720 1.00 82.94 372 PHE A C 1
ATOM 3101 O O . PHE A 1 372 ? -36.321 -41.640 81.494 1.00 82.94 372 PHE A O 1
ATOM 3108 N N . ASP A 1 373 ? -35.588 -39.543 81.119 1.00 82.38 373 ASP A N 1
ATOM 3109 C CA . ASP A 1 373 ? -35.266 -39.234 82.512 1.00 82.38 373 ASP A CA 1
ATOM 3110 C C . ASP A 1 373 ? -36.503 -39.316 83.416 1.00 82.38 373 ASP A C 1
ATOM 3112 O O . ASP A 1 373 ? -36.442 -39.881 84.506 1.00 82.38 373 ASP A O 1
ATOM 3116 N N . GLN A 1 374 ? -37.662 -38.831 82.960 1.00 81.00 374 GLN A N 1
ATOM 3117 C CA . GLN A 1 374 ? -38.900 -38.883 83.742 1.00 81.00 374 GLN A CA 1
ATOM 3118 C C . GLN A 1 374 ? -39.454 -40.309 83.912 1.00 81.00 374 GLN A C 1
ATOM 3120 O O . GLN A 1 374 ? -40.137 -40.587 84.899 1.00 81.00 374 GLN A O 1
ATOM 3125 N N . GLN A 1 375 ? -39.198 -41.206 82.955 1.00 79.62 375 GLN A N 1
ATOM 3126 C CA . GLN A 1 375 ? -39.814 -42.536 82.910 1.00 79.62 375 GLN A CA 1
ATOM 3127 C C . GLN A 1 375 ? -38.882 -43.677 83.352 1.00 79.62 375 GLN A C 1
ATOM 3129 O O . GLN A 1 375 ? -39.370 -44.737 83.749 1.00 79.62 375 GLN A O 1
ATOM 3134 N N . PHE A 1 376 ? -37.564 -43.465 83.304 1.00 75.75 376 PHE A N 1
ATOM 3135 C CA . PHE A 1 376 ? -36.537 -44.454 83.652 1.00 75.75 376 PHE A CA 1
ATOM 3136 C C . PHE A 1 376 ? -35.418 -43.910 84.557 1.00 75.75 376 PHE A C 1
ATOM 3138 O O . PHE A 1 376 ? -34.541 -44.682 84.947 1.00 75.75 376 PHE A O 1
ATOM 3145 N N . GLY A 1 377 ? -35.437 -42.622 84.912 1.00 63.28 377 GLY A N 1
ATOM 3146 C CA . GLY A 1 377 ? -34.545 -42.055 85.922 1.00 63.28 377 GLY A CA 1
ATOM 3147 C C . GLY A 1 377 ? -34.914 -42.554 87.323 1.00 63.28 377 GLY A C 1
ATOM 3148 O O . GLY A 1 377 ? -36.077 -42.495 87.724 1.00 63.28 377 GLY A O 1
ATOM 3149 N N . ALA A 1 378 ? -33.923 -43.088 88.040 1.00 50.81 378 ALA A N 1
ATOM 3150 C CA . ALA A 1 378 ? -34.022 -43.640 89.394 1.00 50.81 378 ALA A CA 1
ATOM 3151 C C . ALA A 1 378 ? -33.606 -42.633 90.473 1.00 50.81 378 ALA A C 1
ATOM 3153 O O . ALA A 1 378 ? -32.716 -41.799 90.183 1.00 50.81 378 ALA A O 1
#

Sequence (378 aa):
MMKCHYEVLGVEQSATDDELKKAYRRMARQLHPDKNRGNEEEATQQFQLVQAAYAVLSDPQERAWYDKHREAILRWHTCHLGVDVMPYFSTTAFTGYDDSPQGFYTVYRELFQRIVEDEQAHHEALQRQGYSQLLMAFGDLALHSFPGVHRPPLGFVIRAIAPADWVRKTHGGDGAEGVDVMPYFSTTAFTGYDDSPQGFYTVYRELFQRIVEDEQLIMKLSSDKDIPSFGDSRSNVQKVVRPFYKHWDAFTTRRHFHSCDKWDLRD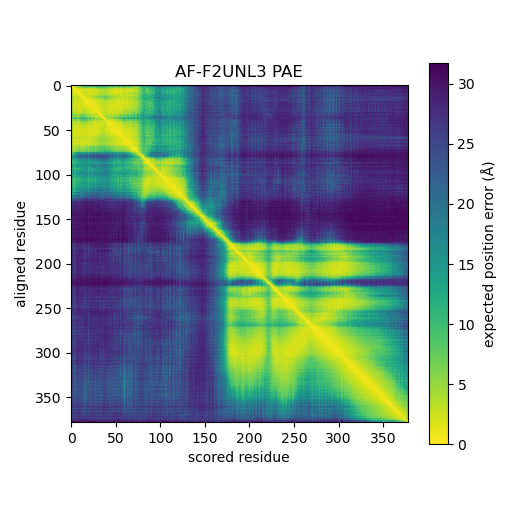APNRRVRRLMEKENKKLRATAKKEYVATVRQLVRFVKKRDKRYQRYLEEVREQRERAQQEEQRRQEAKEKRLAEERARQEERLVAQAQRVMADREDDLSALDAYFDQQFGA

Foldseek 3Di:
DDAALCVLLVHDLPDDLVRLVVSLVVLCVVLPCVNVPPPVPVSVVSNVSNVQSSQQCNDPVSSVVCVVCVVVLVVVVVDPQPDDCVCVVGPVQADDCDCPCRHPVNSVVVSVVSSVVSVVVVVVVVVVVVVVVVCVVVVVVVVPDDDDDDDDPPVVVVVPPDDPCPVVPPDDDDQDPADDCVVVLDPVQADDCACPCRHLQNSVQVSVVRVVVVQVVVPPDDPDDDQQGSDGLPDDCVPGVVSNLVDQLVDAGPDFRQSQQPDDLVPQPDPVSSVVSVVVSVVSRVVVRVVVSVSSNVSSVSSCVVRPNNVVVVVVVVVVVVVVVVVVVVVVVVVVVVVVVVVVVVVVVVVVVVVVVVVVVVVVVVVVVVVCCVPPND

Mean predicted aligned error: 19.01 Å

InterPro domains:
  IPR001623 DnaJ domain [PF00226] (5-67)
  IPR001623 DnaJ domain [PR00625] (6-24)
  IPR001623 DnaJ domain [PR00625] (24-39)
  IPR001623 DnaJ domain [PR00625] (42-62)
  IPR001623 DnaJ domain [PS50076] (4-70)
  IPR001623 DnaJ domain [SM00271] (3-62)
  IPR001623 DnaJ domain [cd06257] (4-59)
  IPR018253 DnaJ domain, conserved site [PS00636] (47-66)
  IPR036869 Chaperone J-domain superfamily [G3DSA:1.10.287.110] (1-80)
  IPR036869 Chaperone J-domain superfamily [SSF46565] (2-96)
  IPR051964 Multifunctional chaperone and stress response protein [PTHR44029] (176-377)
  IPR054076 Zuotin-like, zuotin homology domain [PF21884] (200-310)

Nearest PDB structures (foldseek):
  2dmx-assembly1_A  TM=9.356E-01  e=7.078E-04  Homo sapiens
  2ej7-assembly1_A  TM=9.055E-01  e=6.726E-04  Homo sapiens
  2lgw-assembly1_A  TM=7.939E-01  e=1.241E-03  Homo sapiens
  6u3s-assembly1_A  TM=6.131E-01  e=1.120E-03  Homo 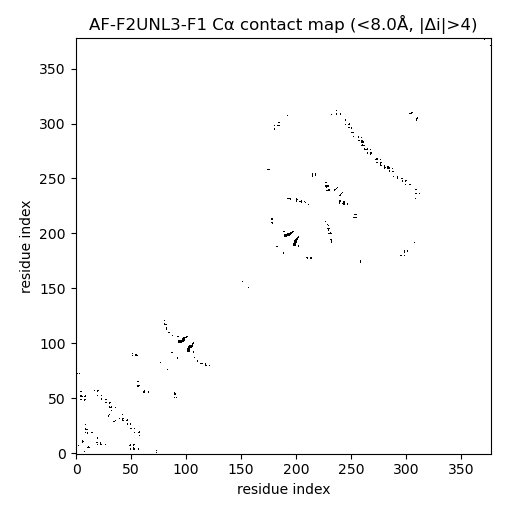sapiens

Radius of gyration: 42.27 Å; Cα contacts (8 Å, |Δi|>4): 230; chains: 1; bounding box: 99×77×150 Å